Protein AF-0000000065806617 (afdb_homodimer)

Secondary structure (DSSP, 8-state):
-EEEEEEEEEETTEEEEEEEEEEEGGGHHHHHHHHHHHHHT-TT---SEEEEEEEE--SPPEEEEPPPEE-----SHHHHHHHHHHHHHHTT--HHHHHHHHHH--S--SSBEEEETTTTEE--SSTTT-B---SEEETT---SS--HHHHHHHHHHHHHTSTTEEEEEEE-S-TT---EEEEETTTEEEEETTSS-TT----EEEEEE-S-GGGHHHHHHHHHH--EEEE----/-EEEEEEEEEETTEEEEEEEEEEEGGGHHHHHHHHHHHHHT-TT---SEEEEEEEE--SPPEEEEPPPEE-----SHHHHHHHHHHHHHHTT--HHHHHHHHHH--S--SSBEEEETTTTEE--SSTTT-B---SEEETT---SS--HHHHHHHHHHHHHTSTTEEEEEEE-S-TT---EEEEETTTEEEEETTSS-TT----EEEEEE-S-GGGHHHHHHHHHH--EEEE----

InterPro domains:
  IPR005499 6-carboxyhexanoate--CoA ligase [MF_00668] (2-231)
  IPR005499 6-carboxyhexanoate--CoA ligase [PF03744] (3-230)

Radius of gyration: 27.16 Å; Cα contacts (8 Å, |Δi|>4): 1029; chains: 2; bounding box: 43×81×61 Å

pLDDT: mean 93.28, std 7.75, range [46.44, 98.88]

Sequence (470 aa):
MLYSIKMRAESGSRHISGAERIVERRDMAQAMDALTRRGMEHPNGPAEAVTVTVRPITRPLMHIQALPVHEPHVRDQHEARQVLTEELRGMALDPSPVLDLLYSLRKPMRGAVLLDVTGMKRLEPDPQRGVRATCMDYTGNRCEGKNHFREALCLASKVAHCPQIIGELCISDDPDYTTGYFASQVRGYVRIHHIKQAGQQLGGRIFLFRGQQAEIGQCVDYLENQPVMVVMESLMLYSIKMRAESGSRHISGAERIVERRDMAQAMDALTRRGMEHPNGPAEAVTVTVRPITRPLMHIQALPVHEPHVRDQHEARQVLTEELRGMALDPSPVLDLLYSLRKPMRGAVLLDVTGMKRLEPDPQRGVRATCMDYTGNRCEGKNHFREALCLASKVAHCPQIIGELCISDDPDYTTGYFASQVRGYVRIHHIKQAGQQLGGRIFLFRGQQAEIGQCVDYLENQPVMVVMESL

Structure (mmCIF, N/CA/C/O backbone):
data_AF-0000000065806617-model_v1
#
loop_
_entity.id
_entity.type
_entity.pdbx_description
1 polymer '6-carboxyhexanoate--CoA ligase'
#
loop_
_atom_site.group_PDB
_atom_site.id
_atom_site.type_symbol
_atom_site.label_atom_id
_atom_site.label_alt_id
_atom_site.label_comp_id
_atom_site.label_asym_id
_atom_site.label_entity_id
_atom_site.label_seq_id
_atom_site.pdbx_PDB_ins_code
_atom_site.Cartn_x
_atom_site.Cartn_y
_atom_site.Cartn_z
_atom_site.occupancy
_atom_site.B_iso_or_equiv
_atom_site.auth_seq_id
_atom_site.auth_comp_id
_atom_site.auth_asym_id
_atom_site.auth_atom_id
_atom_site.pdbx_PDB_model_num
ATOM 1 N N . MET A 1 1 ? -19.562 10.039 -4.129 1 89.31 1 MET A N 1
ATOM 2 C CA . MET A 1 1 ? -18.703 9.414 -3.121 1 89.31 1 MET A CA 1
ATOM 3 C C . MET A 1 1 ? -17.266 9.914 -3.252 1 89.31 1 MET A C 1
ATOM 5 O O . MET A 1 1 ? -16.781 10.094 -4.363 1 89.31 1 MET A O 1
ATOM 9 N N . LEU A 1 2 ? -16.688 10.258 -2.119 1 96.12 2 LEU A N 1
ATOM 10 C CA . LEU A 1 2 ? -15.32 10.758 -2.115 1 96.12 2 LEU A CA 1
ATOM 11 C C . LEU A 1 2 ? -14.344 9.664 -1.703 1 96.12 2 LEU A C 1
ATOM 13 O O . LEU A 1 2 ? -14.727 8.695 -1.043 1 96.12 2 LEU A O 1
ATOM 17 N N . TYR A 1 3 ? -13.133 9.859 -2.164 1 96.62 3 TYR A N 1
ATOM 18 C CA . TYR A 1 3 ? -12.078 8.891 -1.866 1 96.62 3 TYR A CA 1
ATOM 19 C C . TYR A 1 3 ? -10.828 9.594 -1.336 1 96.62 3 TYR A C 1
ATOM 21 O O . TYR A 1 3 ? -10.461 10.664 -1.819 1 96.62 3 TYR A O 1
ATOM 29 N N . SER A 1 4 ? -10.297 8.977 -0.293 1 97.81 4 SER A N 1
ATOM 30 C CA . SER A 1 4 ? -8.969 9.367 0.174 1 97.81 4 SER A CA 1
ATOM 31 C C . SER A 1 4 ? -7.879 8.547 -0.514 1 97.81 4 SER A C 1
ATOM 33 O O . SER A 1 4 ? -7.902 7.312 -0.469 1 97.81 4 SER A O 1
ATOM 35 N N . ILE A 1 5 ? -6.984 9.195 -1.201 1 97.31 5 ILE A N 1
ATOM 36 C CA . ILE A 1 5 ? -5.855 8.547 -1.856 1 97.31 5 ILE A CA 1
ATOM 37 C C . ILE A 1 5 ? -4.555 8.945 -1.162 1 97.31 5 ILE A C 1
ATOM 39 O O . ILE A 1 5 ? -4.273 10.133 -1 1 97.31 5 ILE A O 1
ATOM 43 N N . LYS A 1 6 ? -3.793 7.98 -0.724 1 97 6 LYS A N 1
ATOM 44 C CA . LYS A 1 6 ? -2.518 8.227 -0.057 1 97 6 LYS A CA 1
ATOM 45 C C . LYS A 1 6 ? -1.368 7.562 -0.807 1 97 6 LYS A C 1
ATOM 47 O O . LYS A 1 6 ? -1.481 6.41 -1.231 1 97 6 LYS A O 1
ATOM 52 N N . MET A 1 7 ? -0.354 8.305 -0.989 1 96.19 7 MET A N 1
ATOM 53 C CA . MET A 1 7 ? 0.843 7.793 -1.652 1 96.19 7 MET A CA 1
ATOM 54 C C . MET A 1 7 ? 2.029 7.773 -0.694 1 96.19 7 MET A C 1
ATOM 56 O O . MET A 1 7 ? 2.232 8.719 0.068 1 96.19 7 MET A O 1
ATOM 60 N N . ARG A 1 8 ? 2.775 6.738 -0.739 1 94.06 8 ARG A N 1
ATOM 61 C CA . ARG A 1 8 ? 4.012 6.602 0.02 1 94.06 8 ARG A CA 1
ATOM 62 C C . ARG A 1 8 ? 5.141 6.078 -0.863 1 94.06 8 ARG A C 1
ATOM 64 O O . ARG A 1 8 ? 4.996 5.047 -1.521 1 94.06 8 ARG A O 1
ATOM 71 N N . ALA A 1 9 ? 6.184 6.805 -0.947 1 93 9 ALA A N 1
ATOM 72 C CA . ALA A 1 9 ? 7.398 6.375 -1.636 1 93 9 ALA A CA 1
ATOM 73 C C . ALA A 1 9 ? 8.477 5.953 -0.638 1 93 9 ALA A C 1
ATOM 75 O O . ALA A 1 9 ? 8.719 6.648 0.351 1 93 9 ALA A O 1
ATOM 76 N N . GLU A 1 10 ? 9.078 4.789 -0.925 1 91.75 10 GLU A N 1
ATOM 77 C CA . GLU A 1 10 ? 10.047 4.273 0.037 1 91.75 10 GLU A CA 1
ATOM 78 C C . GLU A 1 10 ? 11.242 3.637 -0.67 1 91.75 10 GLU A C 1
ATOM 80 O O . GLU A 1 10 ? 11.133 3.207 -1.819 1 91.75 10 GLU A O 1
ATOM 85 N N . SER A 1 11 ? 12.352 3.689 0.007 1 87.19 11 SER A N 1
ATOM 86 C CA . SER A 1 11 ? 13.547 2.924 -0.313 1 87.19 11 SER A CA 1
ATOM 87 C C . SER A 1 11 ? 14 2.076 0.872 1 87.19 11 SER A C 1
ATOM 89 O O . SER A 1 11 ? 14.453 2.609 1.888 1 87.19 11 SER A O 1
ATOM 91 N N . GLY A 1 12 ? 13.836 0.782 0.61 1 79.81 12 GLY A N 1
ATOM 92 C CA . GLY A 1 12 ? 13.977 -0.053 1.792 1 79.81 12 GLY A CA 1
ATOM 93 C C . GLY A 1 12 ? 12.953 0.252 2.865 1 79.81 12 GLY A C 1
ATOM 94 O O . GLY A 1 12 ? 11.75 0.27 2.596 1 79.81 12 GLY A O 1
ATOM 95 N N . SER A 1 13 ? 13.367 0.514 4.055 1 76.81 13 SER A N 1
ATOM 96 C CA . SER A 1 13 ? 12.477 0.85 5.156 1 76.81 13 SER A CA 1
ATOM 97 C C . SER A 1 13 ? 12.391 2.359 5.363 1 76.81 13 SER A C 1
ATOM 99 O O . SER A 1 13 ? 11.641 2.834 6.219 1 76.81 13 SER A O 1
ATOM 101 N N . ARG A 1 14 ? 13.047 3.035 4.484 1 80 14 ARG A N 1
ATOM 102 C CA . ARG A 1 14 ? 13.125 4.48 4.672 1 80 14 ARG A CA 1
ATOM 103 C C . ARG A 1 14 ? 12.023 5.195 3.9 1 80 14 ARG A C 1
ATOM 105 O O . ARG A 1 14 ? 11.836 4.953 2.705 1 80 14 ARG A O 1
ATOM 112 N N . HIS A 1 15 ? 11.336 5.969 4.566 1 83.25 15 HIS A N 1
ATOM 113 C CA . HIS A 1 15 ? 10.344 6.84 3.953 1 83.25 15 HIS A CA 1
ATOM 114 C C . HIS A 1 15 ? 11.008 7.934 3.125 1 83.25 15 HIS A C 1
ATOM 116 O O . HIS A 1 15 ? 11.93 8.602 3.596 1 83.25 15 HIS A O 1
ATOM 122 N N . ILE A 1 16 ? 10.57 8.133 1.929 1 83.56 16 ILE A N 1
ATOM 123 C CA . ILE A 1 16 ? 11.141 9.141 1.038 1 83.56 16 ILE A CA 1
ATOM 124 C C . ILE A 1 16 ? 10.156 10.297 0.875 1 83.56 16 ILE A C 1
ATOM 126 O O . ILE A 1 16 ? 10.539 11.461 0.974 1 83.56 16 ILE A O 1
ATOM 130 N N . SER A 1 17 ? 8.953 9.969 0.573 1 86.12 17 SER A N 1
ATOM 131 C CA . SER A 1 17 ? 7.949 11 0.349 1 86.12 17 SER A CA 1
ATOM 132 C C . SER A 1 17 ? 6.539 10.438 0.525 1 86.12 17 SER A C 1
ATOM 134 O O . SER A 1 17 ? 6.332 9.227 0.438 1 86.12 17 SER A O 1
ATOM 136 N N . GLY A 1 18 ? 5.645 11.375 0.858 1 90.38 18 GLY A N 1
ATOM 137 C CA . GLY A 1 18 ? 4.227 11.062 0.943 1 90.38 18 GLY A CA 1
ATOM 138 C C . GLY A 1 18 ? 3.338 12.188 0.458 1 90.38 18 GLY A C 1
ATOM 139 O O . GLY A 1 18 ? 3.773 13.344 0.381 1 90.38 18 GLY A O 1
ATOM 140 N N . ALA A 1 19 ? 2.232 11.852 0.059 1 93.62 19 ALA A N 1
ATOM 141 C CA . ALA A 1 19 ? 1.218 12.812 -0.359 1 93.62 19 ALA A CA 1
ATOM 142 C C . ALA A 1 19 ? -0.174 12.195 -0.344 1 93.62 19 ALA A C 1
ATOM 144 O O . ALA A 1 19 ? -0.311 10.969 -0.298 1 93.62 19 ALA A O 1
ATOM 145 N N . GLU A 1 20 ? -1.128 13.016 -0.314 1 96.5 20 GLU A N 1
ATOM 146 C CA . GLU A 1 20 ? -2.494 12.5 -0.312 1 96.5 20 GLU A CA 1
ATOM 147 C C . GLU A 1 20 ? -3.441 13.453 -1.041 1 96.5 20 GLU A C 1
ATOM 149 O O . GLU A 1 20 ? -3.123 14.625 -1.242 1 96.5 20 GLU A O 1
ATOM 154 N N . ARG A 1 21 ? -4.523 12.938 -1.501 1 97.31 21 ARG A N 1
ATOM 155 C CA . ARG A 1 21 ? -5.605 13.648 -2.174 1 97.31 21 ARG A CA 1
ATOM 156 C C . ARG A 1 21 ? -6.965 13.148 -1.704 1 97.31 21 ARG A C 1
ATOM 158 O O . ARG A 1 21 ? -7.098 11.992 -1.29 1 97.31 21 ARG A O 1
ATOM 165 N N . ILE A 1 22 ? -7.887 13.977 -1.668 1 98 22 ILE A N 1
ATOM 166 C CA . ILE A 1 22 ? -9.297 13.625 -1.561 1 98 22 ILE A CA 1
ATOM 167 C C . ILE A 1 22 ? -10.023 13.992 -2.855 1 98 22 ILE A C 1
ATOM 169 O O . ILE A 1 22 ? -10.086 15.164 -3.23 1 98 22 ILE A O 1
ATOM 173 N N . VAL A 1 23 ? -10.578 12.984 -3.545 1 97.06 23 VAL A N 1
ATOM 174 C CA . VAL A 1 23 ? -11.109 13.25 -4.879 1 97.06 23 VAL A CA 1
ATOM 175 C C . VAL A 1 23 ? -12.422 12.484 -5.066 1 97.06 23 VAL A C 1
ATOM 177 O O . VAL A 1 23 ? -12.727 11.57 -4.297 1 97.06 23 VAL A O 1
ATOM 180 N N . GLU A 1 24 ? -13.188 12.953 -6.07 1 95.94 24 GLU A N 1
ATOM 181 C CA . GLU A 1 24 ? -14.328 12.18 -6.555 1 95.94 24 GLU A CA 1
ATOM 182 C C . GLU A 1 24 ? -13.867 11.023 -7.438 1 95.94 24 GLU A C 1
ATOM 184 O O . GLU A 1 24 ? -12.742 11.023 -7.945 1 95.94 24 GLU A O 1
ATOM 189 N N . AR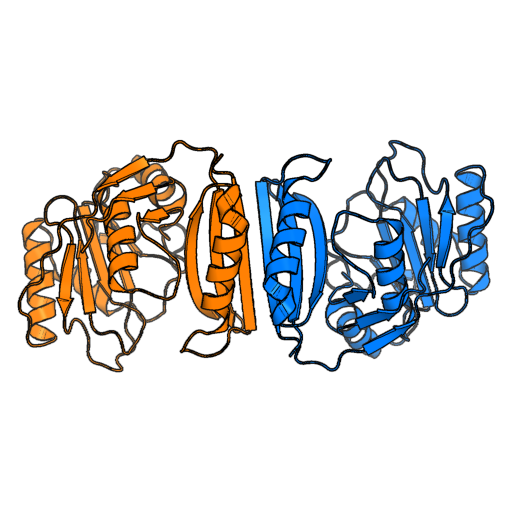G A 1 25 ? -14.734 10.086 -7.645 1 92.94 25 ARG A N 1
ATOM 190 C CA . ARG A 1 25 ? -14.438 8.906 -8.453 1 92.94 25 ARG A CA 1
ATOM 191 C C . ARG A 1 25 ? -13.938 9.305 -9.836 1 92.94 25 ARG A C 1
ATOM 193 O O . ARG A 1 25 ? -13.016 8.68 -10.367 1 92.94 25 ARG A O 1
ATOM 200 N N . ARG A 1 26 ? -14.516 10.32 -10.406 1 93.5 26 ARG A N 1
ATOM 201 C CA . ARG A 1 26 ? -14.195 10.719 -11.773 1 93.5 26 ARG A CA 1
ATOM 202 C C . ARG A 1 26 ? -12.75 11.219 -11.875 1 93.5 26 ARG A C 1
ATOM 204 O O . ARG A 1 26 ? -12.148 11.164 -12.945 1 93.5 26 ARG A O 1
ATOM 211 N N . ASP A 1 27 ? -12.156 11.68 -10.773 1 94.44 27 ASP A N 1
ATOM 212 C CA . ASP A 1 27 ? -10.812 12.25 -10.789 1 94.44 27 ASP A CA 1
ATOM 213 C C . ASP A 1 27 ? -9.789 11.266 -10.227 1 94.44 27 ASP A C 1
ATOM 215 O O . ASP A 1 27 ? -8.602 11.578 -10.125 1 94.44 27 ASP A O 1
ATOM 219 N N . MET A 1 28 ? -10.195 10.102 -9.883 1 93.81 28 MET A N 1
ATOM 220 C CA . MET A 1 28 ? -9.375 9.133 -9.172 1 93.81 28 MET A CA 1
ATOM 221 C C . MET A 1 28 ? -8.18 8.703 -10.016 1 93.81 28 MET A C 1
ATOM 223 O O . MET A 1 28 ? -7.043 8.695 -9.539 1 93.81 28 MET A O 1
ATOM 227 N N . ALA A 1 29 ? -8.453 8.359 -11.273 1 91.81 29 ALA A N 1
ATOM 228 C CA . ALA A 1 29 ? -7.383 7.887 -12.141 1 91.81 29 ALA A CA 1
ATOM 229 C C . ALA A 1 29 ? -6.285 8.938 -12.289 1 91.81 29 ALA A C 1
ATOM 231 O O . ALA A 1 29 ? -5.098 8.625 -12.203 1 91.81 29 ALA A O 1
ATOM 232 N N . GLN A 1 30 ? -6.676 10.102 -12.5 1 93.25 30 GLN A N 1
ATOM 233 C CA . GLN A 1 30 ? -5.727 11.203 -12.664 1 93.25 30 GLN A CA 1
ATOM 234 C C . GLN A 1 30 ? -4.93 11.438 -11.383 1 93.25 30 GLN A C 1
ATOM 236 O O . GLN A 1 30 ? -3.717 11.656 -11.43 1 93.25 30 GLN A O 1
ATOM 241 N N . ALA A 1 31 ? -5.582 11.461 -10.234 1 94.88 31 ALA A N 1
ATOM 242 C CA . ALA A 1 31 ? -4.918 11.664 -8.953 1 94.88 31 ALA A CA 1
ATOM 243 C C . ALA A 1 31 ? -3.91 10.555 -8.672 1 94.88 31 ALA A C 1
ATOM 245 O O . ALA A 1 31 ? -2.793 10.82 -8.219 1 94.88 31 ALA A O 1
ATOM 246 N N . MET A 1 32 ? -4.301 9.344 -8.992 1 93.94 32 MET A N 1
ATOM 247 C CA . MET A 1 32 ? -3.412 8.203 -8.773 1 93.94 32 MET A CA 1
ATOM 248 C C . MET A 1 32 ? -2.152 8.328 -9.625 1 93.94 32 MET A C 1
ATOM 250 O O . MET A 1 32 ? -1.046 8.086 -9.141 1 93.94 32 MET A O 1
ATOM 254 N N . ASP A 1 33 ? -2.365 8.656 -10.828 1 92.5 33 ASP A N 1
ATOM 255 C CA . ASP A 1 33 ? -1.232 8.812 -11.734 1 92.5 33 ASP A CA 1
ATOM 256 C C . ASP A 1 33 ? -0.29 9.906 -11.25 1 92.5 33 ASP A C 1
ATOM 258 O O . ASP A 1 33 ? 0.927 9.719 -11.211 1 92.5 33 ASP A O 1
ATOM 262 N N . ALA A 1 34 ? -0.844 11.016 -10.906 1 93.12 34 ALA A N 1
ATOM 263 C CA . ALA A 1 34 ? -0.048 12.156 -10.445 1 93.12 34 ALA A CA 1
ATOM 264 C C . ALA A 1 34 ? 0.729 11.805 -9.18 1 93.12 34 ALA A C 1
ATOM 266 O O . ALA A 1 34 ? 1.916 12.117 -9.062 1 93.12 34 ALA A O 1
ATOM 267 N N . LEU A 1 35 ? 0.11 11.164 -8.234 1 94.31 35 LEU A N 1
ATOM 268 C CA . LEU A 1 35 ? 0.743 10.773 -6.977 1 94.31 35 LEU A CA 1
ATOM 269 C C . LEU A 1 35 ? 1.859 9.766 -7.223 1 94.31 35 LEU A C 1
ATOM 271 O O . LEU A 1 35 ? 2.928 9.859 -6.617 1 94.31 35 LEU A O 1
ATOM 275 N N . THR A 1 36 ? 1.612 8.859 -8.117 1 92.62 36 THR A N 1
ATOM 276 C CA . THR A 1 36 ? 2.617 7.855 -8.438 1 92.62 36 THR A CA 1
ATOM 277 C C . THR A 1 36 ? 3.852 8.5 -9.062 1 92.62 36 THR A C 1
ATOM 279 O O . THR A 1 36 ? 4.98 8.188 -8.688 1 92.62 36 THR A O 1
ATOM 282 N N . ARG A 1 37 ? 3.627 9.383 -9.961 1 89.44 37 ARG A N 1
ATOM 283 C CA . ARG A 1 37 ? 4.73 10.078 -10.609 1 89.44 37 ARG A CA 1
ATOM 284 C C . ARG A 1 37 ? 5.547 10.875 -9.602 1 89.44 37 ARG A C 1
ATOM 286 O O . ARG A 1 37 ? 6.781 10.867 -9.648 1 89.44 37 ARG A O 1
ATOM 293 N N . ARG A 1 38 ? 4.855 11.484 -8.75 1 89.69 38 ARG A N 1
ATOM 294 C CA . ARG A 1 38 ? 5.52 12.258 -7.707 1 89.69 38 ARG A CA 1
ATOM 295 C C . ARG A 1 38 ? 6.43 11.367 -6.867 1 89.69 38 ARG A C 1
ATOM 297 O O . ARG A 1 38 ? 7.551 11.75 -6.535 1 89.69 38 ARG A O 1
ATOM 304 N N . GLY A 1 39 ? 5.969 10.234 -6.562 1 89.19 39 GLY A N 1
ATOM 305 C CA . GLY A 1 39 ? 6.758 9.297 -5.777 1 89.19 39 GLY A CA 1
ATOM 306 C C . GLY A 1 39 ? 7.961 8.75 -6.523 1 89.19 39 GLY A C 1
ATOM 307 O O . GLY A 1 39 ? 9.031 8.562 -5.938 1 89.19 39 GLY A O 1
ATOM 308 N N . MET A 1 40 ? 7.832 8.562 -7.801 1 87.5 40 MET A N 1
ATOM 309 C CA . MET A 1 40 ? 8.883 7.938 -8.602 1 87.5 40 MET A CA 1
ATOM 310 C C . MET A 1 40 ? 9.969 8.938 -8.953 1 87.5 40 MET A C 1
ATOM 312 O O . MET A 1 40 ? 11.125 8.562 -9.156 1 87.5 40 MET A O 1
ATOM 316 N N . GLU A 1 41 ? 9.703 10.148 -9.055 1 80.75 41 GLU A N 1
ATOM 317 C CA . GLU A 1 41 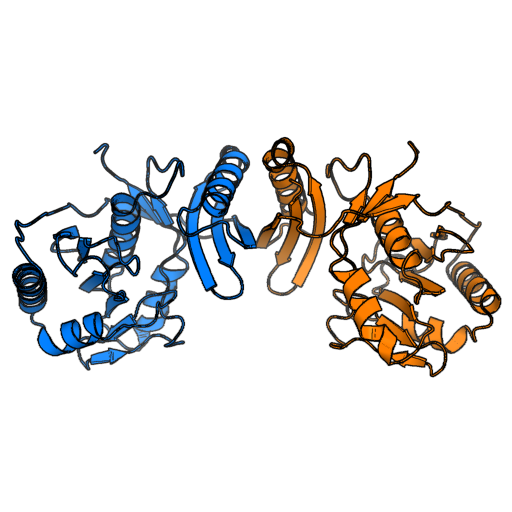? 10.625 11.172 -9.547 1 80.75 41 GLU A CA 1
ATOM 318 C C . GLU A 1 41 ? 11.125 12.055 -8.406 1 80.75 41 GLU A C 1
ATOM 320 O O . GLU A 1 41 ? 11.586 13.172 -8.641 1 80.75 41 GLU A O 1
ATOM 325 N N . HIS A 1 42 ? 11.234 11.547 -7.301 1 72.94 42 HIS A N 1
ATOM 326 C CA . HIS A 1 42 ? 11.609 12.391 -6.176 1 72.94 42 HIS A CA 1
ATOM 327 C C . HIS A 1 42 ? 13.094 12.75 -6.223 1 72.94 42 HIS A C 1
ATOM 329 O O . HIS A 1 42 ? 13.93 11.914 -6.586 1 72.94 42 HIS A O 1
ATOM 335 N N . PRO A 1 43 ? 13.336 13.938 -5.938 1 66.25 43 PRO A N 1
ATOM 336 C CA . PRO A 1 43 ? 14.703 14.438 -6.027 1 66.25 43 PRO A CA 1
ATOM 337 C C . PRO A 1 43 ? 15.68 13.648 -5.164 1 66.25 43 PRO A C 1
ATOM 339 O O . PRO A 1 43 ? 16.875 13.562 -5.488 1 66.25 43 PRO A O 1
ATOM 342 N N . ASN A 1 44 ? 15.242 13.102 -4.055 1 64.5 44 ASN A N 1
ATOM 343 C CA . ASN A 1 44 ? 16.109 12.352 -3.152 1 64.5 44 ASN A CA 1
ATOM 344 C C . ASN A 1 44 ? 16.453 10.977 -3.721 1 64.5 44 ASN A C 1
ATOM 346 O O . ASN A 1 44 ? 17.094 10.172 -3.051 1 64.5 44 ASN A O 1
ATOM 350 N N . GLY A 1 45 ? 16.109 10.688 -5.043 1 65.88 45 GLY A N 1
ATOM 351 C CA . GLY A 1 45 ? 16.359 9.422 -5.715 1 65.88 45 GLY A CA 1
ATOM 352 C C . GLY A 1 45 ? 15.102 8.625 -5.98 1 65.88 45 GLY A C 1
ATOM 353 O O . GLY A 1 45 ? 14.055 8.891 -5.387 1 65.88 45 GLY A O 1
ATOM 354 N N . PRO A 1 46 ? 15.336 7.875 -6.898 1 73.62 46 PRO A N 1
ATOM 355 C CA . PRO A 1 46 ? 14.156 7.059 -7.207 1 73.62 46 PRO A CA 1
ATOM 356 C C . PRO A 1 46 ? 13.789 6.098 -6.078 1 73.62 46 PRO A C 1
ATOM 358 O O . PRO A 1 46 ? 14.672 5.523 -5.441 1 73.62 46 PRO A O 1
ATOM 361 N N . ALA A 1 47 ? 12.5 6.117 -5.746 1 86.12 47 ALA A N 1
ATOM 362 C CA . ALA A 1 47 ? 12 5.188 -4.734 1 86.12 47 ALA A CA 1
ATOM 363 C C . ALA A 1 47 ? 12.086 3.744 -5.227 1 86.12 47 ALA A C 1
ATOM 365 O O . ALA A 1 47 ? 11.945 3.479 -6.422 1 86.12 47 ALA A O 1
ATOM 366 N N . GLU A 1 48 ? 12.406 2.896 -4.328 1 91.25 48 GLU A N 1
ATOM 367 C CA . GLU A 1 48 ? 12.383 1.47 -4.641 1 91.25 48 GLU A CA 1
ATOM 368 C C . GLU A 1 48 ? 10.953 0.958 -4.797 1 91.25 48 GLU A C 1
ATOM 370 O O . GLU A 1 48 ? 10.727 -0.055 -5.461 1 91.25 48 GLU A O 1
ATOM 375 N N . ALA A 1 49 ? 10.039 1.683 -4.172 1 95.25 49 ALA A N 1
ATOM 376 C CA . ALA A 1 49 ? 8.625 1.319 -4.254 1 95.25 49 ALA A CA 1
ATOM 377 C C . ALA A 1 49 ? 7.734 2.533 -4.016 1 95.25 49 ALA A C 1
ATOM 379 O O . ALA A 1 49 ? 8.031 3.373 -3.164 1 95.25 49 ALA A O 1
ATOM 380 N N . VAL A 1 50 ? 6.734 2.654 -4.781 1 96.06 50 VAL A N 1
ATOM 381 C CA . VAL A 1 50 ? 5.676 3.639 -4.562 1 96.06 50 VAL A CA 1
ATOM 382 C C . VAL A 1 50 ? 4.348 2.926 -4.32 1 96.06 50 VAL A C 1
ATOM 384 O O . VAL A 1 50 ? 3.932 2.086 -5.117 1 96.06 50 VAL A O 1
ATOM 387 N N . THR A 1 51 ? 3.73 3.184 -3.244 1 97.19 51 THR A N 1
ATOM 388 C CA . THR A 1 51 ? 2.447 2.594 -2.881 1 97.19 51 THR A CA 1
ATOM 389 C C . THR A 1 51 ? 1.354 3.658 -2.846 1 97.19 51 THR A C 1
ATOM 391 O O . THR A 1 51 ? 1.523 4.711 -2.227 1 97.19 51 THR A O 1
ATOM 394 N N . VAL A 1 52 ? 0.318 3.408 -3.508 1 97.31 52 VAL A N 1
ATOM 395 C CA . VAL A 1 52 ? -0.855 4.277 -3.488 1 97.31 52 VAL A CA 1
ATOM 396 C C . VAL A 1 52 ? -2.049 3.52 -2.91 1 97.31 52 VAL A C 1
ATOM 398 O O . VAL A 1 52 ? -2.377 2.424 -3.369 1 97.31 52 VAL A O 1
ATOM 401 N N . THR A 1 53 ? -2.688 4.008 -1.901 1 97.31 53 THR A N 1
ATOM 402 C CA . THR A 1 53 ? -3.826 3.385 -1.236 1 97.31 53 THR A CA 1
ATOM 403 C C . THR A 1 53 ? -5.082 4.234 -1.406 1 97.31 53 THR A C 1
ATOM 405 O O . THR A 1 53 ? -5.062 5.441 -1.149 1 97.31 53 THR A O 1
ATOM 408 N N . VAL A 1 54 ? -6.145 3.631 -1.837 1 96.81 54 VAL A N 1
ATOM 409 C CA . VAL A 1 54 ? -7.43 4.289 -2.053 1 96.81 54 VAL A CA 1
ATOM 410 C C . VAL A 1 54 ? -8.453 3.771 -1.042 1 96.81 54 VAL A C 1
ATOM 412 O O . VAL A 1 54 ? -8.625 2.561 -0.892 1 96.81 54 VAL A O 1
ATOM 415 N N . ARG A 1 55 ? -9.141 4.688 -0.37 1 95.75 55 ARG A N 1
ATOM 416 C CA . ARG A 1 55 ? -10.211 4.363 0.566 1 95.75 55 ARG A CA 1
ATOM 417 C C . ARG A 1 55 ? -11.43 5.246 0.33 1 95.75 55 ARG A C 1
ATOM 419 O O . ARG A 1 55 ? -11.297 6.461 0.153 1 95.75 55 ARG A O 1
ATOM 426 N N . PRO A 1 56 ? -12.625 4.555 0.33 1 94.06 56 PRO A N 1
ATOM 427 C CA . PRO A 1 56 ? -13.805 5.414 0.352 1 94.06 56 PRO A CA 1
ATOM 428 C C . PRO A 1 56 ? -13.93 6.215 1.645 1 94.06 56 PRO A C 1
ATOM 430 O O . PRO A 1 56 ? -13.617 5.707 2.725 1 94.06 56 PRO A O 1
ATOM 433 N N . ILE A 1 57 ? -14.281 7.449 1.538 1 96 57 ILE A N 1
ATOM 434 C CA . ILE A 1 57 ? -14.523 8.281 2.711 1 96 57 ILE A CA 1
ATOM 435 C C . ILE A 1 57 ? -15.938 8.055 3.225 1 96 57 ILE A C 1
ATOM 437 O O . ILE A 1 57 ? -16.922 8.305 2.51 1 96 57 ILE A O 1
ATOM 441 N N . THR A 1 58 ? -16.031 7.566 4.41 1 92.31 58 THR A N 1
ATOM 442 C CA . THR A 1 58 ? -17.312 7.191 4.973 1 92.31 58 THR A CA 1
ATOM 443 C C . THR A 1 58 ? -17.766 8.195 6.027 1 92.31 58 THR A C 1
ATOM 445 O O . THR A 1 58 ? -18.906 8.172 6.473 1 92.31 58 THR A O 1
ATOM 448 N N . ARG A 1 59 ? -16.891 9.102 6.426 1 95.38 59 ARG A N 1
ATOM 449 C CA . ARG A 1 59 ? -17.188 10.172 7.375 1 95.38 59 ARG A CA 1
ATOM 450 C C . ARG A 1 59 ? -17.484 11.484 6.648 1 95.38 59 ARG A C 1
ATOM 452 O O . ARG A 1 59 ? -17.047 11.688 5.52 1 95.38 59 ARG A O 1
ATOM 459 N N . PRO A 1 60 ? -18.297 12.328 7.328 1 97 60 PRO A N 1
ATOM 460 C CA . PRO A 1 60 ? -18.531 13.633 6.707 1 97 60 PRO A CA 1
ATOM 461 C C . PRO A 1 60 ? -17.234 14.414 6.473 1 97 60 PRO A C 1
ATOM 463 O O . PRO A 1 60 ? -16.375 14.469 7.352 1 97 60 PRO A O 1
ATOM 466 N N . LEU A 1 61 ? -17.125 14.992 5.301 1 98.12 61 LEU A N 1
ATOM 467 C CA . LEU A 1 61 ? -15.984 15.836 4.961 1 98.12 61 LEU A CA 1
ATOM 468 C C . LEU A 1 61 ? -16.109 17.203 5.617 1 98.12 61 LEU A C 1
ATOM 470 O O . LEU A 1 61 ? -17.109 17.891 5.453 1 98.12 61 LEU A O 1
ATOM 474 N N . MET A 1 62 ? -15.117 17.594 6.398 1 98.25 62 MET A N 1
ATOM 475 C CA . MET A 1 62 ? -15.078 18.922 6.992 1 98.25 62 MET A CA 1
ATOM 476 C C . MET A 1 62 ? -14.383 19.906 6.059 1 98.25 62 MET A C 1
ATOM 478 O O . MET A 1 62 ? -13.336 19.609 5.484 1 98.25 62 MET A O 1
ATOM 482 N N . HIS A 1 63 ? -15 21.078 5.875 1 98.25 63 HIS A N 1
ATOM 483 C CA . HIS A 1 63 ? -14.383 22.188 5.156 1 98.25 63 HIS A CA 1
ATOM 484 C C . HIS A 1 63 ? -13.906 23.266 6.121 1 98.25 63 HIS A C 1
ATOM 486 O O . HIS A 1 63 ? -14.68 23.75 6.941 1 98.25 63 HIS A O 1
ATOM 492 N N . ILE A 1 64 ? -12.656 23.625 6 1 98.38 64 ILE A N 1
ATOM 493 C CA . ILE A 1 64 ? -12.125 24.688 6.844 1 98.38 64 ILE A CA 1
ATOM 494 C C . ILE A 1 64 ? -11.352 25.688 5.988 1 98.38 64 ILE A C 1
ATOM 496 O O . ILE A 1 64 ? -10.938 25.375 4.871 1 98.38 64 ILE A O 1
ATOM 500 N N . GLN A 1 65 ? -11.164 26.875 6.543 1 97.75 65 GLN A N 1
ATOM 501 C CA . GLN A 1 65 ? -10.336 27.891 5.887 1 97.75 65 GLN A CA 1
ATOM 502 C C . GLN A 1 65 ? -8.875 27.734 6.285 1 97.75 65 GLN A C 1
ATOM 504 O O . GLN A 1 65 ? -8.562 27.438 7.441 1 97.75 65 GLN A O 1
ATOM 509 N N . ALA A 1 66 ? -8.023 27.922 5.316 1 98.44 66 ALA A N 1
ATOM 510 C CA . ALA A 1 66 ? -6.598 27.938 5.629 1 98.44 66 ALA A CA 1
ATOM 511 C C . ALA A 1 66 ? -6.266 29.031 6.648 1 98.44 66 ALA A C 1
ATOM 513 O O . ALA A 1 66 ? -6.863 30.109 6.633 1 98.44 66 ALA A O 1
ATOM 514 N N . LEU A 1 67 ? -5.297 28.719 7.469 1 98.38 67 LEU A N 1
ATOM 515 C CA . LEU A 1 67 ? -4.824 29.719 8.414 1 98.38 67 LEU A CA 1
ATOM 516 C C . LEU A 1 67 ? -4.258 30.938 7.68 1 98.38 67 LEU A C 1
ATOM 518 O O . LEU A 1 67 ? -3.594 30.797 6.652 1 98.38 67 LEU A O 1
ATOM 522 N N . PRO A 1 68 ? -4.586 32.156 8.219 1 97.94 68 PRO A N 1
ATOM 523 C CA . PRO A 1 68 ? -3.867 33.312 7.664 1 97.94 68 PRO A CA 1
ATOM 524 C C . PRO A 1 68 ? -2.355 33.188 7.848 1 97.94 68 PRO A C 1
ATOM 526 O O . PRO A 1 68 ? -1.887 32.719 8.883 1 97.94 68 PRO A O 1
ATOM 529 N N . VAL A 1 69 ? -1.606 33.656 6.867 1 98 69 VAL A N 1
ATOM 530 C CA . VAL A 1 69 ? -0.158 33.469 6.855 1 98 69 VAL A CA 1
ATOM 531 C C . VAL A 1 69 ? 0.522 34.781 7.297 1 98 69 VAL A C 1
ATOM 533 O O . VAL A 1 69 ? 0.15 35.844 6.852 1 98 69 VAL A O 1
ATOM 536 N N . HIS A 1 70 ? 1.411 34.656 8.242 1 97.75 70 HIS A N 1
ATOM 537 C CA . HIS A 1 70 ? 2.295 35.719 8.688 1 97.75 70 HIS A CA 1
ATOM 538 C C . HIS A 1 70 ? 3.76 35.344 8.508 1 97.75 70 HIS A C 1
ATOM 540 O O . HIS A 1 70 ? 4.152 34.219 8.812 1 97.75 70 HIS A O 1
ATOM 546 N N . GLU A 1 71 ? 4.531 36.281 8 1 97.69 71 GLU A N 1
ATOM 547 C CA . GLU A 1 71 ? 5.949 36 7.762 1 97.69 71 GLU A CA 1
ATOM 548 C C . GLU A 1 71 ? 6.828 37.062 8.398 1 97.69 71 GLU A C 1
ATOM 550 O O . GLU A 1 71 ? 7.18 38.062 7.758 1 97.69 71 GLU A O 1
ATOM 555 N N . PRO A 1 72 ? 7.168 36.875 9.578 1 98.06 72 PRO A N 1
ATOM 556 C CA . PRO A 1 72 ? 8.07 37.844 10.211 1 98.06 72 PRO A CA 1
ATOM 557 C C . PRO A 1 72 ? 9.445 37.875 9.539 1 98.06 72 PRO A C 1
ATOM 559 O O . PRO A 1 72 ? 9.875 36.875 8.945 1 98.06 72 PRO A O 1
ATOM 562 N N . HIS A 1 73 ? 10.086 39.031 9.664 1 97.19 73 HIS A N 1
ATOM 563 C CA . HIS A 1 73 ? 11.445 39.156 9.156 1 97.19 73 HIS A CA 1
ATOM 564 C C . HIS A 1 73 ? 12.453 38.531 10.125 1 97.19 73 HIS A C 1
ATOM 566 O O . HIS A 1 73 ? 12.539 38.938 11.281 1 97.19 73 HIS A O 1
ATOM 572 N N . VAL A 1 74 ? 13.094 37.531 9.641 1 97.38 74 VAL A N 1
ATOM 573 C CA . VAL A 1 74 ? 14.078 36.781 10.43 1 97.38 74 VAL A CA 1
ATOM 574 C C . VAL A 1 74 ? 15.383 36.688 9.656 1 97.38 74 VAL A C 1
ATOM 576 O O . VAL A 1 74 ? 15.391 36.281 8.492 1 97.38 74 VAL A O 1
ATOM 579 N N . ARG A 1 75 ? 16.547 37.062 10.258 1 95.06 75 ARG A N 1
ATOM 580 C CA . ARG A 1 75 ? 17.812 37.156 9.547 1 95.06 75 ARG A CA 1
ATOM 581 C C . ARG A 1 75 ? 18.641 35.875 9.711 1 95.06 75 ARG A C 1
ATOM 583 O O . ARG A 1 75 ? 19.5 35.562 8.883 1 95.06 75 ARG A O 1
ATOM 590 N N . ASP A 1 76 ? 18.391 35.219 10.867 1 96.38 76 ASP A N 1
ATOM 591 C CA . ASP A 1 76 ? 19.203 34.062 11.164 1 96.38 76 ASP A CA 1
ATOM 592 C C . ASP A 1 76 ? 18.5 33.125 12.141 1 96.38 76 ASP A C 1
ATOM 594 O O . ASP A 1 76 ? 17.344 33.375 12.516 1 96.38 76 ASP A O 1
ATOM 598 N N . GLN A 1 77 ? 19.203 32.094 12.453 1 95.94 77 GLN A N 1
ATOM 599 C CA . GLN A 1 77 ? 18.625 31.062 13.305 1 95.94 77 GLN A CA 1
ATOM 600 C C . GLN A 1 77 ? 18.281 31.625 14.688 1 95.94 77 GLN A C 1
ATOM 602 O O . GLN A 1 77 ? 17.297 31.203 15.297 1 95.94 77 GLN A O 1
ATOM 607 N N . HIS A 1 78 ? 19.172 32.469 15.195 1 96.44 78 HIS A N 1
ATOM 608 C CA . HIS A 1 78 ? 18.938 33.062 16.5 1 96.44 78 HIS A CA 1
ATOM 609 C C . HIS A 1 78 ? 17.609 33.844 16.516 1 96.44 78 HIS A C 1
ATOM 611 O O . HIS A 1 78 ? 16.812 33.688 17.422 1 96.44 78 HIS A O 1
ATOM 617 N N . GLU A 1 79 ? 17.359 34.594 15.516 1 97.88 79 GLU A N 1
ATOM 618 C CA . GLU A 1 79 ? 16.109 35.375 15.414 1 97.88 79 GLU A CA 1
ATOM 619 C C . GLU A 1 79 ? 14.922 34.438 15.188 1 97.88 79 GLU A C 1
ATOM 621 O O . GLU A 1 79 ? 13.82 34.719 15.664 1 97.88 79 GLU A O 1
ATOM 626 N N . ALA A 1 80 ? 15.141 33.406 14.43 1 98.12 80 ALA A N 1
ATOM 627 C CA . ALA A 1 80 ? 14.086 32.406 14.234 1 98.12 80 ALA A CA 1
ATOM 628 C C . ALA A 1 80 ? 13.641 31.812 15.57 1 98.12 80 ALA A C 1
ATOM 630 O O . ALA A 1 80 ? 12.445 31.703 15.836 1 98.12 80 ALA A O 1
ATOM 631 N N . ARG A 1 81 ? 14.594 31.5 16.406 1 97.19 81 ARG A N 1
ATOM 632 C CA . ARG A 1 81 ? 14.305 30.938 17.719 1 97.19 81 ARG A CA 1
ATOM 633 C C . ARG A 1 81 ? 13.586 31.953 18.609 1 97.19 81 ARG A C 1
ATOM 635 O O . ARG A 1 81 ? 12.734 31.594 19.422 1 97.19 81 ARG A O 1
ATOM 642 N N . GLN A 1 82 ? 13.984 33.156 18.422 1 98.12 82 GLN A N 1
ATOM 643 C CA . GLN A 1 82 ? 13.32 34.219 19.188 1 98.12 82 GLN A CA 1
ATOM 644 C C . GLN A 1 82 ? 11.852 34.312 18.812 1 98.12 82 GLN A C 1
ATOM 646 O O . GLN A 1 82 ? 11 34.531 19.672 1 98.12 82 GLN A O 1
ATOM 651 N N . VAL A 1 83 ? 11.555 34.219 17.547 1 98.5 83 VAL A N 1
ATOM 652 C CA . VAL A 1 83 ? 10.164 34.25 17.094 1 98.5 83 VAL A CA 1
ATOM 653 C C . VAL A 1 83 ? 9.383 33.094 17.75 1 98.5 83 VAL A C 1
ATOM 655 O O . VAL A 1 83 ? 8.297 33.312 18.281 1 98.5 83 VAL A O 1
ATOM 658 N N . LEU A 1 84 ? 9.953 31.906 17.734 1 98.62 84 LEU A N 1
ATOM 659 C CA . LEU A 1 84 ? 9.312 30.766 18.359 1 98.62 84 LEU A CA 1
ATOM 660 C C . LEU A 1 84 ? 9.094 31.016 19.844 1 98.62 84 LEU A C 1
ATOM 662 O O . LEU A 1 84 ? 8.031 30.703 20.391 1 98.62 84 LEU A O 1
ATOM 666 N N . THR A 1 85 ? 10.125 31.562 20.484 1 98.62 85 THR A N 1
ATOM 667 C CA . THR A 1 85 ? 10.062 31.875 21.906 1 98.62 85 THR A CA 1
ATOM 668 C C . THR A 1 85 ? 8.898 32.812 22.203 1 98.62 85 THR A C 1
ATOM 670 O O . THR A 1 85 ? 8.133 32.594 23.141 1 98.62 85 THR A O 1
ATOM 673 N N . GLU A 1 86 ? 8.789 33.812 21.422 1 98.31 86 GLU A N 1
ATOM 674 C CA . GLU A 1 86 ? 7.738 34.812 21.625 1 98.31 86 GLU A CA 1
ATOM 675 C C . GLU A 1 86 ? 6.355 34.188 21.422 1 98.31 86 GLU A C 1
ATOM 677 O O . GLU A 1 86 ? 5.418 34.5 22.156 1 98.31 86 GLU A O 1
ATOM 682 N N . GLU A 1 87 ? 6.164 33.375 20.375 1 98.31 87 GLU A N 1
ATOM 683 C CA . GLU A 1 87 ? 4.891 32.719 20.125 1 98.31 87 GLU A CA 1
ATOM 684 C C . GLU A 1 87 ? 4.492 31.844 21.328 1 98.31 87 GLU A C 1
ATOM 686 O O . GLU A 1 87 ? 3.336 31.859 21.75 1 98.31 87 GLU A O 1
ATOM 691 N N . LEU A 1 88 ? 5.457 31.109 21.875 1 98.44 88 LEU A N 1
ATOM 692 C CA . LEU A 1 88 ? 5.195 30.219 23 1 98.44 88 LEU A CA 1
ATOM 693 C C . LEU A 1 88 ? 4.863 31.016 24.266 1 98.44 88 LEU A C 1
ATOM 695 O O . LEU A 1 88 ? 3.951 30.656 25.016 1 98.44 88 LEU A O 1
ATOM 699 N N . ARG A 1 89 ? 5.633 32.062 24.469 1 97.88 89 ARG A N 1
ATOM 700 C CA . ARG A 1 89 ? 5.344 32.938 25.609 1 97.88 89 ARG A CA 1
ATOM 701 C C . ARG A 1 89 ? 3.943 33.531 25.484 1 97.88 89 ARG A C 1
ATOM 703 O O . ARG A 1 89 ? 3.24 33.688 26.484 1 97.88 89 ARG A O 1
ATOM 710 N N . GLY A 1 90 ? 3.6 33.812 24.25 1 96.38 90 GLY A N 1
ATOM 711 C CA . GLY A 1 90 ? 2.266 34.344 24 1 96.38 90 GLY A CA 1
ATOM 712 C C . GLY A 1 90 ? 1.164 33.375 24.391 1 96.38 90 GLY A C 1
ATOM 713 O O . GLY A 1 90 ? 0.043 33.812 24.703 1 96.38 90 GLY A O 1
ATOM 714 N N . MET A 1 91 ? 1.45 32.156 24.469 1 95.75 91 MET A N 1
ATOM 715 C CA . MET A 1 91 ? 0.5 31.109 24.875 1 95.75 91 MET A CA 1
ATOM 716 C C . MET A 1 91 ? 0.667 30.781 26.359 1 95.75 91 MET A C 1
ATOM 718 O O . MET A 1 91 ? 0.097 29.812 26.844 1 95.75 91 MET A O 1
ATOM 722 N N . ALA A 1 92 ? 1.491 31.562 27.016 1 95.31 92 ALA A N 1
ATOM 723 C CA . ALA A 1 92 ? 1.773 31.406 28.438 1 95.31 92 ALA A CA 1
ATOM 724 C C . ALA A 1 92 ? 2.49 30.094 28.719 1 95.31 92 ALA A C 1
ATOM 726 O O . ALA A 1 92 ? 2.236 29.453 29.734 1 95.31 92 ALA A O 1
ATOM 727 N N . LEU A 1 93 ? 3.326 29.703 27.781 1 97.12 93 LEU A N 1
ATOM 728 C CA . LEU A 1 93 ? 4.152 28.516 27.969 1 97.12 93 LEU A CA 1
ATOM 729 C C . LEU A 1 93 ? 5.609 28.906 28.203 1 97.12 93 LEU A C 1
ATOM 731 O O . LEU A 1 93 ? 6.066 29.938 27.719 1 97.12 93 LEU A O 1
ATOM 735 N N . ASP A 1 94 ? 6.254 28.078 29.016 1 96.81 94 ASP A N 1
ATOM 736 C CA . ASP A 1 94 ? 7.711 28.172 29.047 1 96.81 94 ASP A CA 1
ATOM 737 C C . ASP A 1 94 ? 8.328 27.656 27.75 1 96.81 94 ASP A C 1
ATOM 739 O O . ASP A 1 94 ? 8.203 26.484 27.422 1 96.81 94 ASP A O 1
ATOM 743 N N . PRO A 1 95 ? 9.016 28.5 27.062 1 97.94 95 PRO A N 1
ATOM 744 C CA . PRO A 1 95 ? 9.492 28.109 25.734 1 97.94 95 PRO A CA 1
ATOM 745 C C . PRO A 1 95 ? 10.625 27.094 25.781 1 97.94 95 PRO A C 1
ATOM 747 O O . PRO A 1 95 ? 10.773 26.281 24.859 1 97.94 95 PRO A O 1
ATOM 750 N N . SER A 1 96 ? 11.453 27.109 26.766 1 96.88 96 SER A N 1
ATOM 751 C CA . SER A 1 96 ? 12.719 26.375 26.797 1 96.88 96 SER A CA 1
ATOM 752 C C . SER A 1 96 ? 12.508 24.875 26.641 1 96.88 96 SER A C 1
ATOM 754 O O . SER A 1 96 ? 13.117 24.25 25.781 1 96.88 96 SER A O 1
ATOM 756 N N . PRO A 1 97 ? 11.617 24.25 27.438 1 97.12 97 PRO A N 1
ATOM 757 C CA . PRO A 1 97 ? 11.445 22.797 27.297 1 97.12 97 PRO A CA 1
ATOM 758 C C . PRO A 1 97 ? 10.914 22.406 25.922 1 97.12 97 PRO A C 1
ATOM 760 O O . PRO A 1 97 ? 11.281 21.359 25.391 1 97.12 97 PRO A O 1
ATOM 763 N N . VAL A 1 98 ? 10.031 23.203 25.359 1 98 98 VAL A N 1
ATOM 764 C CA . VAL A 1 98 ? 9.43 22.906 24.078 1 98 98 VAL A CA 1
ATOM 765 C C . VAL A 1 98 ? 10.477 23.016 22.969 1 98 98 VAL A C 1
ATOM 767 O O . VAL A 1 98 ? 10.602 22.125 22.141 1 98 98 VAL A O 1
ATOM 770 N N . LEU A 1 99 ? 11.234 24.125 23 1 97.44 99 LEU A N 1
ATOM 771 C CA . LEU A 1 99 ? 12.242 24.344 21.984 1 97.44 99 LEU A CA 1
ATOM 772 C C . LEU A 1 99 ? 13.375 23.328 22.094 1 97.44 99 LEU A C 1
ATOM 774 O O . LEU A 1 99 ? 13.906 22.875 21.094 1 97.44 99 LEU A O 1
ATOM 778 N N . ASP A 1 100 ? 13.734 23.047 23.312 1 95.88 100 ASP A N 1
ATOM 779 C CA . ASP A 1 100 ? 14.75 22.016 23.516 1 95.88 100 ASP A CA 1
ATOM 780 C C . ASP A 1 100 ? 14.305 20.688 22.906 1 95.88 100 ASP A C 1
ATOM 782 O O . ASP A 1 100 ? 15.102 19.984 22.266 1 95.88 100 ASP A O 1
ATOM 786 N N . LEU A 1 101 ? 13.086 20.375 23.156 1 95.5 101 LEU A N 1
ATOM 787 C CA . LEU A 1 101 ? 12.539 19.141 22.578 1 95.5 101 LEU A CA 1
ATOM 788 C C . LEU A 1 101 ? 12.555 19.203 21.062 1 95.5 101 LEU A C 1
ATOM 790 O O . LEU A 1 101 ? 13.039 18.281 20.391 1 95.5 101 LEU A O 1
ATOM 794 N N . LEU A 1 102 ? 12.062 20.234 20.453 1 96.12 102 LEU A N 1
ATOM 795 C CA . LEU A 1 102 ? 11.984 20.422 19 1 96.12 102 LEU A CA 1
ATOM 796 C C . LEU A 1 102 ? 13.352 20.25 18.359 1 96.12 102 LEU A C 1
ATOM 798 O O . LEU A 1 102 ? 13.5 19.531 17.375 1 96.12 102 LEU A O 1
ATOM 802 N N . TYR A 1 103 ? 14.328 20.891 18.922 1 93.94 103 TYR A N 1
ATOM 803 C CA . TYR A 1 103 ? 15.664 20.906 18.312 1 93.94 103 TYR A CA 1
ATOM 804 C C . TYR A 1 103 ? 16.453 19.672 18.688 1 93.94 103 TYR A C 1
ATOM 806 O O . TYR A 1 103 ? 17.547 19.438 18.172 1 93.94 103 TYR A O 1
ATOM 814 N N . SER A 1 104 ? 15.914 18.844 19.531 1 92 104 SER A N 1
ATOM 815 C CA . SER A 1 104 ? 16.578 17.594 19.891 1 92 104 SER A CA 1
ATOM 816 C C . SER A 1 104 ? 16.094 16.438 19.016 1 92 104 SER A C 1
ATOM 818 O O . SER A 1 104 ? 16.719 15.375 19 1 92 104 SER A O 1
ATOM 820 N N . LEU A 1 105 ? 15.008 16.703 18.375 1 87.88 105 LEU A N 1
ATOM 821 C CA . LEU A 1 105 ? 14.484 15.664 17.5 1 87.88 105 LEU A CA 1
ATOM 822 C C . LEU A 1 105 ? 15.438 15.398 16.344 1 87.88 105 LEU A C 1
ATOM 824 O O . LEU A 1 105 ? 15.758 16.312 15.578 1 87.88 105 LEU A O 1
ATOM 828 N N . ARG A 1 106 ? 16.109 14.266 16.25 1 75 106 ARG A N 1
ATOM 829 C CA . ARG A 1 106 ? 17.141 13.961 15.258 1 75 106 ARG A CA 1
ATOM 830 C C . ARG A 1 106 ? 16.641 12.922 14.258 1 75 106 ARG A C 1
ATOM 832 O O . ARG A 1 106 ? 17.062 12.914 13.094 1 75 106 ARG A O 1
ATOM 839 N N . LYS A 1 107 ? 15.898 12 14.742 1 72.06 107 LYS A N 1
ATOM 840 C CA . LYS A 1 107 ? 15.438 10.977 13.812 1 72.06 107 LYS A CA 1
ATOM 841 C C . LYS A 1 107 ? 14.055 11.312 13.266 1 72.06 107 LYS A C 1
ATOM 843 O O . LYS A 1 107 ? 13.164 11.711 14.016 1 72.06 107 LYS A O 1
ATOM 848 N N . PRO A 1 108 ? 14.109 11.289 11.93 1 69.88 108 PRO A N 1
ATOM 849 C CA . PRO A 1 108 ? 12.812 11.625 11.352 1 69.88 108 PRO A CA 1
ATOM 850 C C . PRO A 1 108 ? 11.688 10.727 11.867 1 69.88 108 PRO A C 1
ATOM 852 O O . PRO A 1 108 ? 11.844 9.508 11.922 1 69.88 108 PRO A O 1
ATOM 855 N N . MET A 1 109 ? 10.805 11.359 12.555 1 80.19 109 MET A N 1
ATOM 856 C CA . MET A 1 109 ? 9.562 10.68 12.914 1 80.19 109 MET A CA 1
ATOM 857 C C . MET A 1 109 ? 8.57 10.711 11.758 1 80.19 109 MET A C 1
ATOM 859 O O . MET A 1 109 ? 8.594 11.633 10.945 1 80.19 109 MET A O 1
ATOM 863 N N . ARG A 1 110 ? 7.797 9.602 11.617 1 81.69 110 ARG A N 1
ATOM 864 C CA . ARG A 1 110 ? 6.762 9.57 10.586 1 81.69 110 ARG A CA 1
ATOM 865 C C . ARG A 1 110 ? 5.652 10.57 10.898 1 81.69 110 ARG A C 1
ATOM 867 O O . ARG A 1 110 ? 5.055 11.148 9.992 1 81.69 110 ARG A O 1
ATOM 874 N N . GLY A 1 111 ? 5.406 10.812 12.172 1 92.75 111 GLY A N 1
ATOM 875 C CA . GLY A 1 111 ? 4.406 11.758 12.648 1 92.75 111 GLY A CA 1
ATOM 876 C C . GLY A 1 111 ? 4.977 12.836 13.547 1 92.75 111 GLY A C 1
ATOM 877 O O . GLY A 1 111 ? 6.129 13.242 13.383 1 92.75 111 GLY A O 1
ATOM 878 N N . ALA A 1 112 ? 4.148 13.398 14.383 1 96.62 112 ALA A N 1
ATOM 879 C CA . ALA A 1 112 ? 4.52 14.492 15.281 1 96.62 112 ALA A CA 1
ATOM 880 C C . ALA A 1 112 ? 4.5 14.039 16.734 1 96.62 112 ALA A C 1
ATOM 882 O O . ALA A 1 112 ? 3.77 13.109 17.094 1 96.62 112 ALA A O 1
ATOM 883 N N . VAL A 1 113 ? 5.309 14.672 17.5 1 97.25 113 VAL A N 1
ATOM 884 C CA . VAL A 1 113 ? 5.18 14.562 18.953 1 97.25 113 VAL A CA 1
ATOM 885 C C . VAL A 1 113 ? 3.863 15.195 19.406 1 97.25 113 VAL A C 1
ATOM 887 O O . VAL A 1 113 ? 3.479 16.266 18.906 1 97.25 113 VAL A O 1
ATOM 890 N N . LEU A 1 114 ? 3.176 14.461 20.203 1 98.25 114 LEU A N 1
ATOM 891 C CA . LEU A 1 114 ? 2.035 15.023 20.906 1 98.25 114 LEU A CA 1
ATOM 892 C C . LEU A 1 114 ? 2.408 15.367 22.344 1 98.25 114 LEU A C 1
ATOM 894 O O . LEU A 1 114 ? 2.488 14.477 23.203 1 98.25 114 LEU A O 1
ATOM 898 N N . LEU A 1 115 ? 2.584 16.656 22.641 1 98.31 115 LEU A N 1
ATOM 899 C CA . LEU A 1 115 ? 3.139 17.094 23.906 1 98.31 115 LEU A CA 1
ATOM 900 C C . LEU A 1 115 ? 2.059 17.719 24.797 1 98.31 115 LEU A C 1
ATOM 902 O O . LEU A 1 115 ? 1.43 18.703 24.406 1 98.31 115 LEU A O 1
ATOM 906 N N . ASP A 1 116 ? 1.81 17.125 25.922 1 98.06 116 ASP A N 1
ATOM 907 C CA . ASP A 1 116 ? 0.994 17.781 26.938 1 98.06 116 ASP A CA 1
ATOM 908 C C . ASP A 1 116 ? 1.718 18.984 27.531 1 98.06 116 ASP A C 1
ATOM 910 O O . ASP A 1 116 ? 2.729 18.828 28.219 1 98.06 116 ASP A O 1
ATOM 914 N N . VAL A 1 117 ? 1.178 20.141 27.359 1 96.31 117 VAL A N 1
ATOM 915 C CA . VAL A 1 117 ? 1.911 21.359 27.703 1 96.31 117 VAL A CA 1
ATOM 916 C C . VAL A 1 117 ? 1.793 21.609 29.203 1 96.31 117 VAL A C 1
ATOM 918 O O . VAL A 1 117 ? 2.537 22.422 29.766 1 96.31 117 VAL A O 1
ATOM 921 N N . THR A 1 118 ? 0.864 20.984 29.844 1 92.75 118 THR A N 1
ATOM 922 C CA . THR A 1 118 ? 0.712 21.141 31.281 1 92.75 118 THR A CA 1
ATOM 923 C C . THR A 1 118 ? 1.806 20.391 32.031 1 92.75 118 THR A C 1
ATOM 925 O O . THR A 1 118 ? 2.438 20.953 32.938 1 92.75 118 THR A O 1
ATOM 928 N N . GLY A 1 119 ? 2.076 19.188 31.641 1 93 119 GLY A N 1
ATOM 929 C CA . GLY A 1 119 ? 3.057 18.359 32.312 1 93 119 GLY A CA 1
ATOM 930 C C . GLY A 1 119 ? 4.301 18.109 31.5 1 93 119 GLY A C 1
ATOM 931 O O . GLY A 1 119 ? 5.262 17.5 31.969 1 93 119 GLY A O 1
ATOM 932 N N . MET A 1 120 ? 4.305 18.578 30.312 1 95.19 120 MET A N 1
ATOM 933 C CA . MET A 1 120 ? 5.414 18.406 29.375 1 95.19 120 MET A CA 1
ATOM 934 C C . MET A 1 120 ? 5.707 16.938 29.141 1 95.19 120 MET A C 1
ATOM 936 O O . MET A 1 120 ? 6.863 16.516 29.172 1 95.19 120 MET A O 1
ATOM 940 N N . LYS A 1 121 ? 4.668 16.203 29.016 1 95.81 121 LYS A N 1
ATOM 941 C CA . LYS A 1 121 ? 4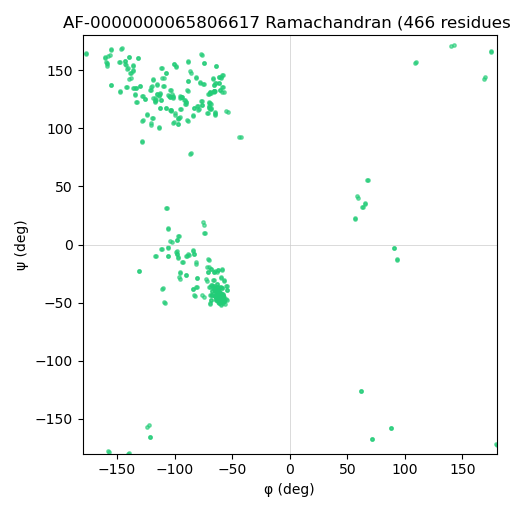.773 14.766 28.766 1 95.81 121 LYS A CA 1
ATOM 942 C C . LYS A 1 121 ? 4.305 14.43 27.344 1 95.81 121 LYS A C 1
ATOM 944 O O . LYS A 1 121 ? 3.326 15.008 26.859 1 95.81 121 LYS A O 1
ATOM 949 N N . ARG A 1 122 ? 4.992 13.469 26.75 1 96.38 122 ARG A N 1
ATOM 950 C CA . ARG A 1 122 ? 4.59 12.969 25.438 1 96.38 122 ARG A CA 1
ATOM 951 C C . ARG A 1 122 ? 3.404 12.016 25.562 1 96.38 122 ARG A C 1
ATOM 953 O O . ARG A 1 122 ? 3.359 11.188 26.469 1 96.38 122 ARG A O 1
ATOM 960 N N . LEU A 1 123 ? 2.469 12.195 24.578 1 96.75 123 LEU A N 1
ATOM 961 C CA . LEU A 1 123 ? 1.202 11.484 24.719 1 96.75 123 LEU A CA 1
ATOM 962 C C . LEU A 1 123 ? 1.007 10.477 23.594 1 96.75 123 LEU A C 1
ATOM 964 O O . LEU A 1 123 ? 0.056 9.695 23.625 1 96.75 123 LEU A O 1
ATOM 968 N N . GLU A 1 124 ? 1.83 10.5 22.578 1 94 124 GLU A N 1
ATOM 969 C CA . GLU A 1 124 ? 1.584 9.633 21.422 1 94 124 GLU A CA 1
ATOM 970 C C . GLU A 1 124 ? 1.702 8.156 21.812 1 94 124 GLU A C 1
ATOM 972 O O . GLU A 1 124 ? 2.59 7.781 22.578 1 94 124 GLU A O 1
ATOM 977 N N . PRO A 1 125 ? 0.804 7.297 21.297 1 89.81 125 PRO A N 1
ATOM 978 C CA . PRO A 1 125 ? 0.839 5.867 21.609 1 89.81 125 PRO A CA 1
ATOM 979 C C . PRO A 1 125 ? 2.15 5.207 21.188 1 89.81 125 PRO A C 1
ATOM 981 O O . PRO A 1 125 ? 2.664 4.34 21.906 1 89.81 125 PRO A O 1
ATOM 984 N N . ASP A 1 126 ? 2.746 5.555 20.125 1 91.5 126 ASP A N 1
ATOM 985 C CA . ASP A 1 126 ? 4.02 5.082 19.578 1 91.5 126 ASP A CA 1
ATOM 986 C C . ASP A 1 126 ? 5.012 6.234 19.422 1 91.5 126 ASP A C 1
ATOM 988 O O . ASP A 1 126 ? 4.934 6.996 18.469 1 91.5 126 ASP A O 1
ATOM 992 N N . PRO A 1 127 ? 5.918 6.289 20.328 1 88.12 127 PRO A N 1
ATOM 993 C CA . PRO A 1 127 ? 6.84 7.426 20.328 1 88.12 127 PRO A CA 1
ATOM 994 C C . PRO A 1 127 ? 7.711 7.473 19.062 1 88.12 127 PRO A C 1
ATOM 996 O O . PRO A 1 127 ? 8.211 8.539 18.703 1 88.12 127 PRO A O 1
ATOM 999 N N . GLN A 1 128 ? 7.895 6.359 18.438 1 86.06 128 GLN A N 1
ATOM 1000 C CA . GLN A 1 128 ? 8.703 6.332 17.219 1 86.06 128 GLN A CA 1
ATOM 1001 C C . GLN A 1 128 ? 7.902 6.797 16.016 1 86.06 128 GLN A C 1
ATOM 1003 O O . GLN A 1 128 ? 8.414 7.516 15.156 1 86.06 128 GLN A O 1
ATOM 1008 N N . ARG A 1 129 ? 6.648 6.438 16.016 1 88.19 129 ARG A N 1
ATOM 1009 C CA . ARG A 1 129 ? 5.777 6.797 14.891 1 88.19 129 ARG A CA 1
ATOM 1010 C C . ARG A 1 129 ? 5.219 8.203 15.062 1 88.19 129 ARG A C 1
ATOM 1012 O O . ARG A 1 129 ? 5.086 8.953 14.094 1 88.19 129 ARG A O 1
ATOM 1019 N N . GLY A 1 130 ? 4.863 8.602 16.312 1 94.44 130 GLY A N 1
ATOM 1020 C CA . GLY A 1 130 ? 4.176 9.859 16.562 1 94.44 130 GLY A CA 1
ATOM 1021 C C . GLY A 1 130 ? 2.738 9.867 16.094 1 94.44 130 GLY A C 1
ATOM 1022 O O . GLY A 1 130 ? 2.145 8.805 15.875 1 94.44 130 GLY A O 1
ATOM 1023 N N . VAL A 1 131 ? 2.129 10.992 16.047 1 96.94 131 VAL A N 1
ATOM 1024 C CA . VAL A 1 131 ? 0.783 11.188 15.523 1 96.94 131 VAL A CA 1
ATOM 1025 C C . VAL A 1 131 ? 0.857 11.82 14.133 1 96.94 131 VAL A C 1
ATOM 1027 O O . VAL A 1 131 ? 1.316 12.961 13.992 1 96.94 131 VAL A O 1
ATOM 1030 N N . ARG A 1 132 ? 0.411 11.102 13.141 1 94.88 132 ARG A N 1
ATOM 1031 C CA . ARG A 1 132 ? 0.486 11.594 11.766 1 94.88 132 ARG A CA 1
ATOM 1032 C C . ARG A 1 132 ? -0.855 12.164 11.32 1 94.88 132 ARG A C 1
ATOM 1034 O O . ARG A 1 132 ? -1.846 11.438 11.227 1 94.88 132 ARG A O 1
ATOM 1041 N N . ALA A 1 133 ? -0.882 13.422 11.141 1 97.31 133 ALA A N 1
ATOM 1042 C CA . ALA A 1 133 ? -2.088 14.023 10.578 1 97.31 133 ALA A CA 1
ATOM 1043 C C . ALA A 1 133 ? -2.273 13.625 9.125 1 97.31 133 ALA A C 1
ATOM 1045 O O . ALA A 1 133 ? -1.368 13.797 8.305 1 97.31 133 ALA A O 1
ATOM 1046 N N . THR A 1 134 ? -3.426 12.992 8.867 1 97.06 134 THR A N 1
ATOM 1047 C CA . THR A 1 134 ? -3.686 12.5 7.516 1 97.06 134 THR A CA 1
ATOM 1048 C C . THR A 1 134 ? -5.145 12.734 7.129 1 97.06 134 THR A C 1
ATOM 1050 O O . THR A 1 134 ? -5.887 13.398 7.852 1 97.06 134 THR A O 1
ATOM 1053 N N . CYS A 1 135 ? -5.535 12.32 5.91 1 97.81 135 CYS A N 1
ATOM 1054 C CA . CYS A 1 135 ? -6.887 12.414 5.375 1 97.81 135 CYS A CA 1
ATOM 1055 C C . CYS A 1 135 ? -7.297 13.859 5.156 1 97.81 135 CYS A C 1
ATOM 1057 O O . CYS A 1 135 ? -8.312 14.312 5.684 1 97.81 135 CYS A O 1
ATOM 1059 N N . MET A 1 136 ? -6.453 14.484 4.387 1 98.56 136 MET A N 1
ATOM 1060 C CA . MET A 1 136 ? -6.684 15.898 4.121 1 98.56 136 MET A CA 1
ATOM 1061 C C . MET A 1 136 ? -6.305 16.25 2.686 1 98.56 136 MET A C 1
ATOM 1063 O O . MET A 1 136 ? -5.551 15.523 2.043 1 98.56 136 MET A O 1
ATOM 1067 N N . ASP A 1 137 ? -6.852 17.312 2.217 1 98.06 137 ASP A N 1
ATOM 1068 C CA . ASP A 1 137 ? -6.566 17.922 0.921 1 98.06 137 ASP A CA 1
ATOM 1069 C C . ASP A 1 137 ? -6.887 19.406 0.934 1 98.06 137 ASP A C 1
ATOM 1071 O O . ASP A 1 137 ? -7.344 19.953 1.946 1 98.06 137 ASP A O 1
ATOM 1075 N N . TYR A 1 138 ? -6.434 20.078 -0.089 1 97.5 138 TYR A N 1
ATOM 1076 C CA . TYR A 1 138 ? -6.723 21.5 -0.146 1 97.5 138 TYR A CA 1
ATOM 1077 C C . TYR A 1 138 ? -7.156 21.922 -1.549 1 97.5 138 TYR A C 1
ATOM 1079 O O . TYR A 1 138 ? -6.797 21.266 -2.531 1 97.5 138 TYR A O 1
ATOM 1087 N N . THR A 1 139 ? -8.008 22.938 -1.622 1 95.88 139 THR A N 1
ATOM 1088 C CA . THR A 1 139 ? -8.523 23.406 -2.898 1 95.88 139 THR A CA 1
ATOM 1089 C C . THR A 1 139 ? -7.391 23.875 -3.807 1 95.88 139 THR A C 1
ATOM 1091 O O . THR A 1 139 ? -6.465 24.547 -3.355 1 95.88 139 THR A O 1
ATOM 1094 N N . GLY A 1 140 ? -7.457 23.406 -5.082 1 91.12 140 GLY A N 1
ATOM 1095 C CA . GLY A 1 140 ? -6.445 23.797 -6.051 1 91.12 140 GLY A CA 1
ATOM 1096 C C . GLY A 1 140 ? -5.262 22.844 -6.102 1 91.12 140 GLY A C 1
ATOM 1097 O O . GLY A 1 140 ? -4.34 23.047 -6.895 1 91.12 140 GLY A O 1
ATOM 1098 N N . ASN A 1 141 ? -5.273 21.828 -5.23 1 91.75 141 ASN A N 1
ATOM 1099 C CA . ASN A 1 141 ? -4.203 20.844 -5.234 1 91.75 141 ASN A CA 1
ATOM 1100 C C . ASN A 1 141 ? -4.188 20.047 -6.535 1 91.75 141 ASN A C 1
ATOM 1102 O O . ASN A 1 141 ? -5.137 19.312 -6.832 1 91.75 141 ASN A O 1
ATOM 1106 N N . ARG A 1 142 ? -3.164 20.156 -7.379 1 79 142 ARG A N 1
ATOM 1107 C CA . ARG A 1 142 ? -3.053 19.438 -8.641 1 79 142 ARG A CA 1
ATOM 1108 C C . ARG A 1 142 ? -2.033 18.312 -8.539 1 79 142 ARG A C 1
ATOM 1110 O O . ARG A 1 142 ? -1.853 17.531 -9.484 1 79 142 ARG A O 1
ATOM 1117 N N . CYS A 1 143 ? -1.468 18.25 -7.457 1 75.69 143 CYS A N 1
ATOM 1118 C CA . CYS A 1 143 ? -0.51 17.203 -7.141 1 75.69 143 CYS A CA 1
ATOM 1119 C C . CYS A 1 143 ? 0.63 17.172 -8.148 1 75.69 143 CYS A C 1
ATOM 1121 O O . CYS A 1 143 ? 1.176 16.109 -8.453 1 75.69 143 CYS A O 1
ATOM 1123 N N . GLU A 1 144 ? 0.921 18.281 -8.875 1 72.5 144 GLU A N 1
ATOM 1124 C CA . GLU A 1 144 ? 1.972 18.391 -9.883 1 72.5 144 GLU A CA 1
ATOM 1125 C C . GLU A 1 144 ? 3.35 18.484 -9.234 1 72.5 144 GLU A C 1
ATOM 1127 O O . GLU A 1 144 ? 4.348 18.734 -9.922 1 72.5 144 GLU A O 1
ATOM 1132 N N . GLY A 1 145 ? 3.557 18.125 -8.102 1 78.31 145 GLY A N 1
ATOM 1133 C CA . GLY A 1 145 ? 4.832 18.219 -7.406 1 78.31 145 GLY A CA 1
ATOM 1134 C C . GLY A 1 145 ? 4.695 18.641 -5.957 1 78.31 145 GLY A C 1
ATOM 1135 O O . GLY A 1 145 ? 3.615 19.047 -5.523 1 78.31 145 GLY A O 1
ATOM 1136 N N . LYS A 1 146 ? 5.836 18.531 -5.328 1 80.12 146 LYS A N 1
ATOM 1137 C CA . LYS A 1 146 ? 5.855 18.875 -3.91 1 80.12 146 LYS A CA 1
ATOM 1138 C C . LYS A 1 146 ? 5.844 20.391 -3.717 1 80.12 146 LYS A C 1
ATOM 1140 O O . LYS A 1 146 ? 6.637 21.109 -4.328 1 80.12 146 LYS A O 1
ATOM 1145 N N . ASN A 1 147 ? 4.895 20.828 -3.08 1 86.69 147 ASN A N 1
ATOM 1146 C CA . ASN A 1 147 ? 4.82 22.203 -2.6 1 86.69 147 ASN A CA 1
ATOM 1147 C C . ASN A 1 147 ? 4.875 22.266 -1.077 1 86.69 147 ASN A C 1
ATOM 1149 O O . ASN A 1 147 ? 3.842 22.156 -0.411 1 86.69 147 ASN A O 1
ATOM 1153 N N . HIS A 1 148 ? 6.094 22.594 -0.562 1 88 148 HIS A N 1
ATOM 1154 C CA . HIS A 1 148 ? 6.344 22.531 0.874 1 88 148 HIS A CA 1
ATOM 1155 C C . HIS A 1 148 ? 5.398 23.453 1.638 1 88 148 HIS A C 1
ATOM 1157 O O . HIS A 1 148 ? 4.82 23.047 2.65 1 88 148 HIS A O 1
ATOM 1163 N N . PHE A 1 149 ? 5.262 24.641 1.083 1 92.88 149 PHE A N 1
ATOM 1164 C CA . PHE A 1 149 ? 4.5 25.656 1.805 1 92.88 149 PHE A CA 1
ATOM 1165 C C . PHE A 1 149 ? 3.021 25.297 1.847 1 92.88 149 PHE A C 1
ATOM 1167 O O . PHE A 1 149 ? 2.42 25.234 2.922 1 92.88 149 PHE A O 1
ATOM 1174 N N . ARG A 1 150 ? 2.365 24.969 0.729 1 93.88 150 ARG A N 1
ATOM 1175 C CA . ARG A 1 150 ? 0.934 24.688 0.669 1 93.88 150 ARG A CA 1
ATOM 1176 C C . ARG A 1 150 ? 0.591 23.422 1.429 1 93.88 150 ARG A C 1
ATOM 1178 O O . ARG A 1 150 ? -0.455 23.328 2.076 1 93.88 150 ARG A O 1
ATOM 1185 N N . GLU A 1 151 ? 1.414 22.469 1.36 1 94.5 151 GLU A N 1
ATOM 1186 C CA . GLU A 1 151 ? 1.195 21.219 2.082 1 94.5 151 GLU A CA 1
ATOM 1187 C C . GLU A 1 151 ? 1.295 21.422 3.59 1 94.5 151 GLU A C 1
ATOM 1189 O O . GLU A 1 151 ? 0.477 20.906 4.352 1 94.5 151 GLU A O 1
ATOM 1194 N N . ALA A 1 152 ? 2.338 22.219 4.004 1 96.19 152 ALA A N 1
ATOM 1195 C CA . ALA A 1 152 ? 2.486 22.531 5.422 1 96.19 152 ALA A CA 1
ATOM 1196 C C . ALA A 1 152 ? 1.305 23.359 5.926 1 96.19 152 ALA A C 1
ATOM 1198 O O . ALA A 1 152 ? 0.804 23.125 7.031 1 96.19 152 ALA A O 1
ATOM 1199 N N . LEU A 1 153 ? 0.886 24.281 5.086 1 97.62 153 LEU A N 1
ATOM 1200 C CA . LEU A 1 153 ? -0.245 25.125 5.457 1 97.62 153 LEU A CA 1
ATOM 1201 C C . LEU A 1 153 ? -1.517 24.297 5.602 1 97.62 153 LEU A C 1
ATOM 1203 O O . LEU A 1 153 ? -2.295 24.516 6.539 1 97.62 153 LEU A O 1
ATOM 1207 N N . CYS A 1 154 ? -1.75 23.422 4.691 1 98 154 CYS A N 1
ATOM 1208 C CA . CYS A 1 154 ? -2.893 22.516 4.762 1 98 154 CYS A CA 1
ATOM 1209 C C . CYS A 1 154 ? -2.875 21.719 6.059 1 98 154 CYS A C 1
ATOM 1211 O O . CYS A 1 154 ? -3.854 21.719 6.809 1 98 154 CYS A O 1
ATOM 1213 N N . LEU A 1 155 ? -1.745 21.109 6.328 1 98.31 155 LEU A N 1
ATOM 1214 C CA . LEU A 1 155 ? -1.587 20.281 7.52 1 98.31 155 LEU A CA 1
ATOM 1215 C C . LEU A 1 155 ? -1.779 21.109 8.789 1 98.31 155 LEU A C 1
ATOM 1217 O O . LEU A 1 155 ? -2.562 20.734 9.664 1 98.31 155 LEU A O 1
ATOM 1221 N N . ALA A 1 156 ? -1.118 22.219 8.844 1 98.69 156 ALA A N 1
ATOM 1222 C CA . ALA A 1 156 ? -1.18 23.094 10.023 1 98.69 156 ALA A CA 1
ATOM 1223 C C . ALA A 1 156 ? -2.602 23.578 10.266 1 98.69 156 ALA A C 1
ATOM 1225 O O . ALA A 1 156 ? -3.025 23.734 11.406 1 98.69 156 ALA A O 1
ATOM 1226 N N . SER A 1 157 ? -3.324 23.891 9.148 1 98.81 157 SER A N 1
ATOM 1227 C CA . SER A 1 157 ? -4.699 24.359 9.289 1 98.81 157 SER A CA 1
ATOM 1228 C C . SER A 1 157 ? -5.594 23.281 9.891 1 98.81 157 SER A C 1
ATOM 1230 O O . SER A 1 157 ? -6.406 23.562 10.773 1 98.81 157 SER A O 1
ATOM 1232 N N . LYS A 1 158 ? -5.453 22.062 9.422 1 98.81 158 LYS A N 1
ATOM 1233 C CA . LYS A 1 158 ? -6.215 20.953 10 1 98.81 158 LYS A CA 1
ATOM 1234 C C . LYS A 1 158 ? -5.887 20.781 11.484 1 98.81 158 LYS A C 1
ATOM 1236 O O . LYS A 1 158 ? -6.793 20.672 12.312 1 98.81 158 LYS A O 1
ATOM 1241 N N . VAL A 1 159 ? -4.605 20.781 11.781 1 98.88 159 VAL A N 1
ATOM 1242 C CA . VAL A 1 159 ? -4.148 20.547 13.141 1 98.88 159 VAL A CA 1
ATOM 1243 C C . VAL A 1 159 ? -4.66 21.656 14.062 1 98.88 159 VAL A C 1
ATOM 1245 O O . VAL A 1 159 ? -5.156 21.375 15.156 1 98.88 159 VAL A O 1
ATOM 1248 N N . ALA A 1 160 ? -4.648 22.875 13.609 1 98.69 160 ALA A N 1
ATOM 1249 C CA . ALA A 1 160 ? -5.062 24.031 14.406 1 98.69 160 ALA A CA 1
ATOM 1250 C C . ALA A 1 160 ? -6.559 23.984 14.68 1 98.69 160 ALA A C 1
ATOM 1252 O O . ALA A 1 160 ? -7.035 24.625 15.625 1 98.69 160 ALA A O 1
ATOM 1253 N N . HIS A 1 161 ? -7.277 23.281 13.914 1 98.25 161 HIS A N 1
ATOM 1254 C CA . HIS A 1 161 ? -8.727 23.219 14.086 1 98.25 161 HIS A CA 1
ATOM 1255 C C . HIS A 1 161 ? -9.125 22.125 15.07 1 98.25 161 HIS A C 1
ATOM 1257 O O . HIS A 1 161 ? -10.305 21.984 15.391 1 98.25 161 HIS A O 1
ATOM 1263 N N . CYS A 1 162 ? -8.188 21.328 15.445 1 98.25 162 CYS A N 1
ATOM 1264 C CA . CYS A 1 162 ? -8.43 20.422 16.562 1 98.25 162 CYS A CA 1
ATOM 1265 C C . CYS A 1 162 ? -8.523 21.172 17.875 1 98.25 162 CYS A C 1
ATOM 1267 O O . CYS A 1 162 ? -7.574 21.859 18.281 1 98.25 162 CYS A O 1
ATOM 1269 N N . PRO A 1 163 ? -9.617 21.062 18.594 1 96.81 163 PRO A N 1
ATOM 1270 C CA . PRO A 1 163 ? -9.867 21.906 19.75 1 96.81 163 PRO A CA 1
ATOM 1271 C C . PRO A 1 163 ? -8.797 21.766 20.828 1 96.81 163 PRO A C 1
ATOM 1273 O O . PRO A 1 163 ? -8.492 22.719 21.547 1 96.81 163 PRO A O 1
ATOM 1276 N N . GLN A 1 164 ? -8.18 20.641 20.922 1 97.88 164 GLN A N 1
ATOM 1277 C CA . GLN A 1 164 ? -7.242 20.375 22 1 97.88 164 GLN A CA 1
ATOM 1278 C C . GLN A 1 164 ? -5.824 20.797 21.625 1 97.88 164 GLN A C 1
ATOM 1280 O O . GLN A 1 164 ? -4.934 20.828 22.469 1 97.88 164 GLN A O 1
ATOM 1285 N N . ILE A 1 165 ? -5.594 21.125 20.391 1 98.62 165 ILE A N 1
ATOM 1286 C CA . ILE A 1 165 ? -4.27 21.562 19.953 1 98.62 165 ILE A CA 1
ATOM 1287 C C . ILE A 1 165 ? -4.188 23.094 19.984 1 98.62 165 ILE A C 1
ATOM 1289 O O . ILE A 1 165 ? -4.848 23.766 19.203 1 98.62 165 ILE A O 1
ATOM 1293 N N . ILE A 1 166 ? -3.301 23.609 20.844 1 98.56 166 ILE A N 1
ATOM 1294 C CA . ILE A 1 166 ? -3.258 25.047 21.031 1 98.56 166 ILE A CA 1
ATOM 1295 C C . ILE A 1 166 ? -2.154 25.656 20.156 1 98.56 166 ILE A C 1
ATOM 1297 O O . ILE A 1 166 ? -2.088 26.875 19.984 1 98.56 166 ILE A O 1
ATOM 1301 N N . GLY A 1 167 ? -1.327 24.766 19.609 1 98.69 167 GLY A N 1
ATOM 1302 C CA . GLY A 1 167 ? -0.245 25.203 18.75 1 98.69 167 GLY A CA 1
ATOM 1303 C C . GLY A 1 167 ? 0.546 24.047 18.156 1 98.69 167 GLY A C 1
ATOM 1304 O O . GLY A 1 167 ? 0.419 22.906 18.594 1 98.69 167 GLY A O 1
ATOM 1305 N N . GLU A 1 168 ? 1.31 24.359 17.125 1 98.81 168 GLU A N 1
ATOM 1306 C CA . GLU A 1 168 ? 2.17 23.422 16.422 1 98.81 168 GLU A CA 1
ATOM 1307 C C . GLU A 1 168 ? 3.488 24.078 16.016 1 98.81 168 GLU A C 1
ATOM 1309 O O . GLU A 1 168 ? 3.512 25.234 15.617 1 98.81 168 GLU A O 1
ATOM 1314 N N . LEU A 1 169 ? 4.559 23.359 16.234 1 98.62 169 LEU A N 1
ATOM 1315 C CA . LEU A 1 169 ? 5.871 23.766 15.734 1 98.62 169 LEU A CA 1
ATOM 1316 C C . LEU A 1 169 ? 6.438 22.734 14.773 1 98.62 169 LEU A C 1
ATOM 1318 O O . LEU A 1 169 ? 6.305 21.531 15.008 1 98.62 169 LEU A O 1
ATOM 1322 N N . CYS A 1 170 ? 7.098 23.219 13.75 1 97.5 170 CYS A N 1
ATOM 1323 C CA . CYS A 1 170 ? 7.609 22.266 12.781 1 97.5 170 CYS A CA 1
ATOM 1324 C C . CYS A 1 170 ? 8.914 22.75 12.156 1 97.5 170 CYS A C 1
ATOM 1326 O O . CYS A 1 170 ? 9.039 23.922 11.805 1 97.5 170 CYS A O 1
ATOM 1328 N N . ILE A 1 171 ? 9.852 21.938 12.133 1 95.44 171 ILE A N 1
ATOM 1329 C CA . ILE A 1 171 ? 11.078 22.047 11.352 1 95.44 171 ILE A CA 1
ATOM 1330 C C . ILE A 1 171 ? 11.164 20.906 10.344 1 95.44 171 ILE A C 1
ATOM 1332 O O . ILE A 1 171 ? 11.031 19.734 10.711 1 95.44 171 ILE A O 1
ATOM 1336 N N . SER A 1 172 ? 11.352 21.25 9.078 1 91.56 172 SER A N 1
ATOM 1337 C CA . SER A 1 172 ? 11.438 20.25 8.023 1 91.56 172 SER A CA 1
ATOM 1338 C C . SER A 1 172 ? 12.617 19.312 8.25 1 91.56 172 SER A C 1
ATOM 1340 O O . SER A 1 172 ? 13.688 19.75 8.68 1 91.56 172 SER A O 1
ATOM 1342 N N . ASP A 1 173 ? 12.453 18.016 7.91 1 87.56 173 ASP A N 1
ATOM 1343 C CA . ASP A 1 173 ? 13.547 17.062 7.984 1 87.56 173 ASP A CA 1
ATOM 1344 C C . ASP A 1 173 ? 14.422 17.125 6.738 1 87.56 173 ASP A C 1
ATOM 1346 O O . ASP A 1 173 ? 15.469 16.484 6.668 1 87.56 173 ASP A O 1
ATOM 1350 N N . ASP A 1 174 ? 13.992 17.891 5.715 1 84.25 174 ASP A N 1
ATOM 1351 C CA . ASP A 1 174 ? 14.836 18.172 4.555 1 84.25 174 ASP A CA 1
ATOM 1352 C C . ASP A 1 174 ? 15.969 19.125 4.914 1 84.25 174 ASP A C 1
ATOM 1354 O O . ASP A 1 174 ? 15.734 20.297 5.199 1 84.25 174 ASP A O 1
ATOM 1358 N N . PRO A 1 175 ? 17.203 18.625 4.863 1 87.5 175 PRO A N 1
ATOM 1359 C CA . PRO A 1 175 ? 18.328 19.453 5.312 1 87.5 175 PRO A CA 1
ATOM 1360 C C . PRO A 1 175 ? 18.453 20.766 4.531 1 87.5 175 PRO A C 1
ATOM 1362 O O . PRO A 1 175 ? 19 21.734 5.043 1 87.5 175 PRO A O 1
ATOM 1365 N N . ASP A 1 176 ? 17.891 20.797 3.361 1 87.25 176 ASP A N 1
ATOM 1366 C CA . ASP A 1 176 ? 18.078 21.969 2.523 1 87.25 176 ASP A CA 1
ATOM 1367 C C . ASP A 1 176 ? 16.891 22.922 2.643 1 87.25 176 ASP A C 1
ATOM 1369 O O . ASP A 1 176 ? 16.938 24.047 2.139 1 87.25 176 ASP A O 1
ATOM 1373 N N . TYR A 1 177 ? 15.906 22.469 3.303 1 91.38 177 TYR A N 1
ATOM 1374 C CA . TYR A 1 177 ? 14.758 23.344 3.541 1 91.38 177 TYR A CA 1
ATOM 1375 C C . TYR A 1 177 ? 14.859 24.016 4.91 1 91.38 177 TYR A C 1
ATOM 1377 O O . TYR A 1 177 ? 14.539 23.391 5.93 1 91.38 177 TYR A O 1
ATOM 1385 N N . THR A 1 178 ? 15.102 25.25 4.926 1 95.88 178 THR A N 1
ATOM 1386 C CA . THR A 1 178 ? 15.477 25.922 6.168 1 95.88 178 THR A CA 1
ATOM 1387 C C . THR A 1 178 ? 14.312 26.766 6.695 1 95.88 178 THR A C 1
ATOM 1389 O O . THR A 1 178 ? 14.508 27.625 7.551 1 95.88 178 THR A O 1
ATOM 1392 N N . THR A 1 179 ? 13.141 26.562 6.168 1 96.5 179 THR A N 1
ATOM 1393 C CA . THR A 1 179 ? 11.961 27.281 6.621 1 96.5 179 THR A CA 1
ATOM 1394 C C . THR A 1 179 ? 11.062 26.375 7.461 1 96.5 179 THR A C 1
ATOM 1396 O O . THR A 1 179 ? 10.797 25.234 7.078 1 96.5 179 THR A O 1
ATOM 1399 N N . GLY A 1 180 ? 10.695 26.812 8.617 1 97.56 180 GLY A N 1
ATOM 1400 C CA . GLY A 1 180 ? 9.727 26.156 9.477 1 97.56 180 GLY A CA 1
ATOM 1401 C C . GLY A 1 180 ? 8.539 27.031 9.812 1 97.56 180 GLY A C 1
ATOM 1402 O O . GLY A 1 180 ? 8.266 28.016 9.125 1 97.56 180 GLY A O 1
ATOM 1403 N N . TYR A 1 181 ? 7.801 26.562 10.836 1 98.69 181 TYR A N 1
ATOM 1404 C CA . TYR A 1 181 ? 6.656 27.406 11.156 1 98.69 181 TYR A CA 1
ATOM 1405 C C . TYR A 1 181 ? 6.164 27.141 12.578 1 98.69 181 TYR A C 1
ATOM 1407 O O . TYR A 1 181 ? 6.508 26.125 13.18 1 98.69 181 TYR A O 1
ATOM 1415 N N . PHE A 1 182 ? 5.512 28.094 13.094 1 98.81 182 PHE A N 1
ATOM 1416 C CA . PHE A 1 182 ? 4.574 28 14.203 1 98.81 182 PHE A CA 1
ATOM 1417 C C . PHE A 1 182 ? 3.143 28.219 13.727 1 98.81 182 PHE A C 1
ATOM 1419 O O . PHE A 1 182 ? 2.889 29.078 12.875 1 98.81 182 PHE A O 1
ATOM 1426 N N . ALA A 1 183 ? 2.236 27.391 14.227 1 98.88 183 ALA A N 1
ATOM 1427 C CA . ALA A 1 183 ? 0.851 27.562 13.805 1 98.88 183 ALA A CA 1
ATOM 1428 C C . ALA A 1 183 ? -0.109 27.375 14.977 1 98.88 183 ALA A C 1
ATOM 1430 O O . ALA A 1 183 ? 0.111 26.531 15.844 1 98.88 183 ALA A O 1
ATOM 1431 N N . SER A 1 184 ? -1.147 28.156 15.008 1 98.5 184 SER A N 1
ATOM 1432 C CA . SER A 1 184 ? -2.26 28.047 15.945 1 98.5 184 SER A CA 1
ATOM 1433 C C . SER A 1 184 ? -3.521 28.688 15.391 1 98.5 184 SER A C 1
ATOM 1435 O O . SER A 1 184 ? -3.457 29.469 14.438 1 98.5 184 SER A O 1
ATOM 1437 N N . GLN A 1 185 ? -4.617 28.328 16 1 97.12 185 GLN A N 1
ATOM 1438 C CA . GLN A 1 185 ? -5.887 28.922 15.57 1 97.12 185 GLN A CA 1
ATOM 1439 C C . GLN A 1 185 ? -5.902 30.422 15.797 1 97.12 185 GLN A C 1
ATOM 1441 O O . GLN A 1 185 ? -6.469 31.172 14.992 1 97.12 185 GLN A O 1
ATOM 1446 N N . VAL A 1 186 ? -5.301 30.859 16.781 1 95.69 186 VAL A N 1
ATOM 1447 C CA . VAL A 1 186 ? -5.34 32.281 17.188 1 95.69 186 VAL A CA 1
ATOM 1448 C C . VAL A 1 186 ? -4.336 33.062 16.359 1 95.69 186 VAL A C 1
ATOM 1450 O O . VAL A 1 186 ? -4.672 34.125 15.82 1 95.69 186 VAL A O 1
ATOM 1453 N N . ARG A 1 187 ? -3.18 32.594 16.172 1 97.06 187 ARG A N 1
ATOM 1454 C CA . ARG A 1 187 ? -2.074 33.344 15.57 1 97.06 187 ARG A CA 1
ATOM 1455 C C . ARG A 1 187 ? -2.049 33.156 14.062 1 97.06 187 ARG A C 1
ATOM 1457 O O . ARG A 1 187 ? -1.583 34.031 13.328 1 97.06 187 ARG A O 1
ATOM 1464 N N . GLY A 1 188 ? -2.588 32.031 13.602 1 98.25 188 GLY A N 1
ATOM 1465 C CA . GLY A 1 188 ? -2.436 31.672 12.203 1 98.25 188 GLY A CA 1
ATOM 1466 C C . GLY A 1 188 ? -1.168 30.875 11.93 1 98.25 188 GLY A C 1
ATOM 1467 O O . GLY A 1 188 ? -0.688 30.141 12.797 1 98.25 188 GLY A O 1
ATOM 1468 N N . TYR A 1 189 ? -0.743 30.906 10.695 1 98.75 189 TYR A N 1
ATOM 1469 C CA . TYR A 1 189 ? 0.466 30.25 10.211 1 98.75 189 TYR A CA 1
ATOM 1470 C C . TYR A 1 189 ? 1.631 31.234 10.148 1 98.75 189 TYR A C 1
ATOM 1472 O O . TYR A 1 189 ? 1.684 32.094 9.258 1 98.75 189 TYR A O 1
ATOM 1480 N N . VAL A 1 190 ? 2.584 31.094 11.039 1 98.75 190 VAL A N 1
ATOM 1481 C CA . VAL A 1 190 ? 3.77 31.953 11.07 1 98.75 190 VAL A CA 1
ATOM 1482 C C . VAL A 1 190 ? 4.926 31.25 10.359 1 98.75 190 VAL A C 1
ATOM 1484 O O . VAL A 1 190 ? 5.543 30.328 10.914 1 98.75 190 VAL A O 1
ATOM 1487 N N . ARG A 1 191 ? 5.176 31.688 9.203 1 98.44 191 ARG A N 1
ATOM 1488 C CA . ARG A 1 191 ? 6.25 31.141 8.391 1 98.44 191 ARG A CA 1
ATOM 1489 C C . ARG A 1 191 ? 7.602 31.703 8.805 1 98.44 191 ARG A C 1
ATOM 1491 O O . ARG A 1 191 ? 7.816 32.906 8.742 1 98.44 191 ARG A O 1
ATOM 1498 N N . ILE A 1 192 ? 8.523 30.875 9.242 1 98.5 192 ILE A N 1
ATOM 1499 C CA . ILE A 1 192 ? 9.766 31.344 9.867 1 98.5 192 ILE A CA 1
ATOM 1500 C C . ILE A 1 192 ? 10.961 30.859 9.047 1 98.5 192 ILE A C 1
ATOM 1502 O O . ILE A 1 192 ? 11.328 29.688 9.094 1 98.5 192 ILE A O 1
ATOM 1506 N N . HIS A 1 193 ? 11.578 31.766 8.391 1 97.5 193 HIS A N 1
ATOM 1507 C CA . HIS A 1 193 ? 12.789 31.453 7.641 1 97.5 193 HIS A CA 1
ATOM 1508 C C . HIS A 1 193 ? 13.984 31.266 8.578 1 97.5 193 HIS A C 1
ATOM 1510 O O . HIS A 1 193 ? 13.953 31.719 9.727 1 97.5 193 HIS A O 1
ATOM 1516 N N . HIS A 1 194 ? 15.016 30.5 8.117 1 97.12 194 HIS A N 1
ATOM 1517 C CA . HIS A 1 194 ? 16.281 30.328 8.812 1 97.12 194 HIS A CA 1
ATOM 1518 C C . HIS A 1 194 ? 16.094 29.641 10.156 1 97.12 194 HIS A C 1
ATOM 1520 O O . HIS A 1 194 ? 16.781 29.969 11.133 1 97.12 194 HIS A O 1
ATOM 1526 N N . ILE A 1 195 ? 15.102 28.75 10.211 1 97.06 195 ILE A N 1
ATOM 1527 C CA . ILE A 1 195 ? 14.797 28.094 11.469 1 97.06 195 ILE A CA 1
ATOM 1528 C C . ILE A 1 195 ? 15.906 27.094 11.805 1 97.06 195 ILE A C 1
ATOM 1530 O O . ILE A 1 195 ? 16.047 26.672 12.953 1 97.06 195 ILE A O 1
ATOM 1534 N N . LYS A 1 196 ? 16.672 26.719 10.797 1 95.38 196 LYS A N 1
ATOM 1535 C CA . LYS A 1 196 ? 17.875 25.891 10.883 1 95.38 196 LYS A CA 1
ATOM 1536 C C . LYS A 1 196 ? 18.906 26.312 9.828 1 95.38 196 LYS A C 1
ATOM 1538 O O . LYS A 1 196 ? 18.578 27.078 8.914 1 95.38 196 LYS A O 1
ATOM 1543 N N . GLN A 1 197 ? 20.094 25.797 9.984 1 93.62 197 GLN A N 1
ATOM 1544 C CA . GLN A 1 197 ? 21.109 26.031 8.969 1 93.62 197 GLN A CA 1
ATOM 1545 C C . GLN A 1 197 ? 21.031 25.016 7.84 1 93.62 197 GLN A C 1
ATOM 1547 O O . GLN A 1 197 ? 20.625 23.859 8.062 1 93.62 197 GLN A O 1
ATOM 1552 N N . ALA A 1 198 ? 21.391 25.5 6.656 1 92.06 198 ALA A N 1
ATOM 1553 C CA . ALA A 1 198 ? 21.438 24.578 5.523 1 92.06 198 ALA A CA 1
ATOM 1554 C C . ALA A 1 198 ? 22.375 23.406 5.801 1 92.06 198 ALA A C 1
ATOM 1556 O O . ALA A 1 198 ? 23.453 23.594 6.344 1 92.06 198 ALA A O 1
ATOM 1557 N N . GLY A 1 199 ? 21.906 22.25 5.555 1 89.94 199 GLY A N 1
ATOM 1558 C CA . GLY A 1 199 ? 22.719 21.062 5.742 1 89.94 199 GLY A CA 1
ATOM 1559 C C . GLY A 1 199 ? 22.547 20.438 7.109 1 89.94 199 GLY A C 1
ATOM 1560 O O . GLY A 1 199 ? 22.953 19.297 7.328 1 89.94 199 GLY A O 1
ATOM 1561 N N . GLN A 1 200 ? 21.938 21.141 7.988 1 88.69 200 GLN A N 1
ATOM 1562 C CA . GLN A 1 200 ? 21.734 20.609 9.336 1 88.69 200 GLN A CA 1
ATOM 1563 C C . GLN A 1 200 ? 20.703 19.484 9.344 1 88.69 200 GLN A C 1
ATOM 1565 O O . GLN A 1 200 ? 19.625 19.625 8.773 1 88.69 200 GLN A O 1
ATOM 1570 N N . GLN A 1 201 ? 21.141 18.406 9.977 1 86.94 201 GLN A N 1
ATOM 1571 C CA . GLN A 1 201 ? 20.25 17.25 10.078 1 86.94 201 GLN A CA 1
ATOM 1572 C C . GLN A 1 201 ? 19.328 17.359 11.281 1 86.94 201 GLN A C 1
ATOM 1574 O O . GLN A 1 201 ? 19.609 16.812 12.344 1 86.94 201 GLN A O 1
ATOM 1579 N N . LEU A 1 202 ? 18.406 18.094 11.078 1 85.12 202 LEU A N 1
ATOM 1580 C CA . LEU A 1 202 ? 17.359 18.344 12.078 1 85.12 202 LEU A CA 1
ATOM 1581 C C . LEU A 1 202 ? 15.977 18.312 11.445 1 85.12 202 LEU A C 1
ATOM 1583 O O . LEU A 1 202 ? 15.844 18.453 10.227 1 85.12 202 LEU A O 1
ATOM 1587 N N . GLY A 1 203 ? 15.008 18 12.273 1 89.94 203 GLY A N 1
ATOM 1588 C CA . GLY A 1 203 ? 13.625 18.047 11.812 1 89.94 203 GLY A CA 1
ATOM 1589 C C . GLY A 1 203 ? 12.648 17.406 12.766 1 89.94 203 GLY A C 1
ATOM 1590 O O . GLY A 1 203 ? 12.984 16.422 13.438 1 89.94 203 GLY A O 1
ATOM 1591 N N . GLY A 1 204 ? 11.531 18.016 12.844 1 93.31 204 GLY A N 1
ATOM 1592 C CA . GLY A 1 204 ? 10.5 17.469 13.711 1 93.31 204 GLY A CA 1
ATOM 1593 C C . GLY A 1 204 ? 9.266 18.344 13.812 1 93.31 204 GLY A C 1
ATOM 1594 O O . GLY A 1 204 ? 9.273 19.484 13.328 1 93.31 204 GLY A O 1
ATOM 1595 N N . ARG A 1 205 ? 8.289 17.703 14.328 1 96.44 205 ARG A N 1
ATOM 1596 C CA . ARG A 1 205 ? 7 18.375 14.492 1 96.44 205 ARG A CA 1
ATOM 1597 C C . ARG A 1 205 ? 6.41 18.094 15.875 1 96.44 205 ARG A C 1
ATOM 1599 O O . ARG A 1 205 ? 6.496 16.969 16.375 1 96.44 205 ARG A O 1
ATOM 1606 N N . ILE A 1 206 ? 5.922 19.156 16.5 1 97.94 206 ILE A N 1
ATOM 1607 C CA . ILE A 1 206 ? 5.312 19.016 17.812 1 97.94 206 ILE A CA 1
ATOM 1608 C C . ILE A 1 206 ? 3.9 19.609 17.797 1 97.94 206 ILE A C 1
ATOM 1610 O O . ILE A 1 206 ? 3.707 20.75 17.391 1 97.94 206 ILE A O 1
ATOM 1614 N N . PHE A 1 207 ? 2.955 18.828 18.172 1 98.75 207 PHE A N 1
ATOM 1615 C CA . PHE A 1 207 ? 1.616 19.312 18.5 1 98.75 207 PHE A CA 1
ATOM 1616 C C . PHE A 1 207 ? 1.5 19.625 19.984 1 98.75 207 PHE A C 1
ATOM 1618 O O . PHE A 1 207 ? 1.764 18.766 20.828 1 98.75 207 PHE A O 1
ATOM 1625 N N . LEU A 1 208 ? 1.123 20.828 20.312 1 98.81 208 LEU A N 1
ATOM 1626 C CA . LEU A 1 208 ? 0.932 21.234 21.688 1 98.81 208 LEU A CA 1
ATOM 1627 C C . LEU A 1 208 ? -0.496 20.953 22.156 1 98.81 208 LEU A C 1
ATOM 1629 O O . LEU A 1 208 ? -1.429 21.656 21.75 1 98.81 208 LEU A O 1
ATOM 1633 N N . PHE A 1 209 ? -0.652 19.938 22.984 1 98.69 209 PHE A N 1
ATOM 1634 C CA . PHE A 1 209 ? -1.945 19.469 23.469 1 98.69 209 PHE A CA 1
ATOM 1635 C C . PHE A 1 209 ? -2.279 20.094 24.812 1 98.69 209 PHE A C 1
ATOM 1637 O O . PHE A 1 209 ? -1.451 20.094 25.719 1 98.69 209 PHE A O 1
ATOM 1644 N N . ARG A 1 210 ? -3.414 20.688 24.938 1 97.81 210 ARG A N 1
ATOM 1645 C CA . ARG A 1 210 ? -3.984 21.141 26.203 1 97.81 210 ARG A CA 1
ATOM 1646 C C . ARG A 1 210 ? -5.406 20.609 26.375 1 97.81 210 ARG A C 1
ATOM 1648 O O . ARG A 1 210 ? -6.328 21.062 25.703 1 97.81 210 ARG A O 1
ATOM 1655 N N . GLY A 1 211 ? -5.621 19.672 27.219 1 95.94 211 GLY A N 1
ATOM 1656 C CA . GLY A 1 211 ? -6.906 19.031 27.469 1 95.94 211 GLY A CA 1
ATOM 1657 C C . GLY A 1 211 ? -6.836 17.938 28.516 1 95.94 211 GLY A C 1
ATOM 1658 O O . GLY A 1 211 ? -5.828 17.812 29.219 1 95.94 211 GLY A O 1
ATOM 1659 N N . GLN A 1 212 ? -7.918 17.234 28.641 1 96.19 212 GLN A N 1
ATOM 1660 C CA . GLN A 1 212 ? -8 16.125 29.594 1 96.19 212 GLN A CA 1
ATOM 1661 C C . GLN A 1 212 ? -7.527 14.82 28.969 1 96.19 212 GLN A C 1
ATOM 1663 O O . GLN A 1 212 ? -7.551 14.664 27.75 1 96.19 212 GLN A O 1
ATOM 1668 N N . GLN A 1 213 ? -7.148 13.961 29.875 1 94.62 213 GLN A N 1
ATOM 1669 C CA . GLN A 1 213 ? -6.68 12.648 29.438 1 94.62 213 GLN A CA 1
ATOM 1670 C C . GLN A 1 213 ? -7.727 11.945 28.578 1 94.62 213 GLN A C 1
ATOM 1672 O O . GLN A 1 213 ? -7.387 11.281 27.594 1 94.62 213 GLN A O 1
ATOM 1677 N N . ALA A 1 214 ? -8.945 12.141 28.891 1 95.5 214 ALA A N 1
ATOM 1678 C CA . ALA A 1 214 ? -10.055 11.477 28.219 1 95.5 214 ALA A CA 1
ATOM 1679 C C . ALA A 1 214 ? -10.234 12 26.797 1 95.5 214 ALA A C 1
ATOM 1681 O O . ALA A 1 214 ? -10.898 11.375 25.969 1 95.5 214 ALA A O 1
ATOM 1682 N N . GLU A 1 215 ? -9.562 13.148 26.484 1 97.12 215 GLU A N 1
ATOM 1683 C CA . GLU A 1 215 ? -9.766 13.789 25.188 1 97.12 215 GLU A CA 1
ATOM 1684 C C . GLU A 1 215 ? -8.664 13.414 24.203 1 97.12 215 GLU A C 1
ATOM 1686 O O . GLU A 1 215 ? -8.734 13.75 23.016 1 97.12 215 GLU A O 1
ATOM 1691 N N . ILE A 1 216 ? -7.664 12.711 24.609 1 96.94 216 ILE A N 1
ATOM 1692 C CA . ILE A 1 216 ? -6.508 12.375 23.797 1 96.94 216 ILE A CA 1
ATOM 1693 C C . ILE A 1 216 ? -6.945 11.508 22.625 1 96.94 216 ILE A C 1
ATOM 1695 O O . ILE A 1 216 ? -6.547 11.75 21.484 1 96.94 216 ILE A O 1
ATOM 1699 N N . GLY A 1 217 ? -7.766 10.492 22.906 1 96.81 217 GLY A N 1
ATOM 1700 C CA . GLY A 1 217 ? -8.242 9.609 21.859 1 96.81 217 GLY A CA 1
ATOM 1701 C C . GLY A 1 217 ? -8.977 10.344 20.75 1 96.81 217 GLY A C 1
ATOM 1702 O O . GLY A 1 217 ? -8.75 10.086 19.562 1 96.81 217 GLY A O 1
ATOM 1703 N N . GLN A 1 218 ? -9.891 11.188 21.188 1 96.94 218 GLN A N 1
ATOM 1704 C CA . GLN A 1 218 ? -10.648 11.969 20.234 1 96.94 218 GLN A CA 1
ATOM 1705 C C . GLN A 1 218 ? -9.742 12.875 19.406 1 96.94 218 GLN A C 1
ATOM 1707 O O . GLN A 1 218 ? -9.938 13.031 18.203 1 96.94 218 GLN A O 1
ATOM 1712 N N . CYS A 1 219 ? -8.766 13.477 20.031 1 97.94 219 CYS A N 1
ATOM 1713 C CA . CYS A 1 219 ? -7.785 14.328 19.359 1 97.94 219 CYS A CA 1
ATOM 1714 C C . CYS A 1 219 ? -7.016 13.555 18.297 1 97.94 219 CYS A C 1
ATOM 1716 O O . CYS A 1 219 ? -6.949 13.969 17.141 1 97.94 219 CYS A O 1
ATOM 1718 N N . VAL A 1 220 ? -6.504 12.406 18.672 1 98 220 VAL A N 1
ATOM 1719 C CA . VAL A 1 220 ? -5.727 11.57 17.766 1 98 220 VAL A CA 1
ATOM 1720 C C . VAL A 1 220 ? -6.609 11.094 16.609 1 98 220 VAL A C 1
ATOM 1722 O O . VAL A 1 220 ? -6.184 11.086 15.453 1 98 220 VAL A O 1
ATOM 1725 N N . ASP A 1 221 ? -7.832 10.758 16.922 1 97.56 221 ASP A N 1
ATOM 1726 C CA . ASP A 1 221 ? -8.773 10.312 15.898 1 97.56 221 ASP A CA 1
ATOM 1727 C C . ASP A 1 221 ? -9.039 11.414 14.875 1 97.56 221 ASP A C 1
ATOM 1729 O O . ASP A 1 221 ? -9.055 11.164 13.672 1 97.56 221 ASP A O 1
ATOM 1733 N N . TYR A 1 222 ? -9.289 12.609 15.344 1 98.12 222 TYR A N 1
ATOM 1734 C CA . TYR A 1 222 ? -9.477 13.734 14.438 1 98.12 222 TYR A CA 1
ATOM 1735 C C . TYR A 1 222 ? -8.273 13.922 13.531 1 98.12 222 TYR A C 1
ATOM 1737 O O . TYR A 1 222 ? -8.414 14.062 12.312 1 98.12 222 TYR A O 1
ATOM 1745 N N . LEU A 1 223 ? -7.07 13.922 14.117 1 98.38 223 LEU A N 1
ATOM 1746 C CA . LEU A 1 223 ? -5.84 14.203 13.383 1 98.38 223 LEU A CA 1
ATOM 1747 C C . LEU A 1 223 ? -5.578 13.125 12.336 1 98.38 223 LEU A C 1
ATOM 1749 O O . LEU A 1 223 ? -5.18 13.438 11.211 1 98.38 223 LEU A O 1
ATOM 1753 N N . GLU A 1 224 ? -5.871 11.883 12.633 1 97.12 224 GLU A N 1
ATOM 1754 C CA . GLU A 1 224 ? -5.449 10.773 11.773 1 97.12 224 GLU A CA 1
ATOM 1755 C C . GLU A 1 224 ? -6.559 10.375 10.805 1 97.12 224 GLU A C 1
ATOM 1757 O O . GLU A 1 224 ? -6.281 9.859 9.719 1 97.12 224 GLU A O 1
ATOM 1762 N N . ASN A 1 225 ? -7.852 10.68 11.148 1 97 225 ASN A N 1
ATOM 1763 C CA . ASN A 1 225 ? -8.898 9.984 10.406 1 97 225 ASN A CA 1
ATOM 1764 C C . ASN A 1 225 ? -9.961 10.945 9.891 1 97 225 ASN A C 1
ATOM 1766 O O . ASN A 1 225 ? -10.727 10.609 8.984 1 97 225 ASN A O 1
ATOM 1770 N N . GLN A 1 226 ? -10.117 12.094 10.477 1 98.38 226 GLN A N 1
ATOM 1771 C CA . GLN A 1 226 ? -11.133 13.039 10.016 1 98.38 226 GLN A CA 1
ATOM 1772 C C . GLN A 1 226 ? -10.773 13.625 8.656 1 98.38 226 GLN A C 1
ATOM 1774 O O . GLN A 1 226 ? -9.742 14.289 8.516 1 98.38 226 GLN A O 1
ATOM 1779 N N . PRO A 1 227 ? -11.617 13.352 7.633 1 98.69 227 PRO A N 1
ATOM 1780 C CA . PRO A 1 227 ? -11.336 13.984 6.34 1 98.69 227 PRO A CA 1
ATOM 1781 C C . PRO A 1 227 ? -11.562 15.492 6.367 1 98.69 227 PRO A C 1
ATOM 1783 O O . PRO A 1 227 ? -12.609 15.961 6.828 1 98.69 227 PRO A O 1
ATOM 1786 N N . VAL A 1 228 ? -10.594 16.25 5.887 1 98.81 228 VAL A N 1
ATOM 1787 C CA . VAL A 1 228 ? -10.664 17.703 5.918 1 98.81 228 VAL A CA 1
ATOM 1788 C C . VAL A 1 228 ? -10.242 18.266 4.562 1 98.81 228 VAL A C 1
ATOM 1790 O O . VAL A 1 228 ? -9.219 17.875 4.008 1 98.81 228 VAL A O 1
ATOM 1793 N N . MET A 1 229 ? -11.055 19.125 4.031 1 98.62 229 MET A N 1
ATOM 1794 C CA . MET A 1 229 ? -10.703 19.938 2.875 1 98.62 229 MET A CA 1
ATOM 1795 C C . MET A 1 229 ? -10.367 21.359 3.301 1 98.62 229 MET A C 1
ATOM 1797 O O . MET A 1 229 ? -11.219 22.062 3.854 1 98.62 229 MET A O 1
ATOM 1801 N N . VAL A 1 230 ? -9.148 21.734 3.102 1 98.56 230 VAL A N 1
ATOM 1802 C CA . VAL A 1 230 ? -8.727 23.094 3.447 1 98.56 230 VAL A CA 1
ATOM 1803 C C . VAL A 1 230 ? -8.93 24.016 2.25 1 98.56 230 VAL A C 1
ATOM 1805 O O . VAL A 1 230 ? -8.398 23.766 1.165 1 98.56 230 VAL A O 1
ATOM 1808 N N . VAL A 1 231 ? -9.711 25.062 2.443 1 97.69 231 VAL A N 1
ATOM 1809 C CA . VAL A 1 231 ? -9.945 26.047 1.396 1 97.69 231 VAL A CA 1
ATOM 1810 C C . VAL A 1 231 ? -8.82 27.078 1.389 1 97.69 231 VAL A C 1
ATOM 1812 O O . VAL A 1 231 ? -8.648 27.828 2.354 1 97.69 231 VAL A O 1
ATOM 1815 N N . MET A 1 232 ? -8.062 26.984 0.33 1 94.38 232 MET A N 1
ATOM 1816 C CA . MET A 1 232 ? -6.938 27.906 0.204 1 94.38 232 MET A CA 1
ATOM 1817 C C . MET A 1 232 ? -7.273 29.047 -0.75 1 94.38 232 MET A C 1
ATOM 1819 O O . MET A 1 232 ? -7.938 28.844 -1.765 1 94.38 232 MET A O 1
ATOM 1823 N N . GLU A 1 233 ? -7.113 30.297 -0.353 1 78.56 233 GLU A N 1
ATOM 1824 C CA . GLU A 1 233 ? -7.305 31.438 -1.247 1 78.56 233 GLU A CA 1
ATOM 1825 C C . GLU A 1 233 ? -6.266 31.453 -2.363 1 78.56 233 GLU A C 1
ATOM 1827 O O . GLU A 1 233 ? -5.16 30.938 -2.191 1 78.56 233 GLU A O 1
ATOM 1832 N N . SER A 1 234 ? -6.754 31.656 -3.688 1 60.84 234 SER A N 1
ATOM 1833 C CA . SER A 1 234 ? -5.82 31.781 -4.801 1 60.84 234 SER A CA 1
ATOM 1834 C C . SER A 1 234 ? -4.641 32.688 -4.43 1 60.84 234 SER A C 1
ATOM 1836 O O . SER A 1 234 ? -4.832 33.781 -3.941 1 60.84 234 SER A O 1
ATOM 1838 N N . LEU A 1 235 ? -3.598 32.062 -3.938 1 46.44 235 LEU A N 1
ATOM 1839 C CA . LEU A 1 235 ? -2.453 32.938 -3.686 1 46.44 235 LEU A CA 1
ATOM 1840 C C . LEU A 1 235 ? -1.973 33.594 -4.973 1 46.44 235 LEU A C 1
ATOM 1842 O O . LEU A 1 235 ? -2.016 32.969 -6.043 1 46.44 235 LEU A O 1
ATOM 1846 N N . MET B 1 1 ? 12.391 0.705 -19.297 1 89.38 1 MET B N 1
ATOM 1847 C CA . MET B 1 1 ? 12.32 0.176 -17.953 1 89.38 1 MET B CA 1
ATOM 1848 C C . MET B 1 1 ? 10.938 -0.4 -17.656 1 89.38 1 MET B C 1
ATOM 1850 O O . MET B 1 1 ? 9.93 0.158 -18.078 1 89.38 1 MET B O 1
ATOM 1854 N N . LEU B 1 2 ? 10.938 -1.591 -17.062 1 96.19 2 LEU B N 1
ATOM 1855 C CA . LEU B 1 2 ? 9.68 -2.248 -16.75 1 96.19 2 LEU B CA 1
ATOM 1856 C C . LEU B 1 2 ? 9.328 -2.064 -15.273 1 96.19 2 LEU B C 1
ATOM 1858 O O . LEU B 1 2 ? 10.211 -1.815 -14.445 1 96.19 2 LEU B O 1
ATOM 1862 N N . TYR B 1 3 ? 8.039 -2.152 -15.031 1 96.62 3 TYR B N 1
ATOM 1863 C CA . TYR B 1 3 ? 7.539 -1.99 -13.672 1 96.62 3 TYR B CA 1
ATOM 1864 C C . TYR B 1 3 ? 6.594 -3.125 -13.305 1 96.62 3 TYR B C 1
ATOM 1866 O O . TYR B 1 3 ? 5.789 -3.564 -14.125 1 96.62 3 TYR B O 1
ATOM 1874 N N . SER B 1 4 ? 6.805 -3.592 -12.086 1 97.81 4 SER B N 1
ATOM 1875 C CA . SER B 1 4 ? 5.836 -4.496 -11.477 1 97.81 4 SER B CA 1
ATOM 1876 C C . SER B 1 4 ? 4.785 -3.729 -10.68 1 97.81 4 SER B C 1
ATOM 1878 O O . SER B 1 4 ? 5.121 -2.947 -9.789 1 97.81 4 SER B O 1
ATOM 1880 N N . ILE B 1 5 ? 3.541 -3.877 -11.039 1 97.31 5 ILE B N 1
ATOM 1881 C CA . ILE B 1 5 ? 2.43 -3.254 -10.336 1 97.31 5 ILE B CA 1
ATOM 1882 C C . ILE B 1 5 ? 1.594 -4.328 -9.641 1 97.31 5 ILE B C 1
ATOM 1884 O O . ILE B 1 5 ? 1.157 -5.289 -10.273 1 97.31 5 ILE B O 1
ATOM 1888 N N . LYS B 1 6 ? 1.409 -4.188 -8.359 1 96.94 6 LYS B N 1
ATOM 1889 C CA . LYS B 1 6 ? 0.615 -5.133 -7.574 1 96.94 6 LYS B CA 1
ATOM 1890 C C . LYS B 1 6 ? -0.555 -4.434 -6.891 1 96.94 6 LYS B C 1
ATOM 1892 O O . LYS B 1 6 ? -0.392 -3.352 -6.324 1 96.94 6 LYS B O 1
ATOM 1897 N N . MET B 1 7 ? -1.672 -5.035 -7.008 1 96.19 7 MET B N 1
ATOM 1898 C CA . MET B 1 7 ? -2.877 -4.512 -6.371 1 96.19 7 MET B CA 1
ATOM 1899 C C . MET B 1 7 ? -3.389 -5.473 -5.305 1 96.19 7 MET B C 1
ATOM 1901 O O . MET B 1 7 ? -3.414 -6.688 -5.516 1 96.19 7 MET B O 1
ATOM 1905 N N . ARG B 1 8 ? -3.777 -4.945 -4.215 1 94.06 8 ARG B N 1
ATOM 1906 C CA . ARG B 1 8 ? -4.402 -5.699 -3.133 1 94.06 8 ARG B CA 1
ATOM 1907 C C . ARG B 1 8 ? -5.656 -4.992 -2.627 1 94.06 8 ARG B C 1
ATOM 1909 O O . ARG B 1 8 ? -5.609 -3.812 -2.275 1 94.06 8 ARG B O 1
ATOM 1916 N N . ALA B 1 9 ? -6.75 -5.656 -2.666 1 93 9 ALA B N 1
ATOM 1917 C CA . ALA B 1 9 ? -8 -5.172 -2.094 1 93 9 ALA B CA 1
ATOM 1918 C C . ALA B 1 9 ? -8.305 -5.871 -0.771 1 93 9 ALA B C 1
ATOM 1920 O O . ALA B 1 9 ? -8.195 -7.094 -0.668 1 93 9 ALA B O 1
ATOM 1921 N N . GLU B 1 10 ? -8.664 -5.059 0.22 1 91.81 10 GLU B N 1
ATOM 1922 C CA . GLU B 1 10 ? -8.875 -5.641 1.541 1 91.81 10 GLU B CA 1
ATOM 1923 C C . GLU B 1 10 ? -10.07 -5.004 2.244 1 91.81 10 GLU B C 1
ATOM 1925 O O . GLU B 1 10 ? -10.445 -3.871 1.94 1 91.81 10 GLU B O 1
ATOM 1930 N N . SER B 1 11 ? -10.68 -5.781 3.096 1 87.19 11 SER B N 1
ATOM 1931 C CA . SER B 1 11 ? -11.656 -5.34 4.082 1 87.19 11 SER B CA 1
ATOM 1932 C C . SER B 1 11 ? -11.25 -5.75 5.492 1 87.19 11 SER B C 1
ATOM 1934 O O . SER B 1 11 ? -11.258 -6.938 5.824 1 87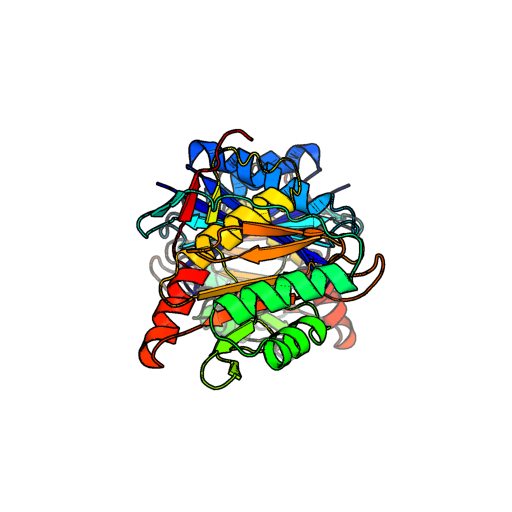.19 11 SER B O 1
ATOM 1936 N N . GLY B 1 12 ? -10.922 -4.68 6.211 1 79.69 12 GLY B N 1
ATOM 1937 C CA . GLY B 1 12 ? -10.258 -5.023 7.457 1 79.69 12 GLY B CA 1
ATOM 1938 C C . GLY B 1 12 ? -8.938 -5.754 7.254 1 79.69 12 GLY B C 1
ATOM 1939 O O . GLY B 1 12 ? -8.07 -5.281 6.52 1 79.69 12 GLY B O 1
ATOM 1940 N N . SER B 1 13 ? -8.773 -6.891 7.852 1 76.44 13 SER B N 1
ATOM 1941 C CA . SER B 1 13 ? -7.562 -7.691 7.703 1 76.44 13 SER B CA 1
ATOM 1942 C C . SER B 1 13 ? -7.754 -8.797 6.672 1 76.44 13 SER B C 1
ATOM 1944 O O . SER B 1 13 ? -6.82 -9.539 6.371 1 76.44 13 SER B O 1
ATOM 1946 N N . ARG B 1 14 ? -8.898 -8.75 6.086 1 79.88 14 ARG B N 1
ATOM 1947 C CA . ARG B 1 14 ? -9.227 -9.844 5.176 1 79.88 14 ARG B CA 1
ATOM 1948 C C . ARG B 1 14 ? -8.852 -9.484 3.738 1 79.88 14 ARG B C 1
ATOM 1950 O O . ARG B 1 14 ? -9.227 -8.422 3.238 1 79.88 14 ARG B O 1
ATOM 1957 N N . HIS B 1 15 ? -8.133 -10.305 3.164 1 83.25 15 HIS B N 1
ATOM 1958 C CA . HIS B 1 15 ? -7.812 -10.195 1.746 1 83.25 15 HIS B CA 1
ATOM 1959 C C . HIS B 1 15 ? -9.039 -10.469 0.88 1 83.25 15 HIS B C 1
ATOM 1961 O O . HIS B 1 15 ? -9.734 -11.469 1.081 1 83.25 15 HIS B O 1
ATOM 1967 N N . ILE B 1 16 ? -9.312 -9.633 -0.059 1 83.5 16 ILE B N 1
ATOM 1968 C CA . ILE B 1 16 ? -10.469 -9.781 -0.938 1 83.5 16 ILE B CA 1
ATOM 1969 C C . ILE B 1 16 ? -10.008 -10.172 -2.338 1 83.5 16 ILE B C 1
ATOM 1971 O O . ILE B 1 16 ? -10.555 -11.102 -2.941 1 83.5 16 ILE B O 1
ATOM 1975 N N . SER B 1 17 ? -9.07 -9.461 -2.84 1 85.94 17 SER B N 1
ATOM 1976 C CA . SER B 1 17 ? -8.586 -9.719 -4.195 1 85.94 17 SER B CA 1
ATOM 1977 C C . SER B 1 17 ? -7.184 -9.156 -4.398 1 85.94 17 SER B C 1
ATOM 1979 O O . SER B 1 17 ? -6.762 -8.25 -3.68 1 85.94 17 SER B O 1
ATOM 1981 N N . GLY B 1 18 ? -6.492 -9.805 -5.348 1 90.38 18 GLY B N 1
ATOM 1982 C CA . GLY B 1 18 ? -5.188 -9.328 -5.781 1 90.38 18 GLY B CA 1
ATOM 1983 C C . GLY B 1 18 ? -4.957 -9.5 -7.27 1 90.38 18 GLY B C 1
ATOM 1984 O O . GLY B 1 18 ? -5.637 -10.297 -7.922 1 90.38 18 GLY B O 1
ATOM 1985 N N . ALA B 1 19 ? -4.148 -8.727 -7.762 1 93.56 19 ALA B N 1
ATOM 1986 C CA . ALA B 1 19 ? -3.744 -8.812 -9.164 1 93.56 19 ALA B CA 1
ATOM 1987 C C . ALA B 1 19 ? -2.424 -8.086 -9.398 1 93.56 19 ALA B C 1
ATOM 1989 O O . ALA B 1 19 ? -1.992 -7.281 -8.562 1 93.56 19 ALA B O 1
ATOM 1990 N N . GLU B 1 20 ? -1.82 -8.414 -10.461 1 96.5 20 GLU B N 1
ATOM 1991 C CA . GLU B 1 20 ? -0.555 -7.75 -10.766 1 96.5 20 GLU B CA 1
ATOM 1992 C C . GLU B 1 20 ? -0.354 -7.613 -12.266 1 96.5 20 GLU B C 1
ATOM 1994 O O . GLU B 1 20 ? -1.001 -8.312 -13.055 1 96.5 20 GLU B O 1
ATOM 1999 N N . ARG B 1 21 ? 0.45 -6.691 -12.664 1 97.25 21 ARG B N 1
ATOM 2000 C CA . ARG B 1 21 ? 0.848 -6.41 -14.039 1 97.25 21 ARG B CA 1
ATOM 2001 C C . ARG B 1 21 ? 2.338 -6.09 -14.125 1 97.25 21 ARG B C 1
ATOM 2003 O O . ARG B 1 21 ? 2.932 -5.613 -13.156 1 97.25 21 ARG B O 1
ATOM 2010 N N . ILE B 1 22 ? 2.918 -6.438 -15.164 1 98 22 ILE B N 1
ATOM 2011 C CA . ILE B 1 22 ? 4.234 -5.949 -15.555 1 98 22 ILE B CA 1
ATOM 2012 C C . ILE B 1 22 ? 4.105 -5.078 -16.812 1 98 22 ILE B C 1
ATOM 2014 O O . ILE B 1 22 ? 3.689 -5.555 -17.859 1 98 22 ILE B O 1
ATOM 2018 N N . VAL B 1 23 ? 4.465 -3.787 -16.688 1 97.06 23 VAL B N 1
ATOM 2019 C CA . VAL B 1 23 ? 4.191 -2.867 -17.797 1 97.06 23 VAL B CA 1
ATOM 2020 C C . VAL B 1 23 ? 5.375 -1.923 -17.984 1 97.06 23 VAL B C 1
ATOM 2022 O O . VAL B 1 23 ? 6.234 -1.81 -17.109 1 97.06 23 VAL B O 1
ATOM 2025 N N . GLU B 1 24 ? 5.402 -1.326 -19.188 1 95.94 24 GLU B N 1
ATOM 2026 C CA . GLU B 1 24 ? 6.297 -0.199 -19.422 1 95.94 24 GLU B CA 1
ATOM 2027 C C . GLU B 1 24 ? 5.758 1.08 -18.797 1 95.94 24 GLU B C 1
ATOM 2029 O O . GLU B 1 24 ? 4.566 1.171 -18.484 1 95.94 24 GLU B O 1
ATOM 2034 N N . ARG B 1 25 ? 6.598 2.047 -18.656 1 92.94 25 ARG B N 1
ATOM 2035 C CA . ARG B 1 25 ? 6.234 3.322 -18.047 1 92.94 25 ARG B CA 1
ATOM 2036 C C . ARG B 1 25 ? 5.035 3.941 -18.75 1 92.94 25 ARG B C 1
ATOM 2038 O O . ARG B 1 25 ? 4.148 4.504 -18.109 1 92.94 25 ARG B O 1
ATOM 2045 N N . ARG B 1 26 ? 4.992 3.832 -20.047 1 93.5 26 ARG B N 1
ATOM 2046 C CA . ARG B 1 26 ? 3.949 4.477 -20.828 1 93.5 26 ARG B CA 1
ATOM 2047 C C . ARG B 1 26 ? 2.58 3.877 -20.531 1 93.5 26 ARG B C 1
ATOM 2049 O O . ARG B 1 26 ? 1.554 4.535 -20.719 1 93.5 26 ARG B O 1
ATOM 2056 N N . ASP B 1 27 ? 2.512 2.641 -20.047 1 94.44 27 ASP B N 1
ATOM 2057 C CA . ASP B 1 27 ? 1.25 1.952 -19.797 1 94.44 27 ASP B CA 1
ATOM 2058 C C . ASP B 1 27 ? 0.911 1.95 -18.297 1 94.44 27 ASP B C 1
ATOM 2060 O O . ASP B 1 27 ? -0.105 1.385 -17.891 1 94.44 27 ASP B O 1
ATOM 2064 N N . MET B 1 28 ? 1.692 2.553 -17.5 1 93.81 28 MET B N 1
ATOM 2065 C CA . MET B 1 28 ? 1.594 2.475 -16.047 1 93.81 28 MET B CA 1
ATOM 2066 C C . MET B 1 28 ? 0.28 3.076 -15.555 1 93.81 28 MET B C 1
ATOM 2068 O O . MET B 1 28 ? -0.431 2.459 -14.766 1 93.81 28 MET B O 1
ATOM 2072 N N . ALA B 1 29 ? -0.028 4.266 -16.062 1 91.75 29 ALA B N 1
ATOM 2073 C CA . ALA B 1 29 ? -1.24 4.945 -15.609 1 91.75 29 ALA B CA 1
ATOM 2074 C C . ALA B 1 29 ? -2.48 4.102 -15.898 1 91.75 29 ALA B C 1
ATOM 2076 O O . ALA B 1 29 ? -3.354 3.957 -15.039 1 91.75 29 ALA B O 1
ATOM 2077 N N . GLN B 1 30 ? -2.541 3.592 -17.031 1 93.25 30 GLN B N 1
ATOM 2078 C CA . GLN B 1 30 ? -3.676 2.768 -17.438 1 93.25 30 GLN B CA 1
ATOM 2079 C C . GLN B 1 30 ? -3.764 1.503 -16.578 1 93.25 30 GLN B C 1
ATOM 2081 O O . GLN B 1 30 ? -4.852 1.107 -16.156 1 93.25 30 GLN B O 1
ATOM 2086 N N . ALA B 1 31 ? -2.664 0.812 -16.375 1 94.88 31 ALA B N 1
ATOM 2087 C CA . ALA B 1 31 ? -2.631 -0.405 -15.57 1 94.88 31 ALA B CA 1
ATOM 2088 C C . ALA B 1 31 ? -3.07 -0.126 -14.133 1 94.88 31 ALA B C 1
ATOM 2090 O O . ALA B 1 31 ? -3.844 -0.892 -13.555 1 94.88 31 ALA B O 1
ATOM 2091 N N . MET B 1 32 ? -2.604 0.984 -13.602 1 93.94 32 MET B N 1
ATOM 2092 C CA . MET B 1 32 ? -2.965 1.358 -12.242 1 93.94 32 MET B CA 1
ATOM 2093 C C . MET B 1 32 ? -4.469 1.59 -12.117 1 93.94 32 MET B C 1
ATOM 2095 O O . MET B 1 32 ? -5.094 1.134 -11.164 1 93.94 32 MET B O 1
ATOM 2099 N N . ASP B 1 33 ? -4.961 2.289 -13.047 1 92.5 33 ASP B N 1
ATOM 2100 C CA . ASP B 1 33 ? -6.395 2.57 -13.039 1 92.5 33 ASP B CA 1
ATOM 2101 C C . ASP B 1 33 ? -7.207 1.28 -13.133 1 92.5 33 ASP B C 1
ATOM 2103 O O . ASP B 1 33 ? -8.156 1.083 -12.367 1 92.5 33 ASP B O 1
ATOM 2107 N N . ALA B 1 34 ? -6.84 0.446 -14.039 1 93.12 34 ALA B N 1
ATOM 2108 C CA . ALA B 1 34 ? -7.551 -0.815 -14.234 1 93.12 34 ALA B CA 1
ATOM 2109 C C . ALA B 1 34 ? -7.488 -1.682 -12.977 1 93.12 34 ALA B C 1
ATOM 2111 O O . ALA B 1 34 ? -8.5 -2.252 -12.562 1 93.12 34 ALA B O 1
ATOM 2112 N N . LEU B 1 35 ? -6.355 -1.801 -12.359 1 94.19 35 LEU B N 1
ATOM 2113 C CA . LEU B 1 35 ? -6.172 -2.6 -11.156 1 94.19 35 LEU B CA 1
ATOM 2114 C C . LEU B 1 35 ? -6.98 -2.031 -10 1 94.19 35 LEU B C 1
ATOM 2116 O O . LEU B 1 35 ? -7.594 -2.781 -9.234 1 94.19 35 LEU B O 1
ATOM 2120 N N . THR B 1 36 ? -6.988 -0.739 -9.906 1 92.69 36 THR B N 1
ATOM 2121 C CA . THR B 1 36 ? -7.746 -0.092 -8.844 1 92.69 36 THR B CA 1
ATOM 2122 C C . THR B 1 36 ? -9.234 -0.363 -9 1 92.69 36 THR B C 1
ATOM 2124 O O . THR B 1 36 ? -9.922 -0.7 -8.023 1 92.69 36 THR B O 1
ATOM 2127 N N . ARG B 1 37 ? -9.711 -0.229 -10.172 1 89.31 37 ARG B N 1
ATOM 2128 C CA . ARG B 1 37 ? -11.117 -0.479 -10.445 1 89.31 37 ARG B CA 1
ATOM 2129 C C . ARG B 1 37 ? -11.492 -1.922 -10.117 1 89.31 37 ARG B C 1
ATOM 2131 O O . ARG B 1 37 ? -12.547 -2.178 -9.531 1 89.31 37 ARG B O 1
ATOM 2138 N N . ARG B 1 38 ? -10.641 -2.771 -10.492 1 89.5 38 ARG B N 1
ATOM 2139 C CA . ARG B 1 38 ? -10.859 -4.184 -10.203 1 89.5 38 ARG B CA 1
ATOM 2140 C C . ARG B 1 38 ? -10.992 -4.422 -8.703 1 89.5 38 ARG B C 1
ATOM 2142 O O . ARG B 1 38 ? -11.859 -5.18 -8.258 1 89.5 38 ARG B O 1
ATOM 2149 N N . GLY B 1 39 ? -10.172 -3.801 -7.973 1 89.12 39 GLY B N 1
ATOM 2150 C CA . GLY B 1 39 ? -10.219 -3.941 -6.527 1 89.12 39 GLY B CA 1
ATOM 2151 C C . GLY B 1 39 ? -11.461 -3.338 -5.902 1 89.12 39 GLY B C 1
ATOM 2152 O O . GLY B 1 39 ? -12.016 -3.889 -4.949 1 89.12 39 GLY B O 1
ATOM 2153 N N . MET B 1 40 ? -11.945 -2.268 -6.449 1 87.5 40 MET B N 1
ATOM 2154 C CA . MET B 1 40 ? -13.07 -1.532 -5.871 1 87.5 40 MET B CA 1
ATOM 2155 C C . MET B 1 40 ? -14.398 -2.199 -6.223 1 87.5 40 MET B C 1
ATOM 2157 O O . MET B 1 40 ? -15.367 -2.088 -5.477 1 87.5 40 MET B O 1
ATOM 2161 N N . GLU B 1 41 ? -14.508 -2.852 -7.281 1 80.69 41 GLU B N 1
ATOM 2162 C CA . GLU B 1 41 ? -15.766 -3.387 -7.801 1 80.69 41 GLU B CA 1
ATOM 2163 C C . GLU B 1 41 ? -15.828 -4.902 -7.629 1 80.69 41 GLU B C 1
ATOM 2165 O O . GLU B 1 41 ? -16.609 -5.578 -8.312 1 80.69 41 GLU B O 1
ATOM 2170 N N . HIS B 1 42 ? -15.258 -5.387 -6.668 1 72.88 42 HIS B N 1
ATOM 2171 C CA . HIS B 1 42 ? -15.211 -6.84 -6.539 1 72.88 42 HIS B CA 1
ATOM 2172 C C . HIS B 1 42 ? -16.562 -7.391 -6.078 1 72.88 42 HIS B C 1
ATOM 2174 O O . HIS B 1 42 ? -17.234 -6.777 -5.246 1 72.88 42 HIS B O 1
ATOM 2180 N N . PRO B 1 43 ? -16.906 -8.43 -6.676 1 66.06 43 PRO B N 1
ATOM 2181 C CA . PRO B 1 43 ? -18.203 -9.023 -6.398 1 66.06 43 PRO B CA 1
ATOM 2182 C C . PRO B 1 43 ? -18.406 -9.359 -4.918 1 66.06 43 PRO B C 1
ATOM 2184 O O . PRO B 1 43 ? -19.531 -9.352 -4.426 1 66.06 43 PRO B O 1
ATOM 2187 N N . ASN B 1 44 ? -17.359 -9.695 -4.215 1 64.31 44 ASN B N 1
ATOM 2188 C CA . ASN B 1 44 ? -17.453 -10.055 -2.805 1 64.31 44 ASN B CA 1
ATOM 2189 C C . ASN B 1 44 ? -17.688 -8.836 -1.926 1 64.31 44 ASN B C 1
ATOM 2191 O O . ASN B 1 44 ? -17.672 -8.93 -0.698 1 64.31 44 ASN B O 1
ATOM 2195 N N . GLY B 1 45 ? -18 -7.613 -2.527 1 65.56 45 GLY B N 1
ATOM 2196 C CA . GLY B 1 45 ? -18.234 -6.363 -1.822 1 65.56 45 GLY B CA 1
ATOM 2197 C C . GLY B 1 45 ? -17.125 -5.352 -2.002 1 65.56 45 GLY B C 1
ATOM 2198 O O . GLY B 1 45 ? -16.016 -5.707 -2.414 1 65.56 45 GLY B O 1
ATOM 2199 N N . PRO B 1 46 ? -17.594 -4.262 -1.809 1 73.44 46 PRO B N 1
ATOM 2200 C CA . PRO B 1 46 ? -16.562 -3.23 -1.955 1 73.44 46 PRO B CA 1
ATOM 2201 C C . PRO B 1 46 ? -15.477 -3.328 -0.891 1 73.44 46 PRO B C 1
ATOM 2203 O O . PRO B 1 46 ? -15.766 -3.625 0.271 1 73.44 46 PRO B O 1
ATOM 2206 N N . ALA B 1 47 ? -14.227 -3.271 -1.379 1 86.06 47 ALA B N 1
ATOM 2207 C CA . ALA B 1 47 ? -13.094 -3.277 -0.465 1 86.06 47 ALA B CA 1
ATOM 2208 C C . ALA B 1 47 ? -13.055 -2.004 0.377 1 86.06 47 ALA B C 1
ATOM 2210 O O . ALA B 1 47 ? -13.461 -0.935 -0.087 1 86.06 47 ALA B O 1
ATOM 2211 N N . GLU B 1 48 ? -12.672 -2.17 1.584 1 91.25 48 GLU B N 1
ATOM 2212 C CA . GLU B 1 48 ? -12.469 -1.011 2.447 1 91.25 48 GLU B CA 1
ATOM 2213 C C . GLU B 1 48 ? -11.227 -0.224 2.031 1 91.25 48 GLU B C 1
ATOM 2215 O O . GLU B 1 48 ? -11.117 0.969 2.322 1 91.25 48 GLU B O 1
ATOM 2220 N N . ALA B 1 49 ? -10.328 -0.926 1.356 1 95.31 49 ALA B N 1
ATOM 2221 C CA . ALA B 1 49 ? -9.102 -0.293 0.878 1 95.31 49 ALA B CA 1
ATOM 2222 C C . ALA B 1 49 ? -8.531 -1.039 -0.325 1 95.31 49 ALA B C 1
ATOM 2224 O O . ALA B 1 49 ? -8.57 -2.271 -0.373 1 95.31 49 ALA B O 1
ATOM 2225 N N . VAL B 1 50 ? -8.109 -0.329 -1.283 1 96.06 50 VAL B N 1
ATOM 2226 C CA . VAL B 1 50 ? -7.359 -0.871 -2.41 1 96.06 50 VAL B CA 1
ATOM 2227 C C . VAL B 1 50 ? -5.957 -0.264 -2.438 1 96.06 50 VAL B C 1
ATOM 2229 O O . VAL B 1 50 ? -5.805 0.96 -2.428 1 96.06 50 VAL B O 1
ATOM 2232 N N . THR B 1 51 ? -4.969 -1.058 -2.4 1 97.19 51 THR B N 1
ATOM 2233 C CA . THR B 1 51 ? -3.578 -0.624 -2.436 1 97.19 51 THR B CA 1
ATOM 2234 C C . THR B 1 51 ? -2.9 -1.079 -3.725 1 97.19 51 THR B C 1
ATOM 2236 O O . THR B 1 51 ? -2.982 -2.252 -4.094 1 97.19 51 THR B O 1
ATOM 2239 N N . VAL B 1 52 ? -2.312 -0.192 -4.387 1 97.25 52 VAL B N 1
ATOM 2240 C CA . VAL B 1 52 ? -1.532 -0.49 -5.582 1 97.25 52 VAL B CA 1
ATOM 2241 C C . VAL B 1 52 ? -0.067 -0.129 -5.348 1 97.25 52 VAL B C 1
ATOM 2243 O O . VAL B 1 52 ? 0.245 0.993 -4.941 1 97.25 52 VAL B O 1
ATOM 2246 N N . THR B 1 53 ? 0.852 -1.016 -5.523 1 97.31 53 THR B N 1
ATOM 2247 C CA . THR B 1 53 ? 2.281 -0.817 -5.316 1 97.31 53 THR B CA 1
ATOM 2248 C C . THR B 1 53 ? 3.043 -0.947 -6.633 1 97.31 53 THR B C 1
ATOM 2250 O O . THR B 1 53 ? 2.859 -1.92 -7.367 1 97.31 53 THR B O 1
ATOM 2253 N N . VAL B 1 54 ? 3.861 0.011 -6.93 1 96.81 54 VAL B N 1
ATOM 2254 C CA . VAL B 1 54 ? 4.668 0.044 -8.148 1 96.81 54 VAL B CA 1
ATOM 2255 C C . VAL B 1 54 ? 6.145 -0.099 -7.793 1 96.81 54 VAL B C 1
ATOM 2257 O O . VAL B 1 54 ? 6.656 0.625 -6.934 1 96.81 54 VAL B O 1
ATOM 2260 N N . ARG B 1 55 ? 6.84 -1.018 -8.461 1 95.69 55 ARG B N 1
ATOM 2261 C CA . ARG B 1 55 ? 8.273 -1.222 -8.305 1 95.69 55 ARG B CA 1
ATOM 2262 C C . ARG B 1 55 ? 8.961 -1.336 -9.664 1 95.69 55 ARG B C 1
ATOM 2264 O O . ARG B 1 55 ? 8.477 -2.031 -10.555 1 95.69 55 ARG B O 1
ATOM 2271 N N . PRO B 1 56 ? 10.125 -0.593 -9.75 1 94.06 56 PRO B N 1
ATOM 2272 C CA . PRO B 1 56 ? 10.914 -0.885 -10.953 1 94.06 56 PRO B CA 1
ATOM 2273 C C . PRO B 1 56 ? 11.469 -2.309 -10.961 1 94.06 56 PRO B C 1
ATOM 2275 O O . PRO B 1 56 ? 11.859 -2.832 -9.914 1 94.06 56 PRO B O 1
ATOM 2278 N N . ILE B 1 57 ? 11.406 -2.949 -12.078 1 95.94 57 ILE B N 1
ATOM 2279 C CA . ILE B 1 57 ? 11.984 -4.277 -12.227 1 95.94 57 ILE B CA 1
ATOM 2280 C C . ILE B 1 57 ? 13.477 -4.16 -12.523 1 95.94 57 ILE B C 1
ATOM 2282 O O . ILE B 1 57 ? 13.875 -3.574 -13.539 1 95.94 57 ILE B O 1
ATOM 2286 N N . THR B 1 58 ? 14.258 -4.676 -11.625 1 92.25 58 THR B N 1
ATOM 2287 C CA . THR B 1 58 ? 15.703 -4.527 -11.727 1 92.25 58 THR B CA 1
ATOM 2288 C C . THR B 1 58 ? 16.359 -5.836 -12.164 1 92.25 58 THR B C 1
ATOM 2290 O O . THR B 1 58 ? 17.531 -5.863 -12.508 1 92.25 58 THR B O 1
ATOM 2293 N N . ARG B 1 59 ? 15.609 -6.918 -12.188 1 95.31 59 ARG B N 1
ATOM 2294 C CA . ARG B 1 59 ? 16.078 -8.227 -12.648 1 95.31 59 ARG B CA 1
ATOM 2295 C C . ARG B 1 59 ? 15.641 -8.484 -14.086 1 95.31 59 ARG B C 1
ATOM 2297 O O . ARG B 1 59 ? 14.656 -7.914 -14.562 1 95.31 59 ARG B O 1
ATOM 2304 N N . PRO B 1 60 ? 16.438 -9.328 -14.773 1 97.06 60 PRO B N 1
ATOM 2305 C CA . PRO B 1 60 ? 16 -9.68 -16.125 1 97.06 60 PRO B CA 1
ATOM 2306 C C . PRO B 1 60 ? 14.625 -10.328 -16.156 1 97.06 60 PRO B C 1
ATOM 2308 O O . PRO B 1 60 ? 14.328 -11.203 -15.344 1 97.06 60 PRO B O 1
ATOM 2311 N N . LEU B 1 61 ? 13.812 -9.891 -17.078 1 98.12 61 LEU B N 1
ATOM 2312 C CA . LEU B 1 61 ? 12.492 -10.469 -17.281 1 98.12 61 LEU B CA 1
ATOM 2313 C C . LEU B 1 61 ? 12.586 -11.805 -18.016 1 98.12 61 LEU B C 1
ATOM 2315 O O . LEU B 1 61 ? 13.18 -11.891 -19.094 1 98.12 61 LEU B O 1
ATOM 2319 N N . MET B 1 62 ? 12.062 -12.859 -17.438 1 98.25 62 MET B N 1
ATOM 2320 C CA . MET B 1 62 ? 12 -14.164 -18.078 1 98.25 62 MET B CA 1
ATOM 2321 C C . MET B 1 62 ? 10.719 -14.305 -18.906 1 98.25 62 MET B C 1
ATOM 2323 O O . MET B 1 62 ? 9.641 -13.93 -18.438 1 98.25 62 MET B O 1
ATOM 2327 N N . HIS B 1 63 ? 10.867 -14.781 -20.141 1 98.25 63 HIS B N 1
ATOM 2328 C CA . HIS B 1 63 ? 9.727 -15.133 -20.969 1 98.25 63 HIS B CA 1
ATOM 2329 C C . HIS B 1 63 ? 9.547 -16.641 -21.047 1 98.25 63 HIS B C 1
ATOM 2331 O O . HIS B 1 63 ? 10.484 -17.375 -21.391 1 98.25 63 HIS B O 1
ATOM 2337 N N . ILE B 1 64 ? 8.367 -17.094 -20.734 1 98.38 64 ILE B N 1
ATOM 2338 C CA . ILE B 1 64 ? 8.086 -18.516 -20.828 1 98.38 64 ILE B CA 1
ATOM 2339 C C . ILE B 1 64 ? 6.773 -18.75 -21.578 1 98.38 64 ILE B C 1
ATOM 2341 O O . ILE B 1 64 ? 5.949 -17.828 -21.688 1 98.38 64 ILE B O 1
ATOM 2345 N N . GLN B 1 65 ? 6.598 -19.969 -22.078 1 97.81 65 GLN B N 1
ATOM 2346 C CA . GLN B 1 65 ? 5.34 -20.344 -22.703 1 97.81 65 GLN B CA 1
ATOM 2347 C C . GLN B 1 65 ? 4.348 -20.891 -21.672 1 97.81 65 GLN B C 1
ATOM 2349 O O . GLN B 1 65 ? 4.734 -21.594 -20.75 1 97.81 65 GLN B O 1
ATOM 2354 N N . ALA B 1 66 ? 3.113 -20.516 -21.859 1 98.44 66 ALA B N 1
ATOM 2355 C CA . ALA B 1 66 ? 2.076 -21.094 -21.016 1 98.44 66 ALA B CA 1
ATOM 2356 C C . ALA B 1 66 ? 2.047 -22.609 -21.125 1 98.44 66 ALA B C 1
ATOM 2358 O O . ALA B 1 66 ? 2.271 -23.156 -22.2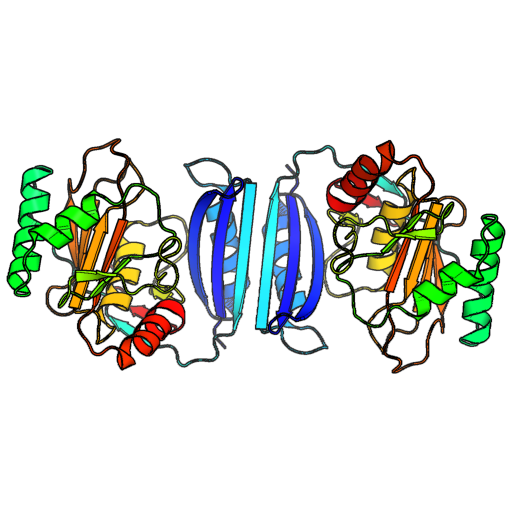19 1 98.44 66 ALA B O 1
ATOM 2359 N N . LEU B 1 67 ? 1.729 -23.234 -20.031 1 98.38 67 LEU B N 1
ATOM 2360 C CA . LEU B 1 67 ? 1.562 -24.688 -20.062 1 98.38 67 LEU B CA 1
ATOM 2361 C C . LEU B 1 67 ? 0.436 -25.078 -21 1 98.38 67 LEU B C 1
ATOM 2363 O O . LEU B 1 67 ? -0.594 -24.406 -21.078 1 98.38 67 LEU B O 1
ATOM 2367 N N . PRO B 1 68 ? 0.679 -26.188 -21.781 1 97.94 68 PRO B N 1
ATOM 2368 C CA . PRO B 1 68 ? -0.472 -26.703 -22.516 1 97.94 68 PRO B CA 1
ATOM 2369 C C . PRO B 1 68 ? -1.617 -27.125 -21.609 1 97.94 68 PRO B C 1
ATOM 2371 O O . PRO B 1 68 ? -1.379 -27.672 -20.516 1 97.94 68 PRO B O 1
ATOM 2374 N N . VAL B 1 69 ? -2.84 -26.906 -22.031 1 98 69 VAL B N 1
ATOM 2375 C CA . VAL B 1 69 ? -4.016 -27.125 -21.203 1 98 69 VAL B CA 1
ATOM 2376 C C . VAL B 1 69 ? -4.676 -28.438 -21.578 1 98 69 VAL B C 1
ATOM 2378 O O . VAL B 1 69 ? -4.844 -28.75 -22.766 1 98 69 VAL B O 1
ATOM 2381 N N . HIS B 1 70 ? -4.91 -29.266 -20.578 1 97.75 70 HIS B N 1
ATOM 2382 C CA . HIS B 1 70 ? -5.688 -30.5 -20.703 1 97.75 70 HIS B CA 1
ATOM 2383 C C . HIS B 1 70 ? -6.906 -30.469 -19.781 1 97.75 70 HIS B C 1
ATOM 2385 O O . HIS B 1 70 ? -6.812 -30.047 -18.625 1 97.75 70 HIS B O 1
ATOM 2391 N N . GLU B 1 71 ? -8.023 -30.891 -20.312 1 97.62 71 GLU B N 1
ATOM 2392 C CA . GLU B 1 71 ? -9.258 -30.875 -19.531 1 97.62 71 GLU B CA 1
ATOM 2393 C C . GLU B 1 71 ? -9.938 -32.25 -19.562 1 97.62 71 GLU B C 1
ATOM 2395 O O . GLU B 1 71 ? -10.773 -32.531 -20.422 1 97.62 71 GLU B O 1
ATOM 2400 N N . PRO B 1 72 ? -9.594 -33.031 -18.672 1 98 72 PRO B N 1
ATOM 2401 C CA . PRO B 1 72 ? -10.266 -34.344 -18.609 1 98 72 PRO B CA 1
ATOM 2402 C C . PRO B 1 72 ? -11.758 -34.219 -18.297 1 98 72 PRO B C 1
ATOM 2404 O O . PRO B 1 72 ? -12.18 -33.25 -17.672 1 98 72 PRO B O 1
ATOM 2407 N N . HIS B 1 73 ? -12.508 -35.219 -18.75 1 97.12 73 HIS B N 1
ATOM 2408 C CA . HIS B 1 73 ? -13.93 -35.25 -18.422 1 97.12 73 HIS B CA 1
ATOM 2409 C C . HIS B 1 73 ? -14.148 -35.781 -17 1 97.12 73 HIS B C 1
ATOM 2411 O O . HIS B 1 73 ? -13.734 -36.906 -16.672 1 97.12 73 HIS B O 1
ATOM 2417 N N . VAL B 1 74 ? -14.664 -34.938 -16.188 1 97.38 74 VAL B N 1
ATOM 2418 C CA . VAL B 1 74 ? -14.914 -35.25 -14.781 1 97.38 74 VAL B CA 1
ATOM 2419 C C . VAL B 1 74 ? -16.375 -34.938 -14.43 1 97.38 74 VAL B C 1
ATOM 2421 O O . VAL B 1 74 ? -16.859 -33.844 -14.711 1 97.38 74 VAL B O 1
ATOM 2424 N N . ARG B 1 75 ? -17.125 -35.875 -13.836 1 95.25 75 ARG B N 1
ATOM 2425 C CA . ARG B 1 75 ? -18.562 -35.75 -13.617 1 95.25 75 ARG B CA 1
ATOM 2426 C C . ARG B 1 75 ? -18.844 -35.219 -12.211 1 95.25 75 ARG B C 1
ATOM 2428 O O . ARG B 1 75 ? -19.906 -34.625 -11.969 1 95.25 75 ARG B O 1
ATOM 2435 N N . ASP B 1 76 ? -17.922 -35.562 -11.305 1 96.38 76 ASP B N 1
ATOM 2436 C CA . ASP B 1 76 ? -18.172 -35.219 -9.914 1 96.38 76 ASP B CA 1
ATOM 2437 C C . ASP B 1 76 ? -16.875 -35.156 -9.117 1 96.38 76 ASP B C 1
ATOM 2439 O O . ASP B 1 76 ? -15.789 -35.312 -9.68 1 96.38 76 ASP B O 1
ATOM 2443 N N . GLN B 1 77 ? -17.078 -34.906 -7.875 1 95.94 77 GLN B N 1
ATOM 2444 C CA . GLN B 1 77 ? -15.922 -34.688 -7.004 1 95.94 77 GLN B CA 1
ATOM 2445 C C . GLN B 1 77 ? -15.078 -35.969 -6.91 1 95.94 77 GLN B C 1
ATOM 2447 O O . GLN B 1 77 ? -13.852 -35.906 -6.812 1 95.94 77 GLN B O 1
ATOM 2452 N N . HIS B 1 78 ? -15.773 -37.094 -6.832 1 96.44 78 HIS B N 1
ATOM 2453 C CA . HIS B 1 78 ? -15.07 -38.375 -6.758 1 96.44 78 HIS B CA 1
ATOM 2454 C C . HIS B 1 78 ? -14.148 -38.562 -7.957 1 96.44 78 HIS B C 1
ATOM 2456 O O . HIS B 1 78 ? -12.984 -38.906 -7.797 1 96.44 78 HIS B O 1
ATOM 2462 N N . GLU B 1 79 ? -14.617 -38.281 -9.117 1 97.88 79 GLU B N 1
ATOM 2463 C CA . GLU B 1 79 ? -13.812 -38.406 -10.328 1 97.88 79 GLU B CA 1
ATOM 2464 C C . GLU B 1 79 ? -12.703 -37.344 -10.367 1 97.88 79 GLU B C 1
ATOM 2466 O O . GLU B 1 79 ? -11.609 -37.625 -10.875 1 97.88 79 GLU B O 1
ATOM 2471 N N . ALA B 1 80 ? -13.016 -36.188 -9.883 1 98.12 80 ALA B N 1
ATOM 2472 C CA . ALA B 1 80 ? -11.984 -35.156 -9.789 1 98.12 80 ALA B CA 1
ATOM 2473 C C . ALA B 1 80 ? -10.812 -35.625 -8.93 1 98.12 80 ALA B C 1
ATOM 2475 O O . ALA B 1 80 ? -9.656 -35.438 -9.312 1 98.12 80 ALA B O 1
ATOM 2476 N N . ARG B 1 81 ? -11.109 -36.25 -7.812 1 97.19 81 ARG B N 1
ATOM 2477 C CA . ARG B 1 81 ? -10.086 -36.75 -6.914 1 97.19 81 ARG B CA 1
ATOM 2478 C C . ARG B 1 81 ? -9.289 -37.875 -7.574 1 97.19 81 ARG B C 1
ATOM 2480 O O . ARG B 1 81 ? -8.094 -38.031 -7.336 1 97.19 81 ARG B O 1
ATOM 2487 N N . GLN B 1 82 ? -10 -38.625 -8.344 1 98.12 82 GL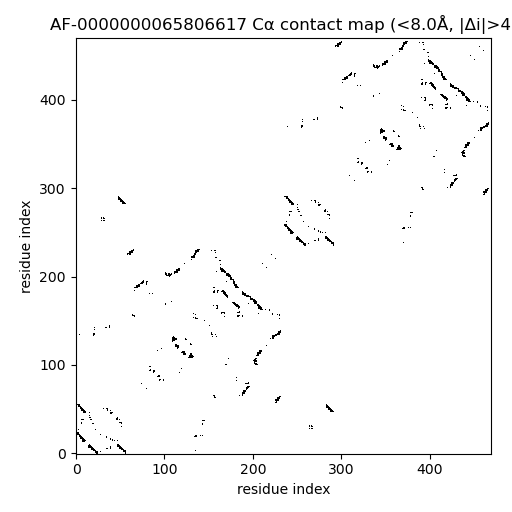N B N 1
ATOM 2488 C CA . GLN B 1 82 ? -9.328 -39.719 -9.055 1 98.12 82 GLN B CA 1
ATOM 2489 C C . GLN B 1 82 ? -8.312 -39.156 -10.055 1 98.12 82 GLN B C 1
ATOM 2491 O O . GLN B 1 82 ? -7.223 -39.719 -10.211 1 98.12 82 GLN B O 1
ATOM 2496 N N . VAL B 1 83 ? -8.656 -38.094 -10.727 1 98.5 83 VAL B N 1
ATOM 2497 C CA . VAL B 1 83 ? -7.727 -37.469 -11.648 1 98.5 83 VAL B CA 1
ATOM 2498 C C . VAL B 1 83 ? -6.48 -37 -10.898 1 98.5 83 VAL B C 1
ATOM 2500 O O . VAL B 1 83 ? -5.355 -37.281 -11.328 1 98.5 83 VAL B O 1
ATOM 2503 N N . LEU B 1 84 ? -6.672 -36.344 -9.773 1 98.62 84 LEU B N 1
ATOM 2504 C CA . LEU B 1 84 ? -5.547 -35.906 -8.961 1 98.62 84 LEU B CA 1
ATOM 2505 C C . LEU B 1 84 ? -4.688 -37.094 -8.523 1 98.62 84 LEU B C 1
ATOM 2507 O O . LEU B 1 84 ? -3.455 -37.031 -8.57 1 98.62 84 LEU B O 1
ATOM 2511 N N . THR B 1 85 ? -5.371 -38.156 -8.109 1 98.62 85 THR B N 1
ATOM 2512 C CA . THR B 1 85 ? -4.688 -39.375 -7.676 1 98.62 85 THR B CA 1
ATOM 2513 C C . THR B 1 85 ? -3.801 -39.906 -8.789 1 98.62 85 THR B C 1
ATOM 2515 O O . THR B 1 85 ? -2.639 -40.25 -8.555 1 98.62 85 THR B O 1
ATOM 2518 N N . GLU B 1 86 ? -4.336 -39.969 -9.93 1 98.31 86 GLU B N 1
ATOM 2519 C CA . GLU B 1 86 ? -3.602 -40.5 -11.07 1 98.31 86 GLU B CA 1
ATOM 2520 C C . GLU B 1 86 ? -2.402 -39.625 -11.422 1 98.31 86 GLU B C 1
ATOM 2522 O O . GLU B 1 86 ? -1.326 -40.125 -11.742 1 98.31 86 GLU B O 1
ATOM 2527 N N . GLU B 1 87 ? -2.568 -38.312 -11.438 1 98.31 87 GLU B N 1
ATOM 2528 C CA . GLU B 1 87 ? -1.46 -37.406 -11.703 1 98.31 87 GLU B CA 1
ATOM 2529 C C . GLU B 1 87 ? -0.329 -37.594 -10.703 1 98.31 87 GLU B C 1
ATOM 2531 O O . GLU B 1 87 ? 0.844 -37.625 -11.078 1 98.31 87 GLU B O 1
ATOM 2536 N N . LEU B 1 88 ? -0.676 -37.75 -9.422 1 98.44 88 LEU B N 1
ATOM 2537 C CA . LEU B 1 88 ? 0.315 -37.906 -8.367 1 98.44 88 LEU B CA 1
ATOM 2538 C C . LEU B 1 88 ? 1.021 -39.25 -8.5 1 98.44 88 LEU B C 1
ATOM 2540 O O . LEU B 1 88 ? 2.24 -39.344 -8.328 1 98.44 88 LEU B O 1
ATOM 2544 N N . ARG B 1 89 ? 0.236 -40.281 -8.766 1 97.81 89 ARG B N 1
ATOM 2545 C CA . ARG B 1 89 ? 0.826 -41.594 -9 1 97.81 89 ARG B CA 1
ATOM 2546 C C . ARG B 1 89 ? 1.793 -41.562 -10.172 1 97.81 89 ARG B C 1
ATOM 2548 O O . ARG B 1 89 ? 2.84 -42.219 -10.141 1 97.81 89 ARG B O 1
ATOM 2555 N N . GLY B 1 90 ? 1.392 -40.781 -11.141 1 96.31 90 GLY B N 1
ATOM 2556 C CA . GLY B 1 90 ? 2.254 -40.625 -12.305 1 96.31 90 GLY B CA 1
ATOM 2557 C C . GLY B 1 90 ? 3.602 -40 -11.961 1 96.31 90 GLY B C 1
ATOM 2558 O O . GLY B 1 90 ? 4.586 -40.219 -12.672 1 96.31 90 GLY B O 1
ATOM 2559 N N . MET B 1 91 ? 3.699 -39.312 -10.898 1 95.69 91 MET B N 1
ATOM 2560 C CA . MET B 1 91 ? 4.945 -38.719 -10.422 1 95.69 91 MET B CA 1
ATOM 2561 C C . MET B 1 91 ? 5.621 -39.594 -9.391 1 95.69 91 MET B C 1
ATOM 2563 O O . MET B 1 91 ? 6.574 -39.188 -8.734 1 95.69 91 MET B O 1
ATOM 2567 N N . ALA B 1 92 ? 5.059 -40.781 -9.227 1 95.31 92 ALA B N 1
ATOM 2568 C CA . ALA B 1 92 ? 5.562 -41.781 -8.281 1 95.31 92 ALA B CA 1
ATOM 2569 C C . ALA B 1 92 ? 5.418 -41.281 -6.844 1 95.31 92 ALA B C 1
ATOM 2571 O O . ALA B 1 92 ? 6.293 -41.531 -6.012 1 95.31 92 ALA B O 1
ATOM 2572 N N . LEU B 1 93 ? 4.355 -40.562 -6.609 1 97.06 93 LEU B N 1
ATOM 2573 C CA . LEU B 1 93 ? 4.051 -40.125 -5.25 1 97.06 93 LEU B CA 1
ATOM 2574 C C . LEU B 1 93 ? 2.859 -40.906 -4.688 1 97.06 93 LEU B C 1
ATOM 2576 O O . LEU B 1 93 ? 1.984 -41.344 -5.438 1 97.06 93 LEU B O 1
ATOM 2580 N N . ASP B 1 94 ? 2.924 -41.094 -3.375 1 96.75 94 ASP B N 1
ATOM 2581 C CA . ASP B 1 94 ? 1.707 -41.531 -2.691 1 96.75 94 ASP B CA 1
ATOM 2582 C C . ASP B 1 94 ? 0.674 -40.406 -2.65 1 96.75 94 ASP B C 1
ATOM 2584 O O . ASP B 1 94 ? 0.905 -39.375 -2.029 1 96.75 94 ASP B O 1
ATOM 2588 N N . PRO B 1 95 ? -0.456 -40.625 -3.258 1 97.94 95 PRO B N 1
ATOM 2589 C CA . PRO B 1 95 ? -1.415 -39.5 -3.393 1 97.94 95 PRO B CA 1
ATOM 2590 C C . PRO B 1 95 ? -2.09 -39.156 -2.07 1 97.94 95 PRO B C 1
ATOM 2592 O O . PRO B 1 95 ? -2.469 -38 -1.859 1 97.94 95 PRO B O 1
ATOM 2595 N N . SER B 1 96 ? -2.285 -40.062 -1.188 1 96.88 96 SER B N 1
ATOM 2596 C CA . SER B 1 96 ? -3.152 -39.938 -0.024 1 96.88 96 SER B CA 1
ATOM 2597 C C . SER B 1 96 ? -2.686 -38.781 0.876 1 96.88 96 SER B C 1
ATOM 2599 O O . SER B 1 96 ? -3.465 -37.906 1.211 1 96.88 96 SER B O 1
ATOM 2601 N N . PRO B 1 97 ? -1.386 -38.75 1.274 1 97.12 97 PRO B N 1
ATOM 2602 C CA . PRO B 1 97 ? -0.966 -37.656 2.162 1 97.12 97 PRO B CA 1
ATOM 2603 C C . PRO B 1 97 ? -1.108 -36.281 1.515 1 97.12 97 PRO B C 1
ATOM 2605 O O . PRO B 1 97 ? -1.43 -35.312 2.197 1 97.12 97 PRO B O 1
ATOM 2608 N N . VAL B 1 98 ? -0.848 -36.188 0.232 1 97.94 98 VAL B N 1
ATOM 2609 C CA . VAL B 1 98 ? -0.908 -34.938 -0.484 1 97.94 98 VAL B CA 1
ATOM 2610 C C . VAL B 1 98 ? -2.357 -34.469 -0.577 1 97.94 98 VAL B C 1
ATOM 2612 O O . VAL B 1 98 ? -2.662 -33.312 -0.274 1 97.94 98 VAL B O 1
ATOM 2615 N N . LEU B 1 99 ? -3.246 -35.375 -0.975 1 97.44 99 LEU B N 1
ATOM 2616 C CA . LEU B 1 99 ? -4.652 -35.031 -1.134 1 97.44 99 LEU B CA 1
ATOM 2617 C C . LEU B 1 99 ? -5.293 -34.719 0.217 1 97.44 99 LEU B C 1
ATOM 2619 O O . LEU B 1 99 ? -6.121 -33.812 0.326 1 97.44 99 LEU B O 1
ATOM 2623 N N . ASP B 1 100 ? -4.926 -35.5 1.188 1 95.88 100 ASP B N 1
ATOM 2624 C CA . ASP B 1 100 ? -5.422 -35.219 2.531 1 95.88 100 ASP B CA 1
ATOM 2625 C C . ASP B 1 100 ? -5.031 -33.812 2.975 1 95.88 100 ASP B C 1
ATOM 2627 O O . ASP B 1 100 ? -5.84 -33.062 3.559 1 95.88 100 ASP B O 1
ATOM 2631 N N . LEU B 1 101 ? -3.803 -33.5 2.713 1 95.56 101 LEU B N 1
ATOM 2632 C CA . LEU B 1 101 ? -3.338 -32.156 3.051 1 95.56 101 LEU B CA 1
ATOM 2633 C C . LEU B 1 101 ? -4.113 -31.094 2.273 1 95.56 101 LEU B C 1
ATOM 2635 O O . LEU B 1 101 ? -4.629 -30.141 2.859 1 95.56 101 LEU B O 1
ATOM 2639 N N . LEU B 1 102 ? -4.254 -31.219 0.983 1 96.12 102 LEU B N 1
ATOM 2640 C CA . LEU B 1 102 ? -4.945 -30.266 0.113 1 96.12 102 LEU B CA 1
ATOM 2641 C C . LEU B 1 102 ? -6.371 -30.016 0.6 1 96.12 102 LEU B C 1
ATOM 2643 O O . LEU B 1 102 ? -6.801 -28.875 0.726 1 96.12 102 LEU B O 1
ATOM 2647 N N . TYR B 1 103 ? -7.066 -31.062 0.908 1 93.88 103 TYR B N 1
ATOM 2648 C CA . TYR B 1 103 ? -8.477 -30.969 1.257 1 93.88 103 TYR B CA 1
ATOM 2649 C C . TYR B 1 103 ? -8.656 -30.625 2.73 1 93.88 103 TYR B C 1
ATOM 2651 O O . TYR B 1 103 ? -9.766 -30.359 3.184 1 93.88 103 TYR B O 1
ATOM 2659 N N . SER B 1 104 ? -7.578 -30.578 3.459 1 91.94 104 SER B N 1
ATOM 2660 C CA . SER B 1 104 ? -7.656 -30.172 4.859 1 91.94 104 SER B CA 1
ATOM 2661 C C . SER B 1 104 ? -7.41 -28.672 5.023 1 91.94 104 SER B C 1
ATOM 2663 O O . SER B 1 104 ? -7.691 -28.109 6.082 1 91.94 104 SER B O 1
ATOM 2665 N N . LEU B 1 105 ? -6.883 -28.125 3.988 1 87.81 105 LEU B N 1
ATOM 2666 C CA . LEU B 1 105 ? -6.633 -26.688 4.051 1 87.81 105 LEU B CA 1
ATOM 2667 C C . LEU B 1 105 ? -7.941 -25.922 4.145 1 87.81 105 LEU B C 1
ATOM 2669 O O . LEU B 1 105 ? -8.812 -26.047 3.279 1 87.81 105 LEU B O 1
ATOM 2673 N N . ARG B 1 106 ? -8.273 -25.266 5.234 1 75 106 ARG B N 1
ATOM 2674 C CA . ARG B 1 106 ? -9.547 -24.609 5.484 1 75 106 ARG B CA 1
ATOM 2675 C C . ARG B 1 106 ? -9.383 -23.094 5.496 1 75 106 ARG B C 1
ATOM 2677 O O . ARG B 1 106 ? -10.312 -22.359 5.141 1 75 106 ARG B O 1
ATOM 2684 N N . LYS B 1 107 ? -8.305 -22.641 6.035 1 71.69 107 LYS B N 1
ATOM 2685 C CA . LYS B 1 107 ? -8.141 -21.188 6.094 1 71.69 107 LYS B CA 1
ATOM 2686 C C . LYS B 1 107 ? -7.34 -20.688 4.898 1 71.69 107 LYS B C 1
ATOM 2688 O O . LYS B 1 107 ? -6.32 -21.266 4.527 1 71.69 107 LYS B O 1
ATOM 2693 N N . PRO B 1 108 ? -8.039 -19.719 4.305 1 69.5 108 PRO B N 1
ATOM 2694 C CA . PRO B 1 108 ? -7.324 -19.188 3.141 1 69.5 108 PRO B CA 1
ATOM 2695 C C . PRO B 1 108 ? -5.91 -18.734 3.479 1 69.5 108 PRO B C 1
ATOM 2697 O O . PRO B 1 108 ? -5.711 -18 4.457 1 69.5 108 PRO B O 1
ATOM 2700 N N . MET B 1 109 ? -4.984 -19.438 2.92 1 80.5 109 MET B N 1
ATOM 2701 C CA . MET B 1 109 ? -3.6 -18.969 2.967 1 80.5 109 MET B CA 1
ATOM 2702 C C . MET B 1 109 ? -3.346 -17.922 1.896 1 80.5 109 MET B C 1
ATOM 2704 O O . MET B 1 109 ? -3.984 -17.922 0.842 1 80.5 109 MET B O 1
ATOM 2708 N N . ARG B 1 110 ? -2.518 -16.906 2.25 1 81.81 110 ARG B N 1
ATOM 2709 C CA . ARG B 1 110 ? -2.148 -15.898 1.262 1 81.81 110 ARG B CA 1
ATOM 2710 C C . ARG B 1 110 ? -1.306 -16.516 0.146 1 81.81 110 ARG B C 1
ATOM 2712 O O . ARG B 1 110 ? -1.377 -16.062 -1.003 1 81.81 110 ARG B O 1
ATOM 2719 N N . GLY B 1 111 ? -0.543 -17.531 0.462 1 92.75 111 GLY B N 1
ATOM 2720 C CA . GLY B 1 111 ? 0.298 -18.25 -0.482 1 92.75 111 GLY B CA 1
ATOM 2721 C C . GLY B 1 111 ? 0.012 -19.734 -0.525 1 92.75 111 GLY B C 1
ATOM 2722 O O . GLY B 1 111 ? -1.121 -20.172 -0.297 1 92.75 111 GLY B O 1
ATOM 2723 N N . ALA B 1 112 ? 0.979 -20.5 -0.959 1 96.69 112 ALA B N 1
ATOM 2724 C CA . ALA B 1 112 ? 0.85 -21.953 -1.122 1 96.69 112 ALA B CA 1
ATOM 2725 C C . ALA B 1 112 ? 1.702 -22.703 -0.099 1 96.69 112 ALA B C 1
ATOM 2727 O O . ALA B 1 112 ? 2.711 -22.172 0.378 1 96.69 112 ALA B O 1
ATOM 2728 N N . VAL B 1 113 ? 1.259 -23.844 0.217 1 97.25 113 VAL B N 1
ATOM 2729 C CA . VAL B 1 113 ? 2.111 -24.797 0.932 1 97.25 113 VAL B CA 1
ATOM 2730 C C . VAL B 1 113 ? 3.281 -25.203 0.042 1 97.25 113 VAL B C 1
ATOM 2732 O O . VAL B 1 113 ? 3.1 -25.469 -1.15 1 97.25 113 VAL B O 1
ATOM 2735 N N . LEU B 1 114 ? 4.43 -25.156 0.613 1 98.31 114 LEU B N 1
ATOM 2736 C CA . LEU B 1 114 ? 5.598 -25.766 -0.017 1 98.31 114 LEU B CA 1
ATOM 2737 C C . LEU B 1 114 ? 5.918 -27.109 0.621 1 98.31 114 LEU B C 1
ATOM 2739 O O . LEU B 1 114 ? 6.484 -27.156 1.714 1 98.31 114 LEU B O 1
ATOM 2743 N N . LEU B 1 115 ? 5.594 -28.188 -0.089 1 98.31 115 LEU B N 1
ATOM 2744 C CA . LEU B 1 115 ? 5.656 -29.531 0.491 1 98.31 115 LEU B CA 1
ATOM 2745 C C . LEU B 1 115 ? 6.84 -30.312 -0.068 1 98.31 115 LEU B C 1
ATOM 2747 O O . LEU B 1 115 ? 6.934 -30.531 -1.279 1 98.31 115 LEU B O 1
ATOM 2751 N N . ASP B 1 116 ? 7.754 -30.672 0.792 1 98.06 116 ASP B N 1
ATOM 2752 C CA . ASP B 1 116 ? 8.789 -31.641 0.417 1 98.06 116 ASP B CA 1
ATOM 2753 C C . ASP B 1 116 ? 8.188 -33.031 0.201 1 98.06 116 ASP B C 1
ATOM 2755 O O . ASP B 1 116 ? 7.723 -33.656 1.148 1 98.06 116 ASP B O 1
ATOM 2759 N N . VAL B 1 117 ? 8.266 -33.531 -0.994 1 96.25 117 VAL B N 1
ATOM 2760 C CA . VAL B 1 117 ? 7.535 -34.75 -1.332 1 96.25 117 VAL B CA 1
ATOM 2761 C C . VAL B 1 117 ? 8.312 -35.969 -0.851 1 96.25 117 VAL B C 1
ATOM 2763 O O . VAL B 1 117 ? 7.777 -37.062 -0.797 1 96.25 117 VAL B O 1
ATOM 2766 N N . THR B 1 118 ? 9.562 -35.781 -0.532 1 92.75 118 THR B N 1
ATOM 2767 C CA . THR B 1 118 ? 10.359 -36.906 -0.031 1 92.75 118 THR B CA 1
ATOM 2768 C C . THR B 1 118 ? 10 -37.219 1.418 1 92.75 118 THR B C 1
ATOM 2770 O O . THR B 1 118 ? 9.781 -38.375 1.769 1 92.75 118 THR B O 1
ATOM 2773 N N . GLY B 1 119 ? 9.859 -36.219 2.227 1 93 119 GLY B N 1
ATOM 2774 C CA . GLY B 1 119 ? 9.578 -36.406 3.641 1 93 119 GLY B CA 1
ATOM 2775 C C . GLY B 1 119 ? 8.188 -35.938 4.039 1 93 119 GLY B C 1
ATOM 2776 O O . GLY B 1 119 ? 7.777 -36.094 5.188 1 93 119 GLY B O 1
ATOM 2777 N N . MET B 1 120 ? 7.492 -35.375 3.121 1 95.25 120 MET B N 1
ATOM 2778 C CA . MET B 1 120 ? 6.145 -34.875 3.344 1 95.25 120 MET B CA 1
ATOM 2779 C C . MET B 1 120 ? 6.145 -33.812 4.438 1 95.25 120 MET B C 1
ATOM 2781 O O . MET B 1 120 ? 5.297 -33.812 5.332 1 95.25 120 MET B O 1
ATOM 2785 N N . LYS B 1 121 ? 7.148 -33 4.391 1 95.75 121 LYS B N 1
ATOM 2786 C CA . LYS B 1 121 ? 7.273 -31.891 5.344 1 95.75 121 LYS B CA 1
ATOM 2787 C C . LYS B 1 121 ? 7.043 -30.547 4.664 1 95.75 121 LYS B C 1
ATOM 2789 O O . LYS B 1 121 ? 7.477 -30.344 3.529 1 95.75 121 LYS B O 1
ATOM 2794 N N . ARG B 1 122 ? 6.402 -29.672 5.406 1 96.38 122 ARG B N 1
ATOM 2795 C CA . ARG B 1 122 ? 6.203 -28.297 4.926 1 96.38 122 ARG B CA 1
ATOM 2796 C C . ARG B 1 122 ? 7.477 -27.484 5.082 1 96.38 122 ARG B C 1
ATOM 2798 O O . ARG B 1 122 ? 8.164 -27.578 6.102 1 96.38 122 ARG B O 1
ATOM 2805 N N . LEU B 1 123 ? 7.73 -26.656 4.016 1 96.81 123 LEU B N 1
ATOM 2806 C CA . LEU B 1 123 ? 9.031 -26 3.969 1 96.81 123 LEU B CA 1
ATOM 2807 C C . LEU B 1 123 ? 8.875 -24.484 4.051 1 96.81 123 LEU B C 1
ATOM 2809 O O . LEU B 1 123 ? 9.875 -23.766 4.145 1 96.81 123 LEU B O 1
ATOM 2813 N N . GLU B 1 124 ? 7.672 -23.969 3.953 1 94.12 124 GLU B N 1
ATOM 2814 C CA . GLU B 1 124 ? 7.512 -22.516 3.896 1 94.12 124 GLU B CA 1
ATOM 2815 C C . GLU B 1 124 ? 7.973 -21.859 5.195 1 94.12 124 GLU B C 1
ATOM 2817 O O . GLU B 1 124 ? 7.715 -22.375 6.285 1 94.12 124 GLU B O 1
ATOM 2822 N N . PRO B 1 125 ? 8.688 -20.703 5.109 1 89.88 125 PRO B N 1
ATOM 2823 C CA . PRO B 1 125 ? 9.156 -20 6.301 1 89.88 125 PRO B CA 1
ATOM 2824 C C . PRO B 1 125 ? 8.023 -19.594 7.234 1 89.88 125 PRO B C 1
ATOM 2826 O O . PRO B 1 125 ? 8.164 -19.656 8.453 1 89.88 125 PRO B O 1
ATOM 2829 N N . ASP B 1 126 ? 6.902 -19.188 6.75 1 91.56 126 ASP B N 1
ATOM 2830 C CA . ASP B 1 126 ? 5.695 -18.812 7.473 1 91.56 126 ASP B CA 1
ATOM 2831 C C . ASP B 1 126 ? 4.512 -19.688 7.059 1 91.56 126 ASP B C 1
ATOM 2833 O O . ASP B 1 126 ? 3.926 -19.484 5.992 1 91.56 126 ASP B O 1
ATOM 2837 N N . PRO B 1 127 ? 4.184 -20.578 7.914 1 88.25 127 PRO B N 1
ATOM 2838 C CA . PRO B 1 127 ? 3.133 -21.547 7.551 1 88.25 127 PRO B CA 1
ATOM 2839 C C . PRO B 1 127 ? 1.773 -20.875 7.348 1 88.25 127 PRO B C 1
ATOM 2841 O O . PRO B 1 127 ? 0.915 -21.422 6.648 1 88.25 127 PRO B O 1
ATOM 2844 N N . GLN B 1 128 ? 1.585 -19.734 7.934 1 86.25 128 GLN B N 1
ATOM 2845 C CA . GLN B 1 128 ? 0.313 -19.047 7.773 1 86.25 128 GLN B CA 1
ATOM 2846 C C . GLN B 1 128 ? 0.268 -18.281 6.453 1 86.25 128 GLN B C 1
ATOM 2848 O O . GLN B 1 128 ? -0.76 -18.266 5.773 1 86.25 128 GLN B O 1
ATOM 2853 N N . ARG B 1 129 ? 1.39 -17.734 6.082 1 88.25 129 ARG B N 1
ATOM 2854 C CA . ARG B 1 129 ? 1.468 -16.953 4.852 1 88.25 129 ARG B CA 1
ATOM 2855 C C . ARG B 1 129 ? 1.682 -17.859 3.641 1 88.25 129 ARG B C 1
ATOM 2857 O O . ARG B 1 129 ? 1.12 -17.625 2.57 1 88.25 129 ARG B O 1
ATOM 2864 N N . GLY B 1 130 ? 2.5 -18.922 3.787 1 94.44 130 GLY B N 1
ATOM 2865 C CA . GLY B 1 130 ? 2.895 -19.766 2.668 1 94.44 130 GLY B CA 1
ATOM 2866 C C . GLY B 1 130 ? 3.857 -19.078 1.717 1 94.44 130 GLY B C 1
ATOM 2867 O O . GLY B 1 130 ? 4.516 -18.109 2.088 1 94.44 130 GLY B O 1
ATOM 2868 N N . VAL B 1 131 ? 4.062 -19.656 0.578 1 96.94 131 VAL B N 1
ATOM 2869 C CA . VAL B 1 131 ? 4.879 -19.078 -0.485 1 96.94 131 VAL B CA 1
ATOM 2870 C C . VAL B 1 131 ? 3.979 -18.516 -1.581 1 96.94 131 VAL B C 1
ATOM 2872 O O . VAL B 1 131 ? 3.252 -19.266 -2.24 1 96.94 131 VAL B O 1
ATOM 2875 N N . ARG B 1 132 ? 4.031 -17.219 -1.767 1 94.81 132 ARG B N 1
ATOM 2876 C CA . ARG B 1 132 ? 3.172 -16.578 -2.758 1 94.81 132 ARG B CA 1
ATOM 2877 C C . ARG B 1 132 ? 3.936 -16.312 -4.051 1 94.81 132 ARG B C 1
ATOM 2879 O O . ARG B 1 132 ? 4.902 -15.539 -4.059 1 94.81 132 ARG B O 1
ATOM 2886 N N . ALA B 1 133 ? 3.561 -16.984 -5.055 1 97.31 133 ALA B N 1
ATOM 2887 C CA . ALA B 1 133 ? 4.145 -16.672 -6.359 1 97.31 133 ALA B CA 1
ATOM 2888 C C . ALA B 1 133 ? 3.674 -15.312 -6.867 1 97.31 133 ALA B C 1
ATOM 2890 O O . ALA B 1 133 ? 2.471 -15.055 -6.941 1 97.31 133 ALA B O 1
ATOM 2891 N N . THR B 1 134 ? 4.652 -14.453 -7.109 1 97.12 134 THR B N 1
ATOM 2892 C CA . THR B 1 134 ? 4.316 -13.102 -7.539 1 97.12 134 THR B CA 1
ATOM 2893 C C . THR B 1 134 ? 5.289 -12.617 -8.617 1 97.12 134 THR B C 1
ATOM 2895 O O . THR B 1 134 ? 6.109 -13.391 -9.109 1 97.12 134 THR B O 1
ATOM 2898 N N . CYS B 1 135 ? 5.105 -11.391 -9.109 1 97.81 135 CYS B N 1
ATOM 2899 C CA . CYS B 1 135 ? 5.945 -10.734 -10.109 1 97.81 135 CYS B CA 1
ATOM 2900 C C . CYS B 1 135 ? 5.828 -11.422 -11.461 1 97.81 135 CYS B C 1
ATOM 2902 O O . CYS B 1 135 ? 6.832 -11.859 -12.031 1 97.81 135 CYS B O 1
ATOM 2904 N N . MET B 1 136 ? 4.586 -11.477 -11.859 1 98.56 136 MET B N 1
ATOM 2905 C CA . MET B 1 136 ? 4.301 -12.148 -13.125 1 98.56 136 MET B CA 1
ATOM 2906 C C . MET B 1 136 ? 3.191 -11.43 -13.891 1 98.56 136 MET B C 1
ATOM 2908 O O . MET B 1 136 ? 2.42 -10.672 -13.297 1 98.56 136 MET B O 1
ATOM 2912 N N . ASP B 1 137 ? 3.166 -11.656 -15.148 1 98.06 137 ASP B N 1
ATOM 2913 C CA . ASP B 1 137 ? 2.139 -11.188 -16.078 1 98.06 137 ASP B CA 1
ATOM 2914 C C . ASP B 1 137 ? 2.053 -12.086 -17.297 1 98.06 137 ASP B C 1
ATOM 2916 O O . ASP B 1 137 ? 2.812 -13.047 -17.422 1 98.06 137 ASP B O 1
ATOM 2920 N N . TYR B 1 138 ? 1.008 -11.898 -18.062 1 97.5 138 TYR B N 1
ATOM 2921 C CA . TYR B 1 138 ? 0.876 -12.711 -19.266 1 97.5 138 TYR B CA 1
ATOM 2922 C C . TYR B 1 138 ? 0.437 -11.867 -20.453 1 97.5 138 TYR B C 1
ATOM 2924 O O . TYR B 1 138 ? -0.19 -10.82 -20.281 1 97.5 138 TYR B O 1
ATOM 2932 N N . THR B 1 139 ? 0.854 -12.273 -21.625 1 95.88 139 THR B N 1
ATOM 2933 C CA . T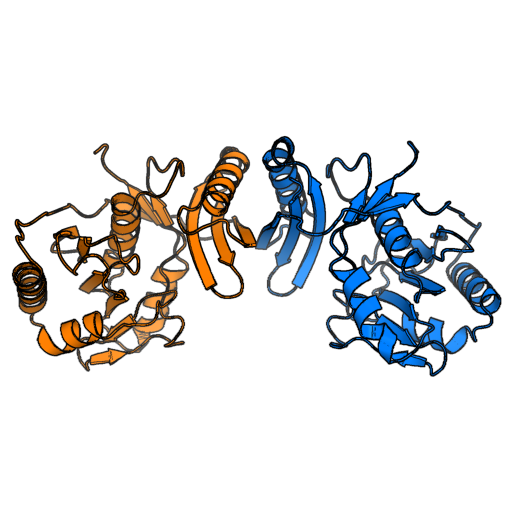HR B 1 139 ? 0.535 -11.539 -22.844 1 95.88 139 THR B CA 1
ATOM 2934 C C . THR B 1 139 ? -0.975 -11.461 -23.062 1 95.88 139 THR B C 1
ATOM 2936 O O . THR B 1 139 ? -1.685 -12.453 -22.859 1 95.88 139 THR B O 1
ATOM 2939 N N . GLY B 1 140 ? -1.448 -10.227 -23.375 1 91.19 140 GLY B N 1
ATOM 2940 C CA . GLY B 1 140 ? -2.867 -10.031 -23.625 1 91.19 140 GLY B CA 1
ATOM 2941 C C . GLY B 1 140 ? -3.648 -9.664 -22.375 1 91.19 140 GLY B C 1
ATOM 2942 O O . GLY B 1 140 ? -4.859 -9.453 -22.438 1 91.19 140 GLY B O 1
ATOM 2943 N N . ASN B 1 141 ? -2.949 -9.633 -21.234 1 91.75 141 ASN B N 1
ATOM 2944 C CA . ASN B 1 141 ? -3.605 -9.242 -19.984 1 91.75 141 ASN B CA 1
ATOM 2945 C C . ASN B 1 141 ? -4.07 -7.785 -20.031 1 91.75 141 ASN B C 1
ATOM 2947 O O . ASN B 1 141 ? -3.252 -6.871 -20.109 1 91.75 141 ASN B O 1
ATOM 2951 N N . ARG B 1 142 ? -5.375 -7.484 -20.016 1 79 142 ARG B N 1
ATOM 2952 C CA . ARG B 1 142 ? -5.922 -6.133 -20.047 1 79 142 ARG B CA 1
ATOM 2953 C C . ARG B 1 142 ? -6.453 -5.719 -18.688 1 79 142 ARG B C 1
ATOM 2955 O O . ARG B 1 142 ? -6.887 -4.582 -18.5 1 79 142 ARG B O 1
ATOM 2962 N N . CYS B 1 143 ? -6.367 -6.605 -17.844 1 75.25 143 CYS B N 1
ATOM 2963 C CA . CYS B 1 143 ? -6.754 -6.375 -16.453 1 75.25 143 CYS B CA 1
ATOM 2964 C C . CYS B 1 143 ? -8.203 -5.902 -16.359 1 75.25 143 CYS B C 1
ATOM 2966 O O . CYS B 1 143 ? -8.547 -5.129 -15.461 1 75.25 143 CYS B O 1
ATOM 2968 N N . GLU B 1 144 ? -9.07 -6.148 -17.344 1 72.06 144 GLU B N 1
ATOM 2969 C CA . GLU B 1 144 ? -10.469 -5.734 -17.391 1 72.06 144 GLU B CA 1
ATOM 2970 C C . GLU B 1 144 ? -11.328 -6.59 -16.453 1 72.06 144 GLU B C 1
ATOM 2972 O O . GLU B 1 144 ? -12.555 -6.469 -16.438 1 72.06 144 GLU B O 1
ATOM 2977 N N . GLY B 1 145 ? -10.844 -7.262 -15.57 1 77.94 145 GLY B N 1
ATOM 2978 C CA . GLY B 1 145 ? -11.578 -8.125 -14.664 1 77.94 145 GLY B CA 1
ATOM 2979 C C . GLY B 1 145 ? -10.844 -9.414 -14.336 1 77.94 145 GLY B C 1
ATOM 2980 O O . GLY B 1 145 ? -9.828 -9.727 -14.953 1 77.94 145 GLY B O 1
ATOM 2981 N N . LYS B 1 146 ? -11.453 -10.07 -13.383 1 79.62 146 LYS B N 1
ATOM 2982 C CA . LYS B 1 146 ? -10.852 -11.32 -12.938 1 79.62 146 LYS B CA 1
ATOM 2983 C C . LYS B 1 146 ? -11.109 -12.445 -13.938 1 79.62 146 LYS B C 1
ATOM 2985 O O . LYS B 1 146 ? -12.25 -12.664 -14.352 1 79.62 146 LYS B O 1
ATOM 2990 N N . ASN B 1 147 ? -10.102 -12.945 -14.406 1 86.56 147 ASN B N 1
ATOM 2991 C CA . ASN B 1 147 ? -10.133 -14.164 -15.203 1 86.56 147 ASN B CA 1
ATOM 2992 C C . ASN B 1 147 ? -9.438 -15.32 -14.484 1 86.56 147 ASN B C 1
ATOM 2994 O O . ASN B 1 147 ? -8.219 -15.477 -14.594 1 86.56 147 ASN B O 1
ATOM 2998 N N . HIS B 1 148 ? -10.281 -16.203 -13.875 1 88 148 HIS B N 1
ATOM 2999 C CA . HIS B 1 148 ? -9.766 -17.266 -13.008 1 88 148 HIS B CA 1
ATOM 3000 C C . HIS B 1 148 ? -8.82 -18.188 -13.773 1 88 148 HIS B C 1
ATOM 3002 O O . HIS B 1 148 ? -7.734 -18.5 -13.281 1 88 148 HIS B O 1
ATOM 3008 N N . PHE B 1 149 ? -9.266 -18.516 -14.961 1 92.81 149 PHE B N 1
ATOM 3009 C CA . PHE B 1 149 ? -8.516 -19.516 -15.719 1 92.81 149 PHE B CA 1
ATOM 3010 C C . PHE B 1 149 ? -7.172 -18.953 -16.172 1 92.81 149 PHE B C 1
ATOM 3012 O O . PHE B 1 149 ? -6.125 -19.531 -15.898 1 92.81 149 PHE B O 1
ATOM 3019 N N . ARG B 1 150 ? -7.105 -17.781 -16.812 1 93.88 150 ARG B N 1
ATOM 3020 C CA . ARG B 1 150 ? -5.875 -17.203 -17.344 1 93.88 150 ARG B CA 1
ATOM 3021 C C . ARG B 1 150 ? -4.902 -16.844 -16.234 1 93.88 150 ARG B C 1
ATOM 3023 O O . ARG B 1 150 ? -3.689 -17 -16.375 1 93.88 150 ARG B O 1
ATOM 3030 N N . GLU B 1 151 ? -5.398 -16.375 -15.172 1 94.56 151 GLU B N 1
ATOM 3031 C CA . GLU B 1 151 ? -4.555 -16.031 -14.031 1 94.56 151 GLU B CA 1
ATOM 3032 C C . GLU B 1 151 ? -3.941 -17.281 -13.406 1 94.56 151 GLU B C 1
ATOM 3034 O O . GLU B 1 151 ? -2.756 -17.281 -13.062 1 94.56 151 GLU B O 1
ATOM 3039 N N . ALA B 1 152 ? -4.789 -18.344 -13.266 1 96.12 152 ALA B N 1
ATOM 3040 C CA . ALA B 1 152 ? -4.289 -19.609 -12.727 1 96.12 152 ALA B CA 1
ATOM 3041 C C . ALA B 1 152 ? -3.248 -20.219 -13.664 1 96.12 152 ALA B C 1
ATOM 3043 O O . ALA B 1 152 ? -2.225 -20.734 -13.203 1 96.12 152 ALA B O 1
ATOM 3044 N N . LEU B 1 153 ? -3.537 -20.125 -14.945 1 97.56 153 LEU B N 1
ATOM 3045 C CA . LEU B 1 153 ? -2.611 -20.672 -15.938 1 97.56 153 LEU B CA 1
ATOM 3046 C C . LEU B 1 153 ? -1.279 -19.922 -15.898 1 97.56 153 LEU B C 1
ATOM 3048 O O . LEU B 1 153 ? -0.216 -20.547 -15.977 1 97.56 153 LEU B O 1
ATOM 3052 N N . CYS B 1 154 ? -1.326 -18.641 -15.812 1 98 154 CYS B N 1
ATOM 3053 C CA . CYS B 1 154 ? -0.121 -17.828 -15.695 1 98 154 CYS B CA 1
ATOM 3054 C C . CYS B 1 154 ? 0.699 -18.234 -14.477 1 98 154 CYS B C 1
ATOM 3056 O O . CYS B 1 154 ? 1.885 -18.547 -14.602 1 98 154 CYS B O 1
ATOM 3058 N N . LEU B 1 155 ? 0.038 -18.312 -13.359 1 98.31 155 LEU B N 1
ATOM 3059 C CA . LEU B 1 155 ? 0.694 -18.672 -12.102 1 98.31 155 LEU B CA 1
ATOM 3060 C C . LEU B 1 155 ? 1.285 -20.078 -12.172 1 98.31 155 LEU B C 1
ATOM 3062 O O . LEU B 1 155 ? 2.463 -20.281 -11.867 1 98.31 155 LEU B O 1
ATOM 3066 N N . ALA B 1 156 ? 0.494 -21 -12.625 1 98.69 156 ALA B N 1
ATOM 3067 C CA . ALA B 1 156 ? 0.92 -22.391 -12.703 1 98.69 156 ALA B CA 1
ATOM 3068 C C . ALA B 1 156 ? 2.107 -22.547 -13.648 1 98.69 156 ALA B C 1
ATOM 3070 O O . ALA B 1 156 ? 2.992 -23.375 -13.414 1 98.69 156 ALA B O 1
ATOM 3071 N N . SER B 1 157 ? 2.088 -21.781 -14.766 1 98.81 157 SER B N 1
ATOM 3072 C CA . SER B 1 157 ? 3.189 -21.844 -15.719 1 98.81 157 SER B CA 1
ATOM 3073 C C . SER B 1 157 ? 4.492 -21.375 -15.094 1 98.81 157 SER B C 1
ATOM 3075 O O . SER B 1 157 ? 5.543 -21.984 -15.273 1 98.81 157 SER B O 1
ATOM 3077 N N . LYS B 1 158 ? 4.434 -20.266 -14.367 1 98.81 158 LYS B N 1
ATOM 3078 C CA . LYS B 1 158 ? 5.621 -19.781 -13.664 1 98.81 158 LYS B CA 1
ATOM 3079 C C . LYS B 1 158 ? 6.121 -20.812 -12.664 1 98.81 158 LYS B C 1
ATOM 3081 O O . LYS B 1 158 ? 7.312 -21.125 -12.625 1 98.81 158 LYS B O 1
ATOM 3086 N N . VAL B 1 159 ? 5.199 -21.344 -11.891 1 98.88 159 VAL B N 1
ATOM 3087 C CA . VAL B 1 159 ? 5.551 -22.281 -10.828 1 98.88 159 VAL B CA 1
ATOM 3088 C C . VAL B 1 159 ? 6.168 -23.531 -11.438 1 98.88 159 VAL B C 1
ATOM 3090 O O . VAL B 1 159 ? 7.191 -24.031 -10.953 1 98.88 159 VAL B O 1
ATOM 3093 N N . ALA B 1 160 ? 5.648 -24 -12.523 1 98.69 160 ALA B N 1
ATOM 3094 C CA . ALA B 1 160 ? 6.109 -25.219 -13.172 1 98.69 160 ALA B CA 1
ATOM 3095 C C . ALA B 1 160 ? 7.508 -25.047 -13.758 1 98.69 160 ALA B C 1
ATOM 3097 O O . ALA B 1 160 ? 8.219 -26.016 -13.992 1 98.69 160 ALA B O 1
ATOM 3098 N N . HIS B 1 161 ? 7.887 -23.859 -13.977 1 98.25 161 HIS B N 1
ATOM 3099 C CA . HIS B 1 161 ? 9.188 -23.594 -14.57 1 98.25 161 HIS B CA 1
ATOM 3100 C C . HIS B 1 161 ? 10.281 -23.484 -13.508 1 98.25 161 HIS B C 1
ATOM 3102 O O . HIS B 1 161 ? 11.461 -23.344 -13.828 1 98.25 161 HIS B O 1
ATOM 3108 N N . CYS B 1 162 ? 9.875 -23.469 -12.273 1 98.25 162 CYS B N 1
ATOM 3109 C CA . CYS B 1 162 ? 10.852 -23.625 -11.203 1 98.25 162 CYS B CA 1
ATOM 3110 C C . CYS B 1 162 ? 11.406 -25.047 -11.156 1 98.25 162 CYS B C 1
ATOM 3112 O O . CYS B 1 162 ? 10.648 -26 -10.977 1 98.25 162 CYS B O 1
ATOM 3114 N N . PRO B 1 163 ? 12.703 -25.203 -11.266 1 96.81 163 PRO B N 1
ATOM 3115 C CA . PRO B 1 163 ? 13.289 -26.547 -11.438 1 96.81 163 PRO B CA 1
ATOM 3116 C C . PRO B 1 163 ? 12.969 -27.484 -10.273 1 96.81 163 PRO B C 1
ATOM 3118 O O . PRO B 1 163 ? 12.836 -28.688 -10.469 1 96.81 163 PRO B O 1
ATOM 3121 N N . GLN B 1 164 ? 12.758 -26.953 -9.117 1 97.81 164 GLN B N 1
ATOM 3122 C CA . GLN B 1 164 ? 12.578 -27.781 -7.93 1 97.81 164 GLN B CA 1
ATOM 3123 C C . GLN B 1 164 ? 11.109 -28.125 -7.715 1 97.81 164 GLN B C 1
ATOM 3125 O O . GLN B 1 164 ? 10.781 -28.969 -6.875 1 97.81 164 GLN B O 1
ATOM 3130 N N . ILE B 1 165 ? 10.211 -27.516 -8.445 1 98.62 165 ILE B N 1
ATOM 3131 C CA . ILE B 1 165 ? 8.789 -27.812 -8.312 1 98.62 165 ILE B CA 1
ATOM 3132 C C . ILE B 1 165 ? 8.367 -28.844 -9.352 1 98.62 165 ILE B C 1
ATOM 3134 O O . ILE B 1 165 ? 8.359 -28.562 -10.547 1 98.62 165 ILE B O 1
ATOM 3138 N N . ILE B 1 166 ? 7.941 -30 -8.875 1 98.56 166 ILE B N 1
ATOM 3139 C CA . ILE B 1 166 ? 7.648 -31.094 -9.805 1 98.56 166 ILE B CA 1
ATOM 3140 C C . ILE B 1 166 ? 6.152 -31.125 -10.109 1 98.56 166 ILE B C 1
ATOM 3142 O O . ILE B 1 166 ? 5.719 -31.812 -11.039 1 98.56 166 ILE B O 1
ATOM 3146 N N . GLY B 1 167 ? 5.398 -30.344 -9.328 1 98.69 167 GLY B N 1
ATOM 3147 C CA . GLY B 1 167 ? 3.961 -30.266 -9.523 1 98.69 167 GLY B CA 1
ATOM 3148 C C . GLY B 1 167 ? 3.285 -29.281 -8.594 1 98.69 167 GLY B C 1
ATOM 3149 O O . GLY B 1 167 ? 3.889 -28.828 -7.617 1 98.69 167 GLY B O 1
ATOM 3150 N N . GLU B 1 168 ? 2.062 -28.938 -8.922 1 98.88 168 GLU B N 1
ATOM 3151 C CA . GLU B 1 168 ? 1.222 -28.016 -8.164 1 98.88 168 GLU B CA 1
ATOM 3152 C C . GLU B 1 168 ? -0.237 -28.469 -8.172 1 98.88 168 GLU B C 1
ATOM 3154 O O . GLU B 1 168 ? -0.736 -28.953 -9.195 1 98.88 168 GLU B O 1
ATOM 3159 N N . LEU B 1 169 ? -0.849 -28.422 -7.027 1 98.62 169 LEU B N 1
ATOM 3160 C CA . LEU B 1 169 ? -2.285 -28.641 -6.906 1 98.62 169 LEU B CA 1
ATOM 3161 C C . LEU B 1 169 ? -2.982 -27.422 -6.348 1 98.62 169 LEU B C 1
ATOM 3163 O O . LEU B 1 169 ? -2.467 -26.766 -5.434 1 98.62 169 LEU B O 1
ATOM 3167 N N . CYS B 1 170 ? -4.156 -27.156 -6.879 1 97.5 170 CYS B N 1
ATOM 3168 C CA . CYS B 1 170 ? -4.836 -25.953 -6.406 1 97.5 170 CYS B CA 1
ATOM 3169 C C . CYS B 1 170 ? -6.348 -26.141 -6.41 1 97.5 170 CYS B C 1
ATOM 3171 O O . CYS B 1 170 ? -6.906 -26.688 -7.363 1 97.5 170 CYS B O 1
ATOM 3173 N N . ILE B 1 171 ? -6.953 -25.797 -5.375 1 95.38 171 ILE B N 1
ATOM 3174 C CA . ILE B 1 171 ? -8.391 -25.609 -5.23 1 95.38 171 ILE B CA 1
ATOM 3175 C C . ILE B 1 171 ? -8.695 -24.172 -4.855 1 95.38 171 ILE B C 1
ATOM 3177 O O . ILE B 1 171 ? -8.117 -23.625 -3.902 1 95.38 171 ILE B O 1
ATOM 3181 N N . SER B 1 172 ? -9.562 -23.531 -5.625 1 91.56 172 SER B N 1
ATOM 3182 C CA . SER B 1 172 ? -9.914 -22.141 -5.371 1 91.56 172 SER B CA 1
ATOM 3183 C C . SER B 1 172 ? -10.555 -21.984 -3.996 1 91.56 172 SER B C 1
ATOM 3185 O O . SER B 1 172 ? -11.352 -22.812 -3.572 1 91.56 172 SER B O 1
ATOM 3187 N N . ASP B 1 173 ? -10.281 -20.844 -3.309 1 87.44 173 ASP B N 1
ATOM 3188 C CA . ASP B 1 173 ? -10.93 -20.531 -2.035 1 87.44 173 ASP B CA 1
ATOM 3189 C C . ASP B 1 173 ? -12.289 -19.891 -2.256 1 87.44 173 ASP B C 1
ATOM 3191 O O . ASP B 1 173 ? -13.039 -19.672 -1.302 1 87.44 173 ASP B O 1
ATOM 3195 N N . ASP B 1 174 ? -12.617 -19.547 -3.521 1 84.25 174 ASP B N 1
ATOM 3196 C CA . ASP B 1 174 ? -13.961 -19.094 -3.859 1 84.25 174 ASP B CA 1
ATOM 3197 C C . ASP B 1 174 ? -14.969 -20.234 -3.801 1 84.25 174 ASP B C 1
ATOM 3199 O O . ASP B 1 174 ? -14.906 -21.172 -4.609 1 84.25 174 ASP B O 1
ATOM 3203 N N . PRO B 1 175 ? -15.898 -20.172 -2.855 1 87.56 175 PRO B N 1
ATOM 3204 C CA . PRO B 1 175 ? -16.812 -21.297 -2.676 1 87.56 175 PRO B CA 1
ATOM 3205 C C . PRO B 1 175 ? -17.625 -21.609 -3.936 1 87.56 175 PRO B C 1
ATOM 3207 O O . PRO B 1 175 ? -18.047 -22.75 -4.129 1 87.56 175 PRO B O 1
ATOM 3210 N N . ASP B 1 176 ? -17.734 -20.656 -4.805 1 87.25 176 ASP B N 1
ATOM 3211 C CA . ASP B 1 176 ? -18.594 -20.875 -5.965 1 87.25 176 ASP B CA 1
ATOM 3212 C C . ASP B 1 176 ? -17.781 -21.297 -7.184 1 87.25 176 ASP B C 1
ATOM 3214 O O . ASP B 1 176 ? -18.328 -21.672 -8.211 1 87.25 176 ASP B O 1
ATOM 3218 N N . TYR B 1 177 ? -16.516 -21.234 -7.031 1 91.31 177 TYR B N 1
ATOM 3219 C CA . TYR B 1 177 ? -15.656 -21.703 -8.109 1 91.31 177 TYR B CA 1
ATOM 3220 C C . TYR B 1 177 ? -15.227 -23.141 -7.871 1 91.31 177 TYR B C 1
ATOM 3222 O O . TYR B 1 177 ? -14.328 -23.406 -7.066 1 91.31 177 TYR B O 1
ATOM 3230 N N . THR B 1 178 ? -15.719 -24.016 -8.633 1 95.81 178 THR B N 1
ATOM 3231 C CA . THR B 1 178 ? -15.57 -25.438 -8.32 1 95.81 178 THR B CA 1
ATOM 3232 C C . THR B 1 178 ? -14.547 -26.094 -9.25 1 95.81 178 THR B C 1
ATOM 3234 O O . THR B 1 178 ? -14.5 -27.328 -9.359 1 95.81 178 THR B O 1
ATOM 3237 N N . THR B 1 179 ? -13.781 -25.312 -9.938 1 96.5 179 THR B N 1
ATOM 3238 C CA . THR B 1 179 ? -12.742 -25.812 -10.828 1 96.5 179 THR B CA 1
ATOM 3239 C C . THR B 1 179 ? -11.359 -25.625 -10.219 1 96.5 179 THR B C 1
ATOM 3241 O O . THR B 1 179 ? -11.047 -24.547 -9.711 1 96.5 179 THR B O 1
ATOM 3244 N N . GLY B 1 180 ? -10.594 -26.656 -10.156 1 97.5 180 GLY B N 1
ATOM 3245 C CA . GLY B 1 180 ? -9.195 -26.609 -9.75 1 97.5 180 GLY B CA 1
ATOM 3246 C C . GLY B 1 180 ? -8.25 -27.141 -10.812 1 97.5 180 GLY B C 1
ATOM 3247 O O . GLY B 1 180 ? -8.609 -27.219 -11.984 1 97.5 180 GLY B O 1
ATOM 3248 N N . TYR B 1 181 ? -7.008 -27.391 -10.344 1 98.69 181 TYR B N 1
ATOM 3249 C CA . TYR B 1 181 ? -6.094 -27.891 -11.359 1 98.69 181 TYR B CA 1
ATOM 3250 C C . TYR B 1 181 ? -4.918 -28.625 -10.727 1 98.69 181 TYR B C 1
ATOM 3252 O O . TYR B 1 181 ? -4.664 -28.484 -9.531 1 98.69 181 TYR B O 1
ATOM 3260 N N . PHE B 1 182 ? -4.352 -29.469 -11.5 1 98.81 182 PHE B N 1
ATOM 3261 C CA . PHE B 1 182 ? -2.996 -29.984 -11.352 1 98.81 182 PHE B CA 1
ATOM 3262 C C . PHE B 1 182 ? -2.09 -29.438 -12.453 1 98.81 182 PHE B C 1
ATOM 3264 O O . PHE B 1 182 ? -2.504 -29.328 -13.602 1 98.81 182 PHE B O 1
ATOM 3271 N N . ALA B 1 183 ? -0.883 -29.031 -12.055 1 98.88 183 ALA B N 1
ATOM 3272 C CA . ALA B 1 183 ? 0.02 -28.5 -13.07 1 98.88 183 ALA B CA 1
ATOM 3273 C C . ALA B 1 183 ? 1.445 -29.016 -12.852 1 98.88 183 ALA B C 1
ATOM 3275 O O . ALA B 1 183 ? 1.897 -29.141 -11.711 1 98.88 183 ALA B O 1
ATOM 3276 N N . SER B 1 184 ? 2.141 -29.281 -13.914 1 98.5 184 SER B N 1
ATOM 3277 C CA . SER B 1 184 ? 3.562 -29.625 -13.93 1 98.5 184 SER B CA 1
ATOM 3278 C C . SER B 1 184 ? 4.184 -29.344 -15.289 1 98.5 184 SER B C 1
ATOM 3280 O O . SER B 1 184 ? 3.471 -29.188 -16.281 1 98.5 184 SER B O 1
ATOM 3282 N N . GLN B 1 185 ? 5.492 -29.281 -15.281 1 97.12 185 GLN B N 1
ATOM 3283 C CA . GLN B 1 185 ? 6.195 -29.031 -16.547 1 97.12 185 GLN B CA 1
ATOM 3284 C C . GLN B 1 185 ? 5.961 -30.172 -17.531 1 97.12 185 GLN B C 1
ATOM 3286 O O . GLN B 1 185 ? 5.855 -29.938 -18.734 1 97.12 185 GLN B O 1
ATOM 3291 N N . VAL B 1 186 ? 5.844 -31.328 -17.062 1 95.62 186 VAL B N 1
ATOM 3292 C CA . VAL B 1 186 ? 5.742 -32.5 -17.906 1 95.62 186 VAL B CA 1
ATOM 3293 C C . VAL B 1 186 ? 4.301 -32.688 -18.375 1 95.62 186 VAL B C 1
ATOM 3295 O O . VAL B 1 186 ? 4.059 -32.875 -19.578 1 95.62 186 VAL B O 1
ATOM 3298 N N . ARG B 1 187 ? 3.361 -32.531 -17.547 1 97 187 ARG B N 1
ATOM 3299 C CA . ARG B 1 187 ? 1.963 -32.844 -17.828 1 97 187 ARG B CA 1
ATOM 3300 C C . ARG B 1 187 ? 1.234 -31.641 -18.406 1 97 187 ARG B C 1
ATOM 3302 O O . ARG B 1 187 ? 0.277 -31.797 -19.172 1 97 187 ARG B O 1
ATOM 3309 N N . GLY B 1 188 ? 1.711 -30.453 -18.094 1 98.25 188 GLY B N 1
ATOM 3310 C CA . GLY B 1 188 ? 0.981 -29.25 -18.438 1 98.25 188 GLY B CA 1
ATOM 3311 C C . GLY B 1 188 ? -0.022 -28.844 -17.375 1 98.25 188 GLY B C 1
ATOM 3312 O O . GLY B 1 188 ? 0.183 -29.109 -16.188 1 98.25 188 GLY B O 1
ATOM 3313 N N . TYR B 1 189 ? -0.995 -28.078 -17.781 1 98.75 189 TYR B N 1
ATOM 3314 C CA . TYR B 1 189 ? -2.084 -27.594 -16.938 1 98.75 189 TYR B CA 1
ATOM 3315 C C . TYR B 1 189 ? -3.324 -28.469 -17.094 1 98.75 189 TYR B C 1
ATOM 3317 O O . TYR B 1 189 ? -4.012 -28.391 -18.125 1 98.75 189 TYR B O 1
ATOM 3325 N N . VAL B 1 190 ? -3.645 -29.234 -16.094 1 98.75 190 VAL B N 1
ATOM 3326 C CA . VAL B 1 190 ? -4.824 -30.094 -16.094 1 98.75 190 VAL B CA 1
ATOM 3327 C C . VAL B 1 190 ? -5.973 -29.406 -15.367 1 98.75 190 VAL B C 1
ATOM 3329 O O . VAL B 1 190 ? -5.988 -29.359 -14.133 1 98.75 190 VAL B O 1
ATOM 3332 N N . ARG B 1 191 ? -6.863 -28.922 -16.125 1 98.44 191 ARG B N 1
ATOM 3333 C CA . ARG B 1 191 ? -8.031 -28.234 -15.586 1 98.44 191 ARG B CA 1
ATOM 3334 C C . ARG B 1 191 ? -9.094 -29.234 -15.133 1 98.44 191 ARG B C 1
ATOM 3336 O O . ARG B 1 191 ? -9.586 -30.031 -15.922 1 98.44 191 ARG B O 1
ATOM 3343 N N . ILE B 1 192 ? -9.453 -29.234 -13.859 1 98.5 192 ILE B N 1
ATOM 3344 C CA . ILE B 1 192 ? -10.289 -30.266 -13.273 1 98.5 192 ILE B CA 1
ATOM 3345 C C . ILE B 1 192 ? -11.578 -29.656 -12.742 1 98.5 192 ILE B C 1
ATOM 3347 O O . ILE B 1 192 ? -11.57 -29.016 -11.688 1 98.5 192 ILE B O 1
ATOM 3351 N N . HIS B 1 193 ? -12.641 -29.922 -13.398 1 97.5 193 HIS B N 1
ATOM 3352 C CA . HIS B 1 193 ? -13.953 -29.469 -12.938 1 97.5 193 HIS B CA 1
ATOM 3353 C C . HIS B 1 193 ? -14.438 -30.297 -11.758 1 97.5 193 HIS B C 1
ATOM 3355 O O . HIS B 1 193 ? -13.961 -31.422 -11.531 1 97.5 193 HIS B O 1
ATOM 3361 N N . HIS B 1 194 ? -15.344 -29.719 -10.922 1 97.12 194 HIS B N 1
ATOM 3362 C CA . HIS B 1 194 ? -16.016 -30.406 -9.82 1 97.12 194 HIS B CA 1
ATOM 3363 C C . HIS B 1 194 ? -15.023 -30.875 -8.773 1 97.12 194 HIS B C 1
ATOM 3365 O O . HIS B 1 194 ? -15.203 -31.953 -8.188 1 97.12 194 HIS B O 1
ATOM 3371 N N . ILE B 1 195 ? -13.945 -30.109 -8.609 1 97 195 ILE B N 1
ATOM 3372 C CA . ILE B 1 195 ? -12.914 -30.516 -7.664 1 97 195 ILE B CA 1
ATOM 3373 C C . ILE B 1 195 ? -13.43 -30.375 -6.234 1 97 195 ILE B C 1
ATOM 3375 O O . ILE B 1 195 ? -12.867 -30.969 -5.305 1 97 195 ILE B O 1
ATOM 3379 N N . LYS B 1 196 ? -14.477 -29.578 -6.055 1 95.31 196 LYS B N 1
ATOM 3380 C CA . LYS B 1 196 ? -15.242 -29.406 -4.82 1 95.31 196 LYS B CA 1
ATOM 3381 C C . LYS B 1 196 ? -16.719 -29.156 -5.117 1 95.31 196 LYS B C 1
ATOM 3383 O O . LYS B 1 196 ? -17.094 -28.906 -6.27 1 95.31 196 LYS B O 1
ATOM 3388 N N . GLN B 1 197 ? -17.516 -29.203 -4.098 1 93.5 197 GLN B N 1
ATOM 3389 C CA . GLN B 1 197 ? -18.922 -28.875 -4.254 1 93.5 197 GLN B CA 1
ATOM 3390 C C . GLN B 1 197 ? -19.156 -27.359 -4.109 1 93.5 197 GLN B C 1
ATOM 3392 O O . GLN B 1 197 ? -18.438 -26.688 -3.373 1 93.5 197 GLN B O 1
ATOM 3397 N N . ALA B 1 198 ? -20.188 -26.938 -4.848 1 91.94 198 ALA B N 1
ATOM 3398 C CA . ALA B 1 198 ? -20.547 -25.531 -4.719 1 91.94 198 ALA B CA 1
ATOM 3399 C C . ALA B 1 198 ? -20.906 -25.188 -3.273 1 91.94 198 ALA B C 1
ATOM 3401 O O . ALA B 1 198 ? -21.609 -25.953 -2.602 1 91.94 198 ALA B O 1
ATOM 3402 N N . GLY B 1 199 ? -20.344 -24.141 -2.791 1 89.81 199 GLY B N 1
ATOM 3403 C CA . GLY B 1 199 ? -20.641 -23.703 -1.439 1 89.81 199 GLY B CA 1
ATOM 3404 C C . GLY B 1 199 ? -19.672 -24.234 -0.406 1 89.81 199 GLY B C 1
ATOM 3405 O O . GLY B 1 199 ? -19.641 -23.75 0.728 1 89.81 199 GLY B O 1
ATOM 3406 N N . GLN B 1 200 ? -18.891 -25.188 -0.792 1 88.69 200 GLN B N 1
ATOM 3407 C CA . GLN B 1 200 ? -17.922 -25.766 0.137 1 88.69 200 GLN B CA 1
ATOM 3408 C C . GLN B 1 200 ? -16.797 -24.781 0.442 1 88.69 200 GLN B C 1
ATOM 3410 O O . GLN B 1 200 ? -16.203 -24.203 -0.472 1 88.69 200 GLN B O 1
ATOM 3415 N N . GLN B 1 201 ? -16.578 -24.641 1.741 1 86.81 201 GLN B N 1
ATOM 3416 C CA . GLN B 1 201 ? -15.516 -23.734 2.182 1 86.81 201 GLN B CA 1
ATOM 3417 C C . GLN B 1 201 ? -14.172 -24.453 2.227 1 86.81 201 GLN B C 1
ATOM 3419 O O . GLN B 1 201 ? -13.742 -24.922 3.287 1 86.81 201 GLN B O 1
ATOM 3424 N N . LEU B 1 202 ? -13.672 -24.594 1.137 1 85.19 202 LEU B N 1
ATOM 3425 C CA . LEU B 1 202 ? -12.375 -25.234 0.937 1 85.19 202 LEU B CA 1
ATOM 3426 C C . LEU B 1 202 ? -11.531 -24.438 -0.056 1 85.19 202 LEU B C 1
ATOM 3428 O O . LEU B 1 202 ? -12.062 -23.641 -0.84 1 85.19 202 LEU B O 1
ATOM 3432 N N . GLY B 1 203 ? -10.234 -24.578 0.095 1 89.88 203 GLY B N 1
ATOM 3433 C CA . GLY B 1 203 ? -9.32 -23.969 -0.861 1 89.88 203 GLY B CA 1
ATOM 3434 C C . GLY B 1 203 ? -7.875 -24 -0.41 1 89.88 203 GLY B C 1
ATOM 3435 O O . GLY B 1 203 ? -7.59 -23.922 0.788 1 89.88 203 GLY B O 1
ATOM 3436 N N . GLY B 1 204 ? -7.051 -24.172 -1.37 1 93.31 204 GLY B N 1
ATOM 3437 C CA . GLY B 1 204 ? -5.629 -24.188 -1.062 1 93.31 204 GLY B CA 1
ATOM 3438 C C . GLY B 1 204 ? -4.766 -24.531 -2.26 1 93.31 204 GLY B C 1
ATOM 3439 O O . GLY B 1 204 ? -5.277 -24.922 -3.311 1 93.31 204 GLY B O 1
ATOM 3440 N N . ARG B 1 205 ? -3.545 -24.266 -2.033 1 96.44 205 ARG B N 1
ATOM 3441 C CA . ARG B 1 205 ? -2.549 -24.516 -3.072 1 96.44 205 ARG B CA 1
ATOM 3442 C C . ARG B 1 205 ? -1.305 -25.172 -2.494 1 96.44 205 ARG B C 1
ATOM 3444 O O . ARG B 1 205 ? -0.858 -24.828 -1.4 1 96.44 205 ARG B O 1
ATOM 3451 N N . ILE B 1 206 ? -0.838 -26.203 -3.195 1 98 206 ILE B N 1
ATOM 3452 C CA . ILE B 1 206 ? 0.358 -26.906 -2.764 1 98 206 ILE B CA 1
ATOM 3453 C C . ILE B 1 206 ? 1.38 -26.938 -3.896 1 98 206 ILE B C 1
ATOM 3455 O O . ILE B 1 206 ? 1.068 -27.359 -5.012 1 98 206 ILE B O 1
ATOM 3459 N N . PHE B 1 207 ? 2.545 -26.469 -3.621 1 98.75 207 PHE B N 1
ATOM 3460 C CA . PHE B 1 207 ? 3.707 -26.703 -4.473 1 98.75 207 PHE B CA 1
ATOM 3461 C C . PHE B 1 207 ? 4.461 -27.953 -4.039 1 98.75 207 PHE B C 1
ATOM 3463 O O . PHE B 1 207 ? 4.867 -28.078 -2.883 1 98.75 207 PHE B O 1
ATOM 3470 N N . LEU B 1 208 ? 4.652 -28.875 -4.934 1 98.81 208 LEU B N 1
ATOM 3471 C CA . LEU B 1 208 ? 5.398 -30.094 -4.656 1 98.81 208 LEU B CA 1
ATOM 3472 C C . LEU B 1 208 ? 6.887 -29.891 -4.945 1 98.81 208 LEU B C 1
ATOM 3474 O O . LEU B 1 208 ? 7.293 -29.844 -6.105 1 98.81 208 LEU B O 1
ATOM 3478 N N . PHE B 1 209 ? 7.668 -29.797 -3.883 1 98.69 209 PHE B N 1
ATOM 3479 C CA . PHE B 1 209 ? 9.094 -29.531 -3.953 1 98.69 209 PHE B CA 1
ATOM 3480 C C . PHE B 1 209 ? 9.898 -30.828 -3.914 1 98.69 209 PHE B C 1
ATOM 3482 O O . PHE B 1 209 ? 9.656 -31.688 -3.061 1 98.69 209 PHE B O 1
ATOM 3489 N N . ARG B 1 210 ? 10.766 -31.031 -4.836 1 97.81 210 ARG B N 1
ATOM 3490 C CA . ARG B 1 210 ? 11.758 -32.094 -4.832 1 97.81 210 ARG B CA 1
ATOM 3491 C C . ARG B 1 210 ? 13.156 -31.547 -5.082 1 97.81 210 ARG B C 1
ATOM 3493 O O . ARG B 1 210 ? 13.477 -31.125 -6.195 1 97.81 210 ARG B O 1
ATOM 3500 N N . GLY B 1 211 ? 13.977 -31.484 -4.098 1 95.94 211 GLY B N 1
ATOM 3501 C CA . GLY B 1 211 ? 15.32 -30.938 -4.156 1 95.94 211 GLY B CA 1
ATOM 3502 C C . GLY B 1 211 ? 16.047 -31 -2.828 1 95.94 211 GLY B C 1
ATOM 3503 O O . GLY B 1 211 ? 15.594 -31.672 -1.896 1 95.94 211 GLY B O 1
ATOM 3504 N N . GLN B 1 212 ? 17.203 -30.375 -2.783 1 96.19 212 GLN B N 1
ATOM 3505 C CA . GLN B 1 212 ? 18.016 -30.328 -1.572 1 96.19 212 GLN B CA 1
ATOM 3506 C C . GLN B 1 212 ? 17.625 -29.141 -0.695 1 96.19 212 GLN B C 1
ATOM 3508 O O . GLN B 1 212 ? 17.062 -28.156 -1.186 1 96.19 212 GLN B O 1
ATOM 3513 N N . GLN B 1 213 ? 17.938 -29.312 0.533 1 94.62 213 GLN B N 1
ATOM 3514 C CA . GLN B 1 213 ? 17.656 -28.266 1.501 1 94.62 213 GLN B CA 1
ATOM 3515 C C . GLN B 1 213 ? 18.266 -26.938 1.069 1 94.62 213 GLN B C 1
ATOM 3517 O O . GLN B 1 213 ? 17.656 -25.875 1.235 1 94.62 213 GLN B O 1
ATOM 3522 N N . ALA B 1 214 ? 19.391 -26.984 0.477 1 95.56 214 ALA B N 1
ATOM 3523 C CA . ALA B 1 214 ? 20.141 -25.797 0.083 1 95.56 214 ALA B CA 1
ATOM 3524 C C . ALA B 1 214 ? 19.469 -25.078 -1.074 1 95.56 214 ALA B C 1
ATOM 3526 O O . ALA B 1 214 ? 19.766 -23.922 -1.356 1 95.56 214 ALA B O 1
ATOM 3527 N N . GLU B 1 215 ? 18.469 -25.75 -1.719 1 97.12 215 GLU B N 1
ATOM 3528 C CA . GLU B 1 215 ? 17.844 -25.188 -2.912 1 97.12 215 GLU B CA 1
ATOM 3529 C C . GLU B 1 215 ? 16.531 -24.5 -2.57 1 97.12 215 GLU B C 1
ATOM 3531 O O . GLU B 1 215 ? 15.922 -23.844 -3.422 1 97.12 215 GLU B O 1
ATOM 3536 N N . ILE B 1 216 ? 16.078 -24.594 -1.365 1 97 216 ILE B N 1
ATOM 3537 C CA . ILE B 1 216 ? 14.781 -24.062 -0.941 1 97 216 ILE B CA 1
ATOM 3538 C C . ILE B 1 216 ? 14.773 -22.547 -1.105 1 97 216 ILE B C 1
ATOM 3540 O O . ILE B 1 216 ? 13.812 -21.969 -1.634 1 97 216 ILE B O 1
ATOM 3544 N N . GLY B 1 217 ? 15.844 -21.875 -0.652 1 96.88 217 GLY B N 1
ATOM 3545 C CA . GLY B 1 217 ? 15.938 -20.438 -0.762 1 96.88 217 GLY B CA 1
ATOM 3546 C C . GLY B 1 217 ? 15.828 -19.938 -2.191 1 96.88 217 GLY B C 1
ATOM 3547 O O . GLY B 1 217 ? 15.117 -18.969 -2.463 1 96.88 217 GLY B O 1
ATOM 3548 N N . GLN B 1 218 ? 16.594 -20.594 -3.043 1 96.94 218 GLN B N 1
ATOM 3549 C CA . GLN B 1 218 ? 16.562 -20.234 -4.453 1 96.94 218 GLN B CA 1
ATOM 3550 C C . GLN B 1 218 ? 15.172 -20.453 -5.051 1 96.94 218 GLN B C 1
ATOM 3552 O O . GLN B 1 218 ? 14.703 -19.641 -5.852 1 96.94 218 GLN B O 1
ATOM 3557 N N . CYS B 1 219 ? 14.531 -21.5 -4.691 1 97.94 219 CYS B N 1
ATOM 3558 C CA . CYS B 1 219 ? 13.18 -21.812 -5.145 1 97.94 219 CYS B CA 1
ATOM 3559 C C . CYS B 1 219 ? 12.203 -20.734 -4.719 1 97.94 219 CYS B C 1
ATOM 3561 O O . CYS B 1 219 ? 11.477 -20.188 -5.547 1 97.94 219 CYS B O 1
ATOM 3563 N N . VAL B 1 220 ? 12.234 -20.391 -3.457 1 98 220 VAL B N 1
ATOM 3564 C CA . VAL B 1 220 ? 11.328 -19.375 -2.91 1 98 220 VAL B CA 1
ATOM 3565 C C . VAL B 1 220 ? 11.609 -18.031 -3.566 1 98 220 VAL B C 1
ATOM 3567 O O . VAL B 1 220 ? 10.68 -17.297 -3.91 1 98 220 VAL B O 1
ATOM 3570 N N . ASP B 1 221 ? 12.859 -17.734 -3.785 1 97.56 221 ASP B N 1
ATOM 3571 C CA . ASP B 1 221 ? 13.242 -16.484 -4.426 1 97.56 221 ASP B CA 1
ATOM 3572 C C . ASP B 1 221 ? 12.695 -16.406 -5.848 1 97.56 221 ASP B C 1
ATOM 3574 O O . ASP B 1 221 ? 12.164 -15.367 -6.258 1 97.56 221 ASP B O 1
ATOM 3578 N N . TYR B 1 222 ? 12.836 -17.453 -6.602 1 98.12 222 TYR B N 1
ATOM 3579 C CA . TYR B 1 222 ? 12.281 -17.5 -7.949 1 98.12 222 TYR B CA 1
ATOM 3580 C C . TYR B 1 222 ? 10.781 -17.25 -7.93 1 98.12 222 TYR B C 1
ATOM 3582 O O . TYR B 1 222 ? 10.266 -16.438 -8.688 1 98.12 222 TYR B O 1
ATOM 3590 N N . LEU B 1 223 ? 10.078 -17.953 -7.043 1 98.38 223 LEU B N 1
ATOM 3591 C CA . LEU B 1 223 ? 8.617 -17.906 -6.988 1 98.38 223 LEU B CA 1
ATOM 3592 C C . LEU B 1 223 ? 8.141 -16.5 -6.594 1 98.38 223 LEU B C 1
ATOM 3594 O O . LEU B 1 223 ? 7.18 -15.984 -7.164 1 98.38 223 LEU B O 1
ATOM 3598 N N . GLU B 1 224 ? 8.844 -15.836 -5.703 1 97.12 224 GLU B N 1
ATOM 3599 C CA . GLU B 1 224 ? 8.344 -14.594 -5.113 1 97.12 224 GLU B CA 1
ATOM 3600 C C . GLU B 1 224 ? 8.875 -13.375 -5.852 1 97.12 224 GLU B C 1
ATOM 3602 O O . GLU B 1 224 ? 8.234 -12.32 -5.871 1 97.12 224 GLU B O 1
ATOM 3607 N N . ASN B 1 225 ? 10.047 -13.516 -6.547 1 97 225 ASN B N 1
ATOM 3608 C CA . ASN B 1 225 ? 10.719 -12.281 -6.922 1 97 225 ASN B CA 1
ATOM 3609 C C . ASN B 1 225 ? 11.117 -12.281 -8.391 1 97 225 ASN B C 1
ATOM 3611 O O . ASN B 1 225 ? 11.383 -11.227 -8.969 1 97 225 ASN B O 1
ATOM 3615 N N . GLN B 1 226 ? 11.258 -13.414 -9.016 1 98.38 226 GLN B N 1
ATOM 3616 C CA . GLN B 1 226 ? 11.648 -13.453 -10.422 1 98.38 226 GLN B CA 1
ATOM 3617 C C . GLN B 1 226 ? 10.523 -12.945 -11.32 1 98.38 226 GLN B C 1
ATOM 3619 O O . GLN B 1 226 ? 9.438 -13.531 -11.352 1 98.38 226 GLN B O 1
ATOM 3624 N N . PRO B 1 227 ? 10.781 -11.828 -12.039 1 98.69 227 PRO B N 1
ATOM 3625 C CA . PRO B 1 227 ? 9.758 -11.383 -12.984 1 98.69 227 PRO B CA 1
ATOM 3626 C C . PRO B 1 227 ? 9.594 -12.328 -14.172 1 98.69 227 PRO B C 1
ATOM 3628 O O . PRO B 1 227 ? 10.578 -12.711 -14.805 1 98.69 227 PRO B O 1
ATOM 3631 N N . VAL B 1 228 ? 8.367 -12.703 -14.461 1 98.81 228 VAL B N 1
ATOM 3632 C CA . VAL B 1 228 ? 8.086 -13.656 -15.531 1 98.81 228 VAL B CA 1
ATOM 3633 C C . VAL B 1 228 ? 6.93 -13.156 -16.391 1 98.81 228 VAL B C 1
ATOM 3635 O O . VAL B 1 228 ? 5.895 -12.742 -15.859 1 98.81 228 VAL B O 1
ATOM 3638 N N . MET B 1 229 ? 7.141 -13.133 -17.672 1 98.62 229 MET B N 1
ATOM 3639 C CA . MET B 1 229 ? 6.074 -12.914 -18.641 1 98.62 229 MET B CA 1
ATOM 3640 C C . MET B 1 229 ? 5.664 -14.234 -19.297 1 98.62 229 MET B C 1
ATOM 3642 O O . MET B 1 229 ? 6.477 -14.883 -19.953 1 98.62 229 MET B O 1
ATOM 3646 N N . VAL B 1 230 ? 4.461 -14.625 -19.062 1 98.56 230 VAL B N 1
ATOM 3647 C CA . VAL B 1 230 ? 3.955 -15.859 -19.656 1 98.56 230 VAL B CA 1
ATOM 3648 C C . VAL B 1 230 ? 3.307 -15.555 -21 1 98.56 230 VAL B C 1
ATOM 3650 O O . VAL B 1 230 ? 2.391 -14.734 -21.078 1 98.56 230 VAL B O 1
ATOM 3653 N N . VAL B 1 231 ? 3.791 -16.188 -22.047 1 97.69 231 VAL B N 1
ATOM 3654 C CA . VAL B 1 231 ? 3.232 -16.016 -23.375 1 97.69 231 VAL B CA 1
ATOM 3655 C C . VAL B 1 231 ? 2.039 -16.938 -23.562 1 97.69 231 VAL B C 1
ATOM 3657 O O . VAL B 1 231 ? 2.191 -18.172 -23.547 1 97.69 231 VAL B O 1
ATOM 3660 N N . MET B 1 232 ? 0.906 -16.297 -23.641 1 94.38 232 MET B N 1
ATOM 3661 C CA . MET B 1 232 ? -0.321 -17.078 -23.797 1 94.38 232 MET B CA 1
ATOM 3662 C C . MET B 1 232 ? -0.786 -17.062 -25.25 1 94.38 232 MET B C 1
ATOM 3664 O O . MET B 1 232 ? -0.675 -16.031 -25.938 1 94.38 232 MET B O 1
ATOM 3668 N N . GLU B 1 233 ? -1.012 -18.203 -25.875 1 78.56 233 GLU B N 1
ATOM 3669 C CA . GLU B 1 233 ? -1.563 -18.266 -27.219 1 78.56 233 GLU B CA 1
ATOM 3670 C C . GLU B 1 233 ? -2.992 -17.734 -27.266 1 78.56 233 GLU B C 1
ATOM 3672 O O . GLU B 1 233 ? -3.709 -17.781 -26.266 1 78.56 233 GLU B O 1
ATOM 3677 N N . SER B 1 234 ? -3.305 -16.797 -28.297 1 61.03 234 SER B N 1
ATOM 3678 C CA . SER B 1 234 ? -4.676 -16.312 -28.469 1 61.03 234 SER B CA 1
ATOM 3679 C C . SER B 1 234 ? -5.676 -17.469 -28.328 1 61.03 234 SER B C 1
ATOM 3681 O O . SER B 1 234 ? -5.531 -18.5 -28.984 1 61.03 234 SER B O 1
ATOM 3683 N N . LEU B 1 235 ? -6.168 -17.672 -27.141 1 46.75 235 LEU B N 1
ATOM 3684 C CA . LEU B 1 235 ? -7.195 -18.703 -27.047 1 46.75 235 LEU B CA 1
ATOM 3685 C C . LEU B 1 235 ? -8.406 -18.344 -27.891 1 46.75 235 LEU B C 1
ATOM 3687 O O . LEU B 1 235 ? -8.75 -17.172 -28.016 1 46.75 235 LEU B O 1
#

Nearest PDB structures (foldseek):
  5fll-assembly1_A  TM=8.855E-01  e=6.181E-25  Bacillus subtilis
  5fll-assembly1_B  TM=8.802E-01  e=3.857E-24  Bacillus subtilis
  5fm0-assembly1_A  TM=8.866E-01  e=8.527E-24  Bacillus subtilis
  5flg-assembly1_A  TM=8.884E-01  e=1.570E-23  Bacillus subtilis
  5g1f-assembly1_A  TM=8.803E-01  e=3.072E-23  Bacillus subtilis

Solvent-accessible surface area (backbone atoms only — not comparable to full-atom values): 24713 Å² total; per-residue (Å²): 117,44,29,39,36,40,30,41,11,22,45,87,92,39,80,72,49,72,50,59,41,63,40,44,69,92,46,40,55,59,51,50,39,34,44,50,48,47,30,50,63,32,88,96,44,67,37,57,30,32,36,38,36,41,26,70,55,86,63,79,74,42,78,44,68,47,50,56,78,42,68,68,93,46,91,33,43,71,48,24,48,47,52,52,38,51,57,31,45,73,71,74,39,75,37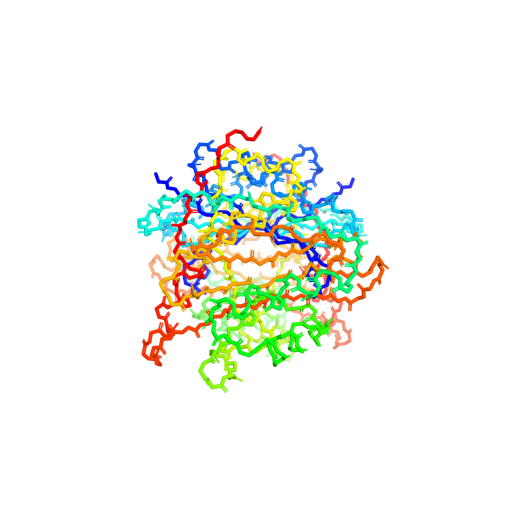,63,69,56,50,51,50,50,73,60,31,59,65,81,46,82,23,18,46,33,31,31,68,87,76,70,39,80,64,40,93,40,80,67,46,30,52,46,73,38,48,44,32,43,60,87,69,72,55,87,55,91,49,70,65,65,54,49,44,43,51,44,30,56,50,28,66,35,88,43,29,69,30,35,42,38,37,45,65,49,30,79,46,30,51,24,38,42,30,19,67,86,81,14,33,35,44,33,40,32,56,44,56,75,68,41,80,37,18,36,35,38,37,32,34,59,79,54,81,87,46,48,61,59,51,52,44,46,40,43,59,43,39,35,39,27,44,53,75,88,121,117,46,30,39,36,38,30,42,12,22,47,86,91,41,80,70,45,72,50,58,42,63,38,44,71,92,47,41,56,61,52,52,41,34,45,50,49,47,29,50,65,32,89,95,43,69,36,56,30,32,36,39,36,41,26,71,55,87,65,78,74,41,78,45,68,46,49,55,77,42,69,67,92,46,90,32,43,70,48,23,50,48,52,53,37,49,56,32,44,71,69,73,39,74,38,62,69,55,51,52,50,50,74,59,31,58,65,80,45,81,23,18,45,35,30,30,68,86,77,70,39,80,64,40,93,40,80,69,45,31,51,49,72,38,49,42,32,43,58,86,71,72,53,86,53,90,47,72,64,65,53,49,44,41,51,45,30,58,51,27,67,37,88,42,28,70,30,36,41,38,38,44,65,48,30,77,48,29,52,25,35,42,30,19,67,85,81,15,31,35,44,31,41,33,56,45,56,75,67,42,76,39,17,35,35,37,38,33,33,58,78,55,80,85,46,49,63,59,50,52,45,48,39,44,61,44,38,35,40,24,44,53,74,90,123

Foldseek 3Di:
DKKKKKKWFAAPVHTDDIDIDIGDPVCVVQVVVLRQVQRQPDPVHGGPDMDMDMDDAPDDEAEDAFFDEAEDDDDAQVRLLVVQCVVQVVVVAHRVLVVVVQFPAQDDACAAFEAARVVRDTDAPDPRNHQHQDQEEEPPCSSNYDDPVVVVRRLLRLLQPQPFFAKKWWDAQQLQQQWIWIAHPVPTTYIGGNNDDRPDRGIHMYTHGYDDPVCVVVSSCSRHRHHYYYYYDPD/DKKKKKKWFAAPVHTDDIDIDIGDPVCVVQVVVLRQVQRQPDPVHGGPDMDMDMDDAPDDEAEDAFFDEAEDDDDAQVRLLVVQCVVQVVVVARSVLVVVVQFPAQDDACAAFEAARVVRDTDAPDPRNHQHQDQEEEPPCSSNYDDPVVVVRRLLRLLQPQPFFAKKWWDAQQLQQQWIWIAHPVPTTYIGGNNDDRRDRGIHMYTHGYDDPVCVVVSSCSRHRHHYYYYYDPD

Organism: Desulfovibrio desulfuricans (strain ATCC 27774 / DSM 6949 / MB) (NCBI:txid525146)